Protein AF-A0A2W5VAD0-F1 (afdb_monomer)

Solvent-accessible surface area (backbone atoms only — not comparable to full-atom values): 26681 Å² total; per-residue (Å²): 139,82,81,85,80,80,77,78,74,78,78,87,59,71,68,73,34,74,65,69,66,50,74,40,64,46,43,73,44,69,30,93,56,56,63,43,83,46,50,28,27,33,19,43,77,51,24,27,41,37,34,29,76,85,23,42,71,40,27,38,33,60,83,33,42,81,41,68,60,40,76,38,90,83,41,94,64,73,59,63,50,40,74,34,24,31,52,51,52,70,71,29,30,38,33,26,19,83,64,29,39,26,39,37,43,98,41,27,33,37,62,52,93,53,34,88,79,47,72,33,80,48,67,56,35,42,30,57,48,67,65,39,29,24,37,38,29,22,58,81,19,32,32,38,38,46,62,83,41,76,44,80,47,56,65,81,93,42,64,47,49,58,38,62,28,36,22,34,22,45,41,89,94,41,66,15,47,33,35,25,39,88,39,40,46,33,32,39,34,63,78,46,101,90,41,63,49,77,41,76,55,86,69,56,70,88,70,42,72,69,44,49,72,30,34,24,24,23,35,44,46,77,88,38,74,24,28,35,37,38,31,23,60,49,40,42,36,41,30,67,52,82,54,69,41,43,28,44,53,101,39,46,46,78,48,50,44,48,25,25,47,23,38,41,38,33,30,64,59,46,45,35,39,35,36,60,94,72,73,45,36,29,34,62,38,91,68,97,48,58,51,44,80,37,34,41,19,52,67,56,38,33,34,31,33,41,78,84,44,24,28,38,35,22,80,52,84,70,54,31,57,45,74,64,54,53,40,35,61,40,53,65,49,57,39,55,36,33,40,36,40,55,54,88,60,71,57,77,40,33,37,35,26,56,66,92,51,80,68,46,78,45,67,55,87,67,47,40,72,37,62,81,98,38,48,66,24,28,35,35,43,77,55,36,60,45,98,86,66,48,66,31,58,35,74,46,76,85,59,69,73,41,71,39,30,43,38,38,39,39,29,36,89,92,45,74,45,72,36,73,40,23,29,31,38,37,69,78,65,69,76,81,46,25,32,72,81,54,44,44,58,42,30,68,76,55,42,24,83,63,16,65,76,90,35,86,72,54,38,77,47,72,70,40,38,56,78,37,24,67,60,53,29,50,33,39,70,70,66,69,31,43,93,93,46,86,67,47,56,32,40,41,50,49,44,36,40,20,40,74,65,72,50,42,97

Mean predicted aligned error: 5.44 Å

Radius of gyration: 22.88 Å; Cα contacts (8 Å, |Δi|>4): 1283; chains: 1; bounding box: 80×57×48 Å

Nearest PDB structures (foldseek):
  3va6-assembly3_B  TM=4.829E-01  e=1.197E-11  Bacteroides thetaiotaomicron
  3va6-assembly1_A  TM=4.848E-01  e=2.156E-11  Bacteroides thetaiotaomicron
  3ott-assembly2_A  TM=4.731E-01  e=1.019E-11  Bacteroides thetaiotaomicron
  3ott-assembly1_B  TM=4.854E-01  e=7.782E-11  Bacteroides thetaiotaomicron
  1qjs-assembly2_B  TM=2.672E-01  e=8.150E-08  Oryctolagus cuniculus

pLDDT: mean 91.23, std 10.2, range [33.84, 98.5]

Organism: NCBI:txid48

Sequence (505 aa):
MLVPLLLAGCDESTLPQPLVVESFDAVTQVTMLDLSAGPSFADERGGGVFVDLAGRVVRVRANSQRGVLESHPRNGVWPGPATGVYSLGPSNALVATSRGFFVADQGWLIAPSWQSKLPPEGLRATTLDTEGAAWLAHDTGLFRLAGGLLSEFKTGETSLTGITALAVAPYDGANGVWFTREGRLFVAAQTARTTYNVREVVLDPSVISGSVIGLAGLSPTGRTGGELWAITQNVLLAYTGTSWRQFTLGASPRKLISAGRFAWLQAGDSIYRFDADGAGWAKANGLDAAATLLGMDATGAAWIRVGENTMSISPSTPVRISGLHEGSRIYDGQLVLQAALPSTLAVDAVEWQFDDHAPHQLEPSNGMMGAGPTLEQTFFSLAGNEASGLPRPVSLGSLEDGWHTLTFTATSGYTKLTRKVNFEFAGAATATVSWAEDIKPISEARCAKCHSTGTEPELTTYAQWKANAAFAAAAVRDARMPADGPMDAASISAIVRWANGGTQP

Secondary structure (DSSP, 8-state):
-PPP----------S-EEPPEEEEE-EEEEESS-B-SS--EE-TTS-EEEEBTTS-EEEEPTTSSEEP-EE-TT-SS---SEEEEEESSSS-EEEEETTEEEEEETTEEE--TTGGGS-STTEEEEEE-TTS-EEEEETTEEEEEETTEEEEEEETTEE---EEEEEEEEETTEEEEEEEETTEEEEEEEEETTEEEEEEE---TTT-SS---EEEEE---SSS--EEEEE-SSEEEEE-SS-EEEEE-SS-EEEEEEETTEEEEEETTEEEEEETTTTEEEEEE--SS-EEEEEE-TTS-EEEEETTEEEEEESSPPPEEES--TTEEE--SEE--EEEEETT---SEEEEEETTSPPEEE-GGGPEEP-GGGTTEEEEETT-B-TTSPBPPEE-TTSPSEEEEEEEEEEETTEEEEEEEEEEE-TT------IIIIIHHHIIIIIHHHHSSSPSSP-SSHHHHHHTHHHHHHHHHTT---TTSPPPHHHHHHHHHHHHTT---

Foldseek 3Di:
DDDDPPPPPDPPFLDAAAADAAAFAKDKQFAPFFFDLAAWEAALQQWTWTAGPVQDIWIQGNNNYTDAAEEDPPDPDDFARWPYWADQFNAWIWTQHPTWIFITHPRYTADQPCRVVDHSPFFAHWEADQLQWIWTAGQFAIWIQFLSDIDGDADVPHGDHQWHEWEWAAAPRGIWIWTFHPLWIWTFDDPDPPHTDIDTDDDDCSNDDTGWRYKEWEADAPVAGIKIWIFGQFWIWIDRRPDIHIHGDPAGWDYWYDEHQKIWTDGWLWIWIDGNVVRHIYTHDDQPARWRWHYDHPQRWTWIDRPSIIIIIDSDQGKHKPFAARSHEDQDQWTFIKIKGFPPADFPWKWKDKDPDDIDTDDSVLWDQDDDSRNRITMDGRQGADPVRHRGIDGNPPPDFFKMKMWIWTDGPPDIHIGIGIYTYPNVVPPPLACVPQVQSSCVSFVCVQQVPPPPPRDNDLVSCLVCLVVVLVCLSVQVDDPSGHDGSSNSRSSVSCNSNNNHD

Structure (mmCIF, N/CA/C/O backbone):
data_AF-A0A2W5VAD0-F1
#
_entry.id   AF-A0A2W5VAD0-F1
#
loop_
_atom_site.group_PDB
_atom_site.id
_atom_site.type_symbol
_atom_site.label_atom_id
_atom_site.label_alt_id
_atom_site.label_comp_id
_atom_site.label_asym_id
_atom_site.label_entity_id
_atom_site.label_seq_id
_atom_site.pdbx_PDB_ins_code
_atom_site.Cartn_x
_atom_site.Cartn_y
_atom_site.Cartn_z
_atom_site.occupancy
_atom_site.B_iso_or_equiv
_atom_site.auth_seq_id
_atom_site.auth_comp_id
_atom_site.auth_asym_id
_atom_site.auth_atom_id
_atom_site.pdbx_PDB_model_num
ATOM 1 N N . MET A 1 1 ? -54.496 7.785 -19.651 1.00 39.09 1 MET A N 1
ATOM 2 C CA . MET A 1 1 ? -53.602 8.506 -18.723 1.00 39.09 1 MET A CA 1
ATOM 3 C C . MET A 1 1 ? -53.205 7.499 -17.650 1.00 39.09 1 MET A C 1
ATOM 5 O O . MET A 1 1 ? -53.990 7.240 -16.752 1.00 39.09 1 MET A O 1
ATOM 9 N N . LEU A 1 2 ? -52.099 6.784 -17.870 1.00 34.28 2 LEU A N 1
ATOM 10 C CA . LEU A 1 2 ? -51.623 5.695 -17.010 1.00 34.28 2 LEU A CA 1
ATOM 11 C C . LEU A 1 2 ? -50.546 6.264 -16.085 1.00 34.28 2 LEU A C 1
ATOM 13 O O . LEU A 1 2 ? -49.533 6.769 -16.561 1.00 34.28 2 LEU A O 1
ATOM 17 N N . VAL A 1 3 ? -50.814 6.233 -14.782 1.00 33.84 3 VAL A N 1
ATOM 18 C CA . VAL A 1 3 ? -49.868 6.602 -13.724 1.00 33.84 3 VAL A CA 1
ATOM 19 C C . VAL A 1 3 ? -48.884 5.438 -13.556 1.00 33.84 3 VAL A C 1
ATOM 21 O O . VAL A 1 3 ? -49.346 4.316 -13.338 1.00 33.84 3 VAL A O 1
ATOM 24 N N . PRO A 1 4 ? -47.560 5.643 -13.665 1.00 42.50 4 PRO A N 1
ATOM 25 C CA . PRO A 1 4 ? -46.606 4.584 -13.378 1.00 42.50 4 PRO A CA 1
ATOM 26 C C . PRO A 1 4 ? -46.548 4.368 -11.861 1.00 42.50 4 PRO A C 1
ATOM 28 O O . PRO A 1 4 ? -46.202 5.271 -11.100 1.00 42.50 4 PRO A O 1
ATOM 31 N N . LEU A 1 5 ? -46.916 3.163 -11.426 1.00 35.81 5 LEU A N 1
ATOM 32 C CA . LEU A 1 5 ? -46.690 2.680 -10.068 1.00 35.81 5 LEU A CA 1
ATOM 33 C C . LEU A 1 5 ? -45.183 2.411 -9.914 1.00 35.81 5 LEU A C 1
ATOM 35 O O . LEU A 1 5 ? -44.663 1.437 -10.457 1.00 35.81 5 LEU A O 1
ATOM 39 N N . LEU A 1 6 ? -44.477 3.284 -9.196 1.00 36.88 6 LEU A N 1
ATOM 40 C CA . LEU A 1 6 ? -43.134 3.007 -8.686 1.00 36.88 6 LEU A CA 1
ATOM 41 C C . LEU A 1 6 ? -43.260 1.961 -7.572 1.00 36.88 6 LEU A C 1
ATOM 43 O O . LEU A 1 6 ? -43.587 2.285 -6.432 1.00 36.88 6 LEU A O 1
ATOM 47 N N . LEU A 1 7 ? -43.036 0.694 -7.917 1.00 37.06 7 LEU A N 1
ATOM 48 C CA . LEU A 1 7 ? -42.763 -0.360 -6.945 1.00 37.06 7 LEU A CA 1
ATOM 49 C C . LEU A 1 7 ? -41.382 -0.078 -6.342 1.00 37.06 7 LEU A C 1
ATOM 51 O O . LEU A 1 7 ? -40.359 -0.430 -6.924 1.00 37.06 7 LEU A O 1
ATOM 55 N N . ALA A 1 8 ? -41.358 0.598 -5.195 1.00 41.12 8 ALA A N 1
ATOM 56 C CA . ALA A 1 8 ? -40.201 0.594 -4.314 1.00 41.12 8 ALA A CA 1
ATOM 57 C C . ALA A 1 8 ? -40.019 -0.848 -3.822 1.00 41.12 8 ALA A C 1
ATOM 59 O O . ALA A 1 8 ? -40.773 -1.317 -2.970 1.00 41.12 8 ALA A O 1
ATOM 60 N N . GLY A 1 9 ? -39.086 -1.580 -4.434 1.00 41.59 9 GLY A N 1
ATOM 61 C CA . GLY A 1 9 ? -38.684 -2.893 -3.947 1.00 41.59 9 GLY A CA 1
ATOM 62 C C . GLY A 1 9 ? -38.175 -2.749 -2.518 1.00 41.59 9 GLY A C 1
ATOM 63 O O . GLY A 1 9 ? -37.310 -1.916 -2.254 1.00 41.59 9 GLY A O 1
ATOM 64 N N . CYS A 1 10 ? -38.749 -3.509 -1.589 1.00 44.22 10 CYS A N 1
ATOM 65 C CA . CYS A 1 10 ? -38.174 -3.674 -0.263 1.00 44.22 10 CYS A CA 1
ATOM 66 C C . CYS A 1 10 ? -36.777 -4.275 -0.444 1.00 44.22 10 CYS A C 1
ATOM 68 O O . CYS A 1 10 ? -36.653 -5.374 -0.977 1.00 44.22 10 CYS A O 1
ATOM 70 N N . ASP A 1 11 ? -35.751 -3.520 -0.061 1.00 52.41 11 ASP A N 1
ATOM 71 C CA . ASP A 1 11 ? -34.351 -3.919 -0.167 1.00 52.41 11 ASP A CA 1
ATOM 72 C C . ASP A 1 11 ? -34.134 -5.164 0.712 1.00 52.41 11 ASP A C 1
ATOM 74 O O . ASP A 1 11 ? -34.175 -5.101 1.941 1.00 52.41 11 ASP A O 1
ATOM 78 N N . GLU A 1 12 ? -34.011 -6.332 0.083 1.00 50.31 12 GLU A N 1
ATOM 79 C CA . GLU A 1 12 ? -34.079 -7.653 0.723 1.00 50.31 12 GLU A CA 1
ATOM 80 C C . GLU A 1 12 ? -32.813 -8.007 1.542 1.00 50.31 12 GLU A C 1
ATOM 82 O O . GLU A 1 12 ? -32.682 -9.130 2.025 1.00 50.31 12 GLU A O 1
ATOM 87 N N . SER A 1 13 ? -31.854 -7.085 1.721 1.00 54.09 13 SER A N 1
ATOM 88 C CA . SER A 1 13 ? -30.478 -7.432 2.123 1.00 54.09 13 SER A CA 1
ATOM 89 C C . SER A 1 13 ? -29.943 -6.804 3.420 1.00 54.09 13 SER A C 1
ATOM 91 O O . SER A 1 13 ? -28.729 -6.638 3.547 1.00 54.09 13 SER A O 1
ATOM 93 N N . THR A 1 14 ? -30.780 -6.466 4.404 1.00 65.62 14 THR A N 1
ATOM 94 C CA . THR A 1 14 ? -30.287 -5.941 5.702 1.00 65.62 14 THR A CA 1
ATOM 95 C C . THR A 1 14 ? -30.060 -7.007 6.773 1.00 65.62 14 THR A C 1
ATOM 97 O O . THR A 1 14 ? -29.493 -6.703 7.821 1.00 65.62 14 THR A O 1
ATOM 100 N N . LEU A 1 15 ? -30.470 -8.261 6.547 1.00 80.94 15 LEU A N 1
ATOM 101 C CA . LEU A 1 15 ? -30.276 -9.312 7.547 1.00 80.94 15 LEU A CA 1
ATOM 102 C C . LEU A 1 15 ? -28.795 -9.727 7.642 1.00 80.94 15 LEU A C 1
ATOM 104 O O . LEU A 1 15 ? -28.183 -10.011 6.608 1.00 80.94 15 LEU A O 1
ATOM 108 N N . PRO A 1 16 ? -28.227 -9.828 8.862 1.00 86.69 16 PRO A N 1
ATOM 109 C CA . PRO A 1 16 ? -26.872 -10.326 9.060 1.00 86.69 16 PRO A CA 1
ATOM 110 C C . PRO A 1 16 ? -26.708 -11.735 8.482 1.00 86.69 16 PRO A C 1
ATOM 112 O O . PRO A 1 16 ? -27.503 -12.630 8.776 1.00 86.69 16 PRO A O 1
ATOM 115 N N . GLN A 1 17 ? -25.655 -11.947 7.696 1.00 92.94 17 GLN A N 1
ATOM 116 C CA . GLN A 1 17 ? -25.346 -13.247 7.099 1.00 92.94 17 GLN A CA 1
ATOM 117 C C . GLN A 1 17 ? -24.162 -13.903 7.823 1.00 92.94 17 GLN A C 1
ATOM 119 O O . GLN A 1 17 ? -23.232 -13.205 8.230 1.00 92.94 17 GLN A O 1
ATOM 124 N N . PRO A 1 18 ? -24.131 -15.233 7.999 1.00 93.94 18 PRO A N 1
ATOM 125 C CA . PRO A 1 18 ? -22.923 -15.896 8.474 1.00 93.94 18 PRO A CA 1
ATOM 126 C C . PRO A 1 18 ? -21.786 -15.696 7.467 1.00 93.94 18 PRO A C 1
ATOM 128 O O . PRO A 1 18 ? -21.990 -15.823 6.259 1.00 93.94 18 PRO A O 1
ATOM 131 N N . LEU A 1 19 ? -20.579 -15.398 7.956 1.00 94.94 19 LEU A N 1
ATOM 132 C CA . LEU A 1 19 ? -19.405 -15.352 7.089 1.00 94.94 19 LEU A CA 1
ATOM 133 C C . LEU A 1 19 ? -19.135 -16.760 6.535 1.00 94.94 19 LEU A C 1
ATOM 135 O O . LEU A 1 19 ? -18.831 -17.679 7.297 1.00 94.94 19 LEU A O 1
ATOM 139 N N . VAL A 1 20 ? -19.241 -16.929 5.217 1.00 95.38 20 VAL A N 1
ATOM 140 C CA . VAL A 1 20 ? -18.835 -18.168 4.541 1.00 95.38 20 VAL A CA 1
ATOM 141 C C . VAL A 1 20 ? -17.318 -18.154 4.415 1.00 95.38 20 VAL A C 1
ATOM 143 O O . VAL A 1 20 ? -16.749 -17.235 3.827 1.00 95.38 20 VAL A O 1
ATOM 146 N N . VAL A 1 21 ? -16.672 -19.149 5.019 1.00 96.19 21 VAL A N 1
ATOM 147 C CA . VAL A 1 21 ? -15.219 -19.190 5.175 1.00 96.19 21 VAL A CA 1
ATOM 148 C C . VAL A 1 21 ? -14.682 -20.520 4.666 1.00 96.19 21 VAL A C 1
ATOM 150 O O . VAL A 1 21 ? -14.989 -21.575 5.221 1.00 96.19 21 VAL A O 1
ATOM 153 N N . GLU A 1 22 ? -13.853 -20.460 3.630 1.00 97.38 22 GLU A N 1
ATOM 154 C CA . GLU A 1 22 ? -13.015 -21.580 3.205 1.00 97.38 22 GLU A CA 1
ATOM 155 C C . GLU A 1 22 ? -11.807 -21.728 4.137 1.00 97.38 22 GLU A C 1
ATOM 157 O O . GLU A 1 22 ? -11.613 -20.957 5.073 1.00 97.38 22 GLU A O 1
ATOM 162 N N . SER A 1 23 ? -10.969 -22.731 3.923 1.00 96.94 23 SER A N 1
ATOM 163 C CA . SER A 1 23 ? -9.742 -22.906 4.699 1.00 96.94 23 SER A CA 1
ATOM 164 C C . SER A 1 23 ? -8.553 -23.101 3.775 1.00 96.94 23 SER A C 1
ATOM 166 O O . SER A 1 23 ? -8.696 -23.701 2.714 1.00 96.94 23 SER A O 1
ATOM 168 N N . PHE A 1 24 ? -7.383 -22.628 4.194 1.00 97.75 24 PHE A N 1
ATOM 169 C CA . PHE A 1 24 ? -6.122 -22.925 3.521 1.00 97.75 24 PHE A CA 1
ATOM 170 C C . PHE A 1 24 ? -5.042 -23.267 4.546 1.00 97.75 24 PHE A C 1
ATOM 172 O O . PHE A 1 24 ? -4.999 -22.689 5.636 1.00 97.75 24 PHE A O 1
ATOM 179 N N . ASP A 1 25 ? -4.156 -24.188 4.182 1.00 97.75 25 ASP A N 1
ATOM 180 C CA . ASP A 1 25 ? -2.959 -24.475 4.965 1.00 97.75 25 ASP A CA 1
ATOM 181 C C . ASP A 1 25 ? -1.920 -23.388 4.692 1.00 97.75 25 ASP A C 1
ATOM 183 O O . ASP A 1 25 ? -1.546 -23.135 3.544 1.00 97.75 25 ASP A O 1
ATOM 187 N N . ALA A 1 26 ? -1.498 -22.685 5.743 1.00 97.06 26 ALA A N 1
ATOM 188 C CA . ALA A 1 26 ? -0.603 -21.552 5.589 1.00 97.06 26 ALA A CA 1
ATOM 189 C C . ALA A 1 26 ? 0.806 -22.006 5.182 1.00 97.06 26 ALA A C 1
ATOM 191 O O . ALA A 1 26 ? 1.473 -22.744 5.906 1.00 97.06 26 ALA A O 1
ATOM 192 N N . VAL A 1 27 ? 1.304 -21.476 4.065 1.00 95.88 27 VAL A N 1
ATOM 193 C CA . VAL A 1 27 ? 2.738 -21.467 3.772 1.00 95.88 27 VAL A CA 1
ATOM 194 C C . VAL A 1 27 ? 3.372 -20.411 4.668 1.00 95.88 27 VAL A C 1
ATOM 196 O O . VAL A 1 27 ? 3.050 -19.225 4.550 1.00 95.88 27 VAL A O 1
ATOM 199 N N . THR A 1 28 ? 4.242 -20.848 5.577 1.00 95.38 28 THR A N 1
ATOM 200 C CA . THR A 1 28 ? 4.876 -19.987 6.577 1.00 95.38 28 THR A CA 1
ATOM 201 C C . THR A 1 28 ? 6.324 -19.679 6.220 1.00 95.38 28 THR A C 1
ATOM 203 O O . THR A 1 28 ? 7.043 -20.491 5.637 1.00 95.38 28 THR A O 1
ATOM 206 N N . GLN A 1 29 ? 6.770 -18.484 6.597 1.00 94.06 29 GLN A N 1
ATOM 207 C CA . GLN A 1 29 ? 8.155 -18.068 6.445 1.00 94.06 29 GLN A CA 1
ATOM 208 C C . GLN A 1 29 ? 8.625 -17.313 7.686 1.00 94.06 29 GLN A C 1
ATOM 210 O O . GLN A 1 29 ? 8.358 -16.121 7.862 1.00 94.06 29 GLN A O 1
ATOM 215 N N . VAL A 1 30 ? 9.322 -18.026 8.566 1.00 94.75 30 VAL A N 1
ATOM 216 C CA . VAL A 1 30 ? 9.759 -17.516 9.871 1.00 94.75 30 VAL A CA 1
ATOM 217 C C . VAL A 1 30 ? 10.906 -16.518 9.709 1.00 94.75 30 VAL A C 1
ATOM 219 O O . VAL A 1 30 ? 11.835 -16.751 8.938 1.00 94.75 30 VAL A O 1
ATOM 222 N N . THR A 1 31 ? 10.845 -15.405 10.441 1.00 94.31 31 THR A N 1
ATOM 223 C CA . THR A 1 31 ? 11.967 -14.472 10.602 1.00 94.31 31 THR A CA 1
ATOM 224 C C . THR A 1 31 ? 12.649 -14.685 11.945 1.00 94.31 31 THR A C 1
ATOM 226 O O . THR A 1 31 ? 12.006 -14.997 12.942 1.00 94.31 31 THR A O 1
ATOM 229 N N . MET A 1 32 ? 13.964 -14.478 11.971 1.00 93.38 32 MET A N 1
ATOM 230 C CA . MET A 1 32 ? 14.776 -14.525 13.194 1.00 93.38 32 MET A CA 1
ATOM 231 C C . MET A 1 32 ? 14.707 -13.216 14.000 1.00 93.38 32 MET A C 1
ATOM 233 O O . MET A 1 32 ? 15.471 -13.039 14.946 1.00 93.38 32 MET A O 1
ATOM 237 N N . LEU A 1 33 ? 13.881 -12.254 13.577 1.00 94.31 33 LEU A N 1
ATOM 238 C CA . LEU A 1 33 ? 13.714 -10.973 14.255 1.00 94.31 33 LEU A CA 1
ATOM 239 C C . LEU A 1 33 ? 12.463 -10.986 15.133 1.00 94.31 33 LEU A C 1
ATOM 241 O O . LEU A 1 33 ? 11.365 -11.257 14.650 1.00 94.31 33 LEU A O 1
ATOM 245 N N . ASP A 1 34 ? 12.629 -10.586 16.391 1.00 93.44 34 ASP A N 1
ATOM 246 C CA . ASP A 1 34 ? 11.515 -10.402 17.316 1.00 93.44 34 ASP A CA 1
ATOM 247 C C . ASP A 1 34 ? 10.832 -9.057 17.050 1.00 93.44 34 ASP A C 1
ATOM 249 O O . ASP A 1 34 ? 11.341 -7.991 17.421 1.00 93.44 34 ASP A O 1
ATOM 253 N N . LEU A 1 35 ? 9.681 -9.096 16.377 1.00 95.81 35 LEU A N 1
ATOM 254 C CA . LEU A 1 35 ? 8.938 -7.895 16.006 1.00 95.81 35 LEU A CA 1
ATOM 255 C C . LEU A 1 35 ? 7.904 -7.521 17.079 1.00 95.81 35 LEU A C 1
ATOM 257 O O . LEU A 1 35 ? 7.247 -8.362 17.700 1.00 95.81 35 LEU A O 1
ATOM 261 N N . SER A 1 36 ? 7.751 -6.218 17.291 1.00 95.44 36 SER A N 1
ATOM 262 C CA . SER A 1 36 ? 6.703 -5.635 18.122 1.00 95.44 36 SER A CA 1
ATOM 263 C C . SER A 1 36 ? 5.330 -5.805 17.467 1.00 95.44 36 SER A C 1
ATOM 265 O O . SER A 1 36 ? 5.198 -5.777 16.246 1.00 95.44 36 SER A O 1
ATOM 267 N N . ALA A 1 37 ? 4.287 -5.912 18.294 1.00 93.19 37 ALA A N 1
ATOM 268 C CA . ALA A 1 37 ? 2.892 -5.967 17.850 1.00 93.19 37 ALA A CA 1
ATOM 269 C C . ALA A 1 37 ? 2.325 -4.603 17.392 1.00 93.19 37 ALA A C 1
ATOM 271 O O . ALA A 1 37 ? 1.140 -4.500 17.069 1.00 93.19 37 ALA A O 1
ATOM 272 N N . GLY A 1 38 ? 3.148 -3.549 17.411 1.00 92.44 38 GLY A N 1
ATOM 273 C CA . GLY A 1 38 ? 2.755 -2.202 17.008 1.00 92.44 38 GLY A CA 1
ATOM 274 C C . GLY A 1 38 ? 2.443 -2.063 15.510 1.00 92.44 38 GLY A C 1
ATOM 275 O O . GLY A 1 38 ? 2.578 -3.018 14.740 1.00 92.44 38 GLY A O 1
ATOM 276 N N . PRO A 1 39 ? 2.022 -0.860 15.075 1.00 94.31 39 PRO A N 1
ATOM 277 C CA . PRO A 1 39 ? 1.839 -0.545 13.662 1.00 94.31 39 PRO A CA 1
ATOM 278 C C . PRO A 1 39 ? 3.086 -0.904 12.851 1.00 94.31 39 PRO A C 1
ATOM 280 O O . PRO A 1 39 ? 4.205 -0.537 13.222 1.00 94.31 39 PRO A O 1
ATOM 283 N N . SER A 1 40 ? 2.881 -1.642 11.763 1.00 95.69 40 SER A N 1
ATOM 284 C CA . SER A 1 40 ? 3.943 -2.103 10.878 1.00 95.69 40 SER A CA 1
ATOM 285 C C . SER A 1 40 ? 3.527 -1.982 9.417 1.00 95.69 40 SER A C 1
ATOM 287 O O . SER A 1 40 ? 2.339 -1.900 9.102 1.00 95.69 40 SER A O 1
ATOM 289 N N . PHE A 1 41 ? 4.513 -1.980 8.527 1.00 95.62 41 PHE A N 1
ATOM 290 C CA . PHE A 1 41 ? 4.306 -1.895 7.090 1.00 95.62 41 PHE A CA 1
ATOM 291 C C . PHE A 1 41 ? 4.951 -3.096 6.410 1.00 95.62 41 PHE A C 1
ATOM 293 O O . PHE A 1 41 ? 6.126 -3.370 6.643 1.00 95.62 41 PHE A O 1
ATOM 300 N N . ALA A 1 42 ? 4.215 -3.773 5.535 1.00 94.19 42 ALA A N 1
ATOM 301 C CA . ALA A 1 42 ? 4.784 -4.751 4.622 1.00 94.19 42 ALA A CA 1
ATOM 302 C C . ALA A 1 42 ? 4.688 -4.221 3.191 1.00 94.19 42 ALA A C 1
ATOM 304 O O . ALA A 1 42 ? 3.679 -3.638 2.799 1.00 94.19 42 ALA A O 1
ATOM 305 N N . ASP A 1 43 ? 5.778 -4.366 2.443 1.00 89.69 43 ASP A N 1
ATOM 306 C CA . ASP A 1 43 ? 5.878 -3.844 1.083 1.00 89.69 43 ASP A CA 1
ATOM 307 C C . ASP A 1 43 ? 5.531 -4.906 0.046 1.00 89.69 43 ASP A C 1
ATOM 309 O O . ASP A 1 43 ? 5.699 -6.105 0.265 1.00 89.69 43 ASP A O 1
ATOM 313 N N . GLU A 1 44 ? 5.106 -4.470 -1.138 1.00 87.69 44 GLU A N 1
ATOM 314 C CA . GLU A 1 44 ? 4.735 -5.389 -2.222 1.00 87.69 44 GLU A CA 1
ATOM 315 C C . GLU A 1 44 ? 5.903 -6.255 -2.722 1.00 87.69 44 GLU A C 1
ATOM 317 O O . GLU A 1 44 ? 5.691 -7.305 -3.334 1.00 87.69 44 GLU A O 1
ATOM 322 N N . ARG A 1 45 ? 7.144 -5.862 -2.404 1.00 83.81 45 ARG A N 1
ATOM 323 C CA . ARG A 1 45 ? 8.362 -6.617 -2.728 1.00 83.81 45 ARG A CA 1
ATOM 324 C C . ARG A 1 45 ? 8.539 -7.837 -1.811 1.00 83.81 45 ARG A C 1
ATOM 326 O O . ARG A 1 45 ? 9.438 -8.638 -2.052 1.00 83.81 45 ARG A O 1
ATOM 333 N N . GLY A 1 46 ? 7.679 -7.996 -0.801 1.00 79.00 46 GLY A N 1
ATOM 334 C CA . GLY A 1 46 ? 7.570 -9.149 0.094 1.00 79.00 46 GLY A CA 1
ATOM 335 C C . GLY A 1 46 ? 8.263 -9.014 1.427 1.00 79.00 46 GLY A C 1
ATOM 336 O O . GLY A 1 46 ? 8.202 -9.929 2.243 1.00 79.00 46 GLY A O 1
ATOM 337 N N . GLY A 1 47 ? 8.917 -7.883 1.653 1.00 89.44 47 GLY A N 1
ATOM 338 C CA . GLY A 1 47 ? 9.468 -7.541 2.943 1.00 89.44 47 GLY A CA 1
ATOM 339 C C . GLY A 1 47 ? 8.544 -6.618 3.719 1.00 89.44 47 GLY A C 1
ATOM 340 O O . GLY A 1 47 ? 7.325 -6.598 3.563 1.00 89.44 47 GLY A O 1
ATOM 341 N N . GLY A 1 48 ? 9.164 -5.809 4.557 1.00 95.06 48 GLY A N 1
ATOM 342 C CA . GLY A 1 48 ? 8.486 -4.735 5.246 1.00 95.06 48 GLY A CA 1
ATOM 343 C C . GLY A 1 48 ? 9.411 -3.971 6.165 1.00 95.06 48 GLY A C 1
ATOM 344 O O . GLY A 1 48 ? 10.587 -4.307 6.335 1.00 95.06 48 GLY A O 1
ATOM 345 N N . VAL A 1 49 ? 8.862 -2.927 6.763 1.00 97.38 49 VAL A N 1
ATOM 346 C CA . VAL A 1 49 ? 9.507 -2.110 7.778 1.00 97.38 49 VAL A CA 1
ATOM 347 C C . VAL A 1 49 ? 8.711 -2.274 9.070 1.00 97.38 49 VAL A C 1
ATOM 349 O O . VAL A 1 49 ? 7.503 -2.038 9.119 1.00 97.38 49 VAL A O 1
ATOM 352 N N . PHE A 1 50 ? 9.404 -2.703 10.116 1.00 97.50 50 PHE A N 1
ATOM 353 C CA . PHE A 1 50 ? 8.822 -3.090 11.396 1.00 97.50 50 PHE A CA 1
ATOM 354 C C . PHE A 1 50 ? 9.574 -2.418 12.541 1.00 97.50 50 PHE A C 1
ATOM 356 O O . PHE A 1 50 ? 10.670 -1.885 12.357 1.00 97.50 50 PHE A O 1
ATOM 363 N N . VAL A 1 51 ? 8.994 -2.484 13.735 1.00 97.50 51 VAL A N 1
ATOM 364 C CA . VAL A 1 51 ? 9.675 -2.143 14.985 1.00 97.50 51 VAL A CA 1
ATOM 365 C C . VAL A 1 51 ? 10.013 -3.446 15.699 1.00 97.50 51 VAL A C 1
ATOM 367 O O . VAL A 1 51 ? 9.139 -4.297 15.835 1.00 97.50 51 VAL A O 1
ATOM 370 N N . ASP A 1 52 ? 11.255 -3.628 16.135 1.00 96.88 52 ASP A N 1
ATOM 371 C CA . ASP A 1 52 ? 11.630 -4.779 16.962 1.00 96.88 52 ASP A CA 1
ATOM 372 C C . ASP A 1 52 ? 11.277 -4.568 18.447 1.00 96.88 52 ASP A C 1
ATOM 374 O O . ASP A 1 52 ? 10.871 -3.479 18.860 1.00 96.88 52 ASP A O 1
ATOM 378 N N . LEU A 1 53 ? 11.430 -5.600 19.282 1.00 94.62 53 LEU A N 1
ATOM 379 C CA . LEU A 1 53 ? 11.140 -5.496 20.723 1.00 94.62 53 LEU A CA 1
ATOM 380 C C . LEU A 1 53 ? 12.014 -4.473 21.473 1.00 94.62 53 LEU A C 1
ATOM 382 O O . LEU A 1 53 ? 11.650 -4.049 22.567 1.00 94.62 53 LEU A O 1
ATOM 386 N N . ALA A 1 54 ? 13.142 -4.047 20.895 1.00 95.94 54 ALA A N 1
ATOM 387 C CA . ALA A 1 54 ? 14.000 -3.001 21.448 1.00 95.94 54 ALA A CA 1
ATOM 388 C C . ALA A 1 54 ? 13.598 -1.587 20.980 1.00 95.94 54 ALA A C 1
ATOM 390 O O . ALA A 1 54 ? 14.288 -0.614 21.293 1.00 95.94 54 ALA A O 1
ATOM 391 N N . GLY A 1 55 ? 12.511 -1.456 20.214 1.00 96.56 55 GLY A N 1
ATOM 392 C CA . GLY A 1 55 ? 12.055 -0.184 19.663 1.00 96.56 55 GLY A CA 1
ATOM 393 C C . GLY A 1 55 ? 12.881 0.294 18.468 1.00 96.56 55 GLY A C 1
ATOM 394 O O . GLY A 1 55 ? 12.813 1.468 18.116 1.00 96.56 55 GLY A O 1
ATOM 395 N N . ARG A 1 56 ? 13.695 -0.560 17.838 1.00 97.06 56 ARG A N 1
ATOM 396 C CA . ARG A 1 56 ? 14.478 -0.187 16.651 1.00 97.06 56 ARG A CA 1
ATOM 397 C C . ARG A 1 56 ? 13.668 -0.456 15.394 1.00 97.06 56 ARG A C 1
ATOM 399 O O . ARG A 1 56 ? 12.974 -1.464 15.294 1.00 97.06 56 ARG A O 1
ATOM 406 N N . VAL A 1 57 ? 13.821 0.411 14.399 1.00 97.44 57 VAL A N 1
ATOM 407 C CA . VAL A 1 57 ? 13.267 0.160 13.067 1.00 97.44 57 VAL A CA 1
ATOM 408 C C . VAL A 1 57 ? 14.115 -0.895 12.369 1.00 97.44 57 VAL A C 1
ATOM 410 O O . VAL A 1 57 ? 15.337 -0.756 12.277 1.00 97.44 57 VAL A O 1
ATOM 413 N N . VAL A 1 58 ? 13.475 -1.934 11.848 1.00 97.06 58 VAL A N 1
ATOM 414 C CA . VAL A 1 58 ? 14.130 -2.995 11.085 1.00 97.06 58 VAL A CA 1
ATOM 415 C C . VAL A 1 58 ? 13.439 -3.182 9.743 1.00 97.06 58 VAL A C 1
ATOM 417 O O . VAL A 1 58 ? 12.216 -3.125 9.636 1.00 97.06 58 VAL A O 1
ATOM 420 N N . ARG A 1 59 ? 14.234 -3.430 8.702 1.00 96.25 59 ARG A N 1
ATOM 421 C CA . ARG A 1 59 ? 13.734 -3.942 7.428 1.00 96.25 59 ARG A CA 1
ATOM 422 C C . ARG A 1 59 ? 13.756 -5.463 7.500 1.00 96.25 59 ARG A C 1
ATOM 424 O O . ARG A 1 59 ? 14.799 -6.036 7.813 1.00 96.25 59 ARG A O 1
ATOM 431 N N . VAL A 1 60 ? 12.648 -6.109 7.174 1.00 95.19 60 VAL A N 1
ATOM 432 C CA . VAL A 1 60 ? 12.599 -7.548 6.890 1.00 95.19 60 VAL A CA 1
ATOM 433 C C . VAL A 1 60 ? 12.490 -7.700 5.378 1.00 95.19 60 VAL A C 1
ATOM 435 O O . VAL A 1 60 ? 11.812 -6.910 4.723 1.00 95.19 60 VAL A O 1
ATOM 438 N N . ARG A 1 61 ? 13.215 -8.648 4.795 1.00 91.44 61 ARG A N 1
ATOM 439 C CA . ARG A 1 61 ? 13.161 -8.957 3.361 1.00 91.44 61 ARG A CA 1
ATOM 440 C C . ARG A 1 61 ? 12.135 -10.053 3.082 1.00 91.44 61 ARG A C 1
ATOM 442 O O . ARG A 1 61 ? 11.701 -10.745 3.995 1.00 91.44 61 ARG A O 1
ATOM 449 N N . ALA A 1 62 ? 11.830 -10.261 1.804 1.00 86.88 62 ALA A N 1
ATOM 450 C CA . ALA A 1 62 ? 10.968 -11.352 1.349 1.00 86.88 62 ALA A CA 1
ATOM 451 C C . ALA A 1 62 ? 11.509 -12.752 1.653 1.00 86.88 62 ALA A C 1
ATOM 453 O O . ALA A 1 62 ? 10.760 -13.715 1.603 1.00 86.88 62 ALA A O 1
ATOM 454 N N . ASN A 1 63 ? 12.797 -12.881 1.971 1.00 86.19 63 ASN A N 1
ATOM 455 C CA . ASN A 1 63 ? 13.374 -14.128 2.452 1.00 86.19 63 ASN A CA 1
ATOM 456 C C . ASN A 1 63 ? 13.388 -14.248 3.991 1.00 86.19 63 ASN A C 1
ATOM 458 O O . ASN A 1 63 ? 14.117 -15.065 4.547 1.00 86.19 63 ASN A O 1
ATOM 462 N N . SER A 1 64 ? 12.642 -13.388 4.690 1.00 90.88 64 SER A N 1
ATOM 463 C CA . SER A 1 64 ? 12.609 -13.266 6.152 1.00 90.88 64 SER A CA 1
ATOM 464 C C . SER A 1 64 ? 13.942 -12.909 6.823 1.00 90.88 64 SER A C 1
ATOM 466 O O . SER A 1 64 ? 14.033 -12.887 8.050 1.00 90.88 64 SER A O 1
ATOM 468 N N . GLN A 1 65 ? 14.974 -12.545 6.057 1.00 92.62 65 GLN A N 1
ATOM 469 C CA . GLN A 1 65 ? 16.224 -12.031 6.612 1.00 92.62 65 GLN A CA 1
ATOM 470 C C . GLN A 1 65 ? 16.139 -10.530 6.900 1.00 92.62 65 GLN A C 1
ATOM 472 O O . GLN A 1 65 ? 15.338 -9.788 6.321 1.00 92.62 65 GLN A O 1
ATOM 477 N N . ARG A 1 66 ? 17.031 -10.055 7.772 1.00 94.25 66 ARG A N 1
ATOM 478 C CA . ARG A 1 66 ? 17.198 -8.626 8.035 1.00 94.25 66 ARG A CA 1
ATOM 479 C C . ARG A 1 66 ? 17.722 -7.907 6.788 1.00 94.25 66 ARG A C 1
ATOM 481 O O . ARG A 1 66 ? 18.764 -8.254 6.235 1.00 94.25 66 ARG A O 1
ATOM 488 N N . GLY A 1 67 ? 17.007 -6.871 6.371 1.00 91.44 67 GLY A N 1
ATOM 489 C CA . GLY A 1 67 ? 17.443 -5.920 5.360 1.00 91.44 67 GLY A CA 1
ATOM 490 C C . GLY A 1 67 ? 18.300 -4.797 5.935 1.00 91.44 67 GLY A C 1
ATOM 491 O O . GLY A 1 67 ? 18.271 -4.517 7.134 1.00 91.44 67 GLY A O 1
ATOM 492 N N . VAL A 1 68 ? 19.045 -4.134 5.049 1.00 91.31 68 VAL A N 1
ATOM 493 C CA . VAL A 1 68 ? 19.745 -2.889 5.381 1.00 91.31 68 VAL A CA 1
ATOM 494 C C . VAL A 1 68 ? 18.690 -1.808 5.581 1.00 91.31 68 VAL A C 1
ATOM 496 O O . VAL A 1 68 ? 17.771 -1.685 4.770 1.00 91.31 68 VAL A O 1
ATOM 499 N N . LEU A 1 69 ? 18.801 -1.079 6.687 1.00 94.94 69 LEU A N 1
ATOM 500 C CA . LEU A 1 69 ? 18.008 0.108 6.964 1.00 94.94 69 LEU A CA 1
ATOM 501 C C . LEU A 1 69 ? 18.826 1.033 7.858 1.00 94.94 69 LEU A C 1
ATOM 503 O O . LEU A 1 69 ? 19.017 0.750 9.041 1.00 94.94 69 LEU A O 1
ATOM 507 N N . GLU A 1 70 ? 19.341 2.107 7.276 1.00 95.12 70 GLU A N 1
ATOM 508 C CA . GLU A 1 70 ? 20.298 3.001 7.922 1.00 95.12 70 GLU A CA 1
ATOM 509 C C . GLU A 1 70 ? 19.780 4.433 7.956 1.00 95.12 70 GLU A C 1
ATOM 511 O O . GLU A 1 70 ? 19.033 4.862 7.082 1.00 95.12 70 GLU A O 1
ATOM 516 N N . SER A 1 71 ? 20.185 5.211 8.960 1.00 95.88 71 SER A N 1
ATOM 517 C CA . SER A 1 71 ? 19.916 6.649 8.940 1.00 95.88 71 SER A CA 1
ATOM 518 C C . SER A 1 71 ? 20.678 7.279 7.784 1.00 95.88 71 SER A C 1
ATOM 520 O O . SER A 1 71 ? 21.899 7.157 7.711 1.00 95.88 71 SER A O 1
ATOM 522 N N . HIS A 1 72 ? 19.971 7.991 6.913 1.00 93.62 72 HIS A N 1
ATOM 523 C CA . HIS A 1 72 ? 20.601 8.699 5.811 1.00 93.62 72 HIS A CA 1
ATOM 524 C C . HIS A 1 72 ? 21.644 9.704 6.346 1.00 93.62 72 HIS A C 1
ATOM 526 O O . HIS A 1 72 ? 21.352 10.427 7.306 1.00 93.62 72 HIS A O 1
ATOM 532 N N . PRO A 1 73 ? 22.848 9.800 5.747 1.00 90.44 73 PRO A N 1
ATOM 533 C CA . PRO A 1 73 ? 23.945 10.616 6.281 1.00 90.44 73 PRO A CA 1
ATOM 534 C C . PRO A 1 73 ? 23.650 12.122 6.292 1.00 90.44 73 PRO A C 1
ATOM 536 O O . PRO A 1 73 ? 24.293 12.871 7.018 1.00 90.44 73 PRO A O 1
ATOM 539 N N . ARG A 1 74 ? 22.669 12.577 5.499 1.00 89.12 74 ARG A N 1
ATOM 540 C CA . ARG A 1 74 ? 22.204 13.978 5.499 1.00 89.12 74 ARG A CA 1
ATOM 541 C C . ARG A 1 74 ? 21.118 14.274 6.536 1.00 89.12 74 ARG A C 1
ATOM 543 O O . ARG A 1 74 ? 20.641 15.405 6.590 1.00 89.12 74 ARG A O 1
ATOM 550 N N . ASN A 1 75 ? 20.694 13.293 7.330 1.00 93.38 75 ASN A N 1
ATOM 551 C CA . ASN A 1 75 ? 19.748 13.559 8.406 1.00 93.38 75 ASN A CA 1
ATOM 552 C C . ASN A 1 75 ? 20.413 14.453 9.456 1.00 93.38 75 ASN A C 1
ATOM 554 O O . ASN A 1 75 ? 21.444 14.096 10.020 1.00 93.38 75 ASN A O 1
ATOM 558 N N . GLY A 1 76 ? 19.788 15.590 9.766 1.00 91.19 76 GLY A N 1
ATOM 559 C CA . GLY A 1 76 ? 20.232 16.454 10.864 1.00 91.19 76 GLY A CA 1
ATOM 560 C C . GLY A 1 76 ? 19.951 15.875 12.255 1.00 91.19 76 GLY A C 1
ATOM 561 O O . GLY A 1 76 ? 20.428 16.410 13.251 1.00 91.19 76 GLY A O 1
ATOM 562 N N . VAL A 1 77 ? 19.167 14.794 12.336 1.00 93.88 77 VAL A N 1
ATOM 563 C CA . VAL A 1 77 ? 18.730 14.168 13.588 1.00 93.88 77 VAL A CA 1
ATOM 564 C C . VAL A 1 77 ? 18.750 12.650 13.429 1.00 93.88 77 VAL A C 1
ATOM 566 O O . VAL A 1 77 ? 18.312 12.115 12.412 1.00 93.88 77 VAL A O 1
ATOM 569 N N . TRP A 1 78 ? 19.254 11.945 14.441 1.00 94.94 78 TRP A N 1
ATOM 570 C CA . TRP A 1 78 ? 19.184 10.483 14.489 1.00 94.94 78 TRP A CA 1
ATOM 571 C C . TRP A 1 78 ? 17.765 10.008 14.859 1.00 94.94 78 TRP A C 1
ATOM 573 O O . TRP A 1 78 ? 17.178 10.629 15.748 1.00 94.94 78 TRP A O 1
ATOM 583 N N . PRO A 1 79 ? 17.242 8.903 14.281 1.00 95.19 79 PRO A N 1
ATOM 584 C CA . PRO A 1 79 ? 15.845 8.514 14.450 1.00 95.19 79 PRO A CA 1
ATOM 585 C C . PRO A 1 79 ? 15.334 8.325 15.876 1.00 95.19 79 PRO A C 1
ATOM 587 O O . PRO A 1 79 ? 14.220 8.739 16.148 1.00 95.19 79 PRO A O 1
ATOM 590 N N . GLY A 1 80 ? 16.088 7.768 16.822 1.00 95.94 80 GLY A N 1
ATOM 591 C CA . GLY A 1 80 ? 15.493 7.403 18.117 1.00 95.94 80 GLY A CA 1
ATOM 592 C C . GLY A 1 80 ? 14.726 6.074 18.065 1.00 95.94 80 GLY A C 1
ATOM 593 O O . GLY A 1 80 ? 14.591 5.478 16.993 1.00 95.94 80 GLY A O 1
ATOM 594 N N . PRO A 1 81 ? 14.222 5.596 19.217 1.00 97.44 81 PRO A N 1
ATOM 595 C CA . PRO A 1 81 ? 13.237 4.522 19.259 1.00 97.44 81 PRO A CA 1
ATOM 596 C C . PRO A 1 81 ? 11.985 4.851 18.437 1.00 97.44 81 PRO A C 1
ATOM 598 O O . PRO A 1 81 ? 11.452 5.960 18.523 1.00 97.44 81 PRO A O 1
ATOM 601 N N . ALA A 1 82 ? 11.513 3.881 17.662 1.00 98.00 82 ALA A N 1
ATOM 602 C CA . ALA A 1 82 ? 10.294 3.964 16.876 1.00 98.00 82 ALA A CA 1
ATOM 603 C C . ALA A 1 82 ? 9.063 3.570 17.696 1.00 98.00 82 ALA A C 1
ATOM 605 O O . ALA A 1 82 ? 9.099 2.630 18.490 1.00 98.00 82 ALA A O 1
ATOM 606 N N . THR A 1 83 ? 7.965 4.283 17.473 1.00 96.31 83 THR A N 1
ATOM 607 C CA . THR A 1 83 ? 6.660 4.045 18.104 1.00 96.31 83 THR A CA 1
ATOM 608 C C . THR A 1 83 ? 5.671 3.376 17.150 1.00 96.31 83 THR A C 1
ATOM 610 O O . THR A 1 83 ? 4.712 2.753 17.600 1.00 96.31 83 THR A O 1
ATOM 613 N N . GLY A 1 84 ? 5.915 3.448 15.839 1.00 96.88 84 GLY A N 1
ATOM 614 C CA . GLY A 1 84 ? 5.118 2.760 14.831 1.00 96.88 84 GLY A CA 1
ATOM 615 C C . GLY A 1 84 ? 5.636 2.989 13.417 1.00 96.88 84 GLY A C 1
ATOM 616 O O . GLY A 1 84 ? 6.382 3.936 13.151 1.00 96.88 84 GLY A O 1
ATOM 617 N N . VAL A 1 85 ? 5.225 2.110 12.510 1.00 97.88 85 VAL A N 1
ATOM 618 C CA . VAL A 1 85 ? 5.508 2.203 11.079 1.00 97.88 85 VAL A CA 1
ATOM 619 C C . VAL A 1 85 ? 4.196 2.127 10.304 1.00 97.88 85 VAL A C 1
ATOM 621 O O . VAL A 1 85 ? 3.351 1.277 10.575 1.00 97.88 85 VAL A O 1
ATOM 624 N N . TYR A 1 86 ? 4.037 3.025 9.341 1.00 96.94 86 TYR A N 1
ATOM 625 C CA . TYR A 1 86 ? 2.800 3.266 8.612 1.00 96.94 86 TYR A CA 1
ATOM 626 C C . TYR A 1 86 ? 3.069 3.307 7.107 1.00 96.94 86 TYR A C 1
ATOM 628 O O . TYR A 1 86 ? 4.176 3.634 6.683 1.00 96.94 86 TYR A O 1
ATOM 636 N N . SER A 1 87 ? 2.076 2.979 6.283 1.00 94.06 87 SER A N 1
ATOM 637 C CA . SER A 1 87 ? 2.241 3.008 4.826 1.00 94.06 87 SER A CA 1
ATOM 638 C C . SER A 1 87 ? 2.315 4.446 4.307 1.00 94.06 87 SER A C 1
ATOM 640 O O . SER A 1 87 ? 1.497 5.289 4.670 1.00 94.06 87 SER A O 1
ATOM 642 N N . LEU A 1 88 ? 3.286 4.725 3.437 1.00 93.62 88 LEU A N 1
ATOM 643 C CA . LEU A 1 88 ? 3.394 5.987 2.692 1.00 93.62 88 LEU A CA 1
ATOM 644 C C . LEU A 1 88 ? 3.455 5.742 1.174 1.00 93.62 88 LEU A C 1
ATOM 646 O O . LEU A 1 88 ? 3.538 6.679 0.389 1.00 93.62 88 LEU A O 1
ATOM 650 N N . GLY A 1 89 ? 3.403 4.480 0.752 1.00 90.69 89 GLY A N 1
ATOM 651 C CA . GLY A 1 89 ? 3.481 4.052 -0.636 1.00 90.69 89 GLY A CA 1
ATOM 652 C C . GLY A 1 89 ? 3.536 2.524 -0.732 1.00 90.69 89 GLY A C 1
ATOM 653 O O . GLY A 1 89 ? 3.629 1.849 0.294 1.00 90.69 89 GLY A O 1
ATOM 654 N N . PRO A 1 90 ? 3.566 1.960 -1.948 1.00 88.44 90 PRO A N 1
ATOM 655 C CA . PRO A 1 90 ? 3.685 0.511 -2.153 1.00 88.44 90 PRO A CA 1
ATOM 656 C C . PRO A 1 90 ? 5.019 -0.072 -1.652 1.00 88.44 90 PRO A C 1
ATOM 658 O O . PRO A 1 90 ? 5.141 -1.276 -1.422 1.00 88.44 90 PRO A O 1
ATOM 661 N N . SER A 1 91 ? 6.039 0.771 -1.460 1.00 89.69 91 SER A N 1
ATOM 662 C CA . SER A 1 91 ? 7.355 0.340 -0.977 1.00 89.69 91 SER A CA 1
ATOM 663 C C . SER A 1 91 ? 7.992 1.207 0.102 1.00 89.69 91 SER A C 1
ATOM 665 O O . SER A 1 91 ? 9.127 0.940 0.510 1.00 89.69 91 SER A O 1
ATOM 667 N N . ASN A 1 92 ? 7.272 2.227 0.561 1.00 92.38 92 ASN A N 1
ATOM 668 C CA . ASN A 1 92 ? 7.819 3.293 1.383 1.00 92.38 92 ASN A CA 1
ATOM 669 C C . ASN A 1 92 ? 6.970 3.393 2.641 1.00 92.38 92 ASN A C 1
ATOM 671 O O . ASN A 1 92 ? 5.740 3.351 2.571 1.00 92.38 92 ASN A O 1
ATOM 675 N N . ALA A 1 93 ? 7.626 3.561 3.781 1.00 95.94 93 ALA A N 1
ATOM 676 C CA . ALA A 1 93 ? 6.940 3.635 5.059 1.00 95.94 93 ALA A CA 1
ATOM 677 C C . ALA A 1 93 ? 7.226 4.954 5.766 1.00 95.94 93 ALA A C 1
ATOM 679 O O . ALA A 1 93 ? 8.344 5.466 5.714 1.00 95.94 93 ALA A O 1
ATOM 680 N N . LEU A 1 94 ? 6.233 5.470 6.478 1.00 97.44 94 LEU A N 1
ATOM 681 C CA . LEU A 1 94 ? 6.418 6.508 7.472 1.00 97.44 94 LEU A CA 1
ATOM 682 C C . LEU A 1 94 ? 6.731 5.869 8.819 1.00 97.44 94 LEU A C 1
ATOM 684 O O . LEU A 1 94 ? 5.942 5.094 9.351 1.00 97.44 94 LEU A O 1
ATOM 688 N N . VAL A 1 95 ? 7.869 6.222 9.390 1.00 98.12 95 VAL A N 1
ATOM 689 C CA . VAL A 1 95 ? 8.308 5.776 10.705 1.00 98.12 95 VAL A CA 1
ATOM 690 C C . VAL A 1 95 ? 8.111 6.922 11.688 1.00 98.12 95 VAL A C 1
ATOM 692 O O . VAL A 1 95 ? 8.745 7.970 11.554 1.00 98.12 95 VAL A O 1
ATOM 695 N N . ALA A 1 96 ? 7.247 6.713 12.679 1.00 98.06 96 ALA A N 1
ATOM 696 C CA . ALA A 1 96 ? 7.112 7.602 13.826 1.00 98.06 96 ALA A CA 1
ATOM 697 C C . ALA A 1 96 ? 8.136 7.200 14.892 1.00 98.06 96 ALA A C 1
ATOM 699 O O . ALA A 1 96 ? 8.226 6.024 15.261 1.00 98.06 96 ALA A O 1
ATOM 700 N N . THR A 1 97 ? 8.921 8.153 15.384 1.00 97.94 97 THR A N 1
ATOM 701 C CA . THR A 1 97 ? 9.950 7.911 16.400 1.00 97.94 97 THR A CA 1
ATOM 702 C C . THR A 1 97 ? 9.891 8.950 17.508 1.00 97.94 97 THR A C 1
ATOM 704 O O . THR A 1 97 ? 9.236 9.973 17.370 1.00 97.94 97 THR A O 1
ATOM 707 N N . SER A 1 98 ? 10.629 8.750 18.599 1.00 96.56 98 SER A N 1
ATOM 708 C CA . SER A 1 98 ? 10.735 9.755 19.668 1.00 96.56 98 SER A CA 1
ATOM 709 C C . SER A 1 98 ? 11.507 11.026 19.281 1.00 96.56 98 SER A C 1
ATOM 711 O O . SER A 1 98 ? 11.706 11.905 20.119 1.00 96.56 98 SER A O 1
ATOM 713 N N . ARG A 1 99 ? 12.011 11.119 18.042 1.00 96.50 99 ARG A N 1
ATOM 714 C CA . ARG A 1 99 ? 12.773 12.276 17.542 1.00 96.50 99 ARG A CA 1
ATOM 715 C C . ARG A 1 99 ? 12.238 12.847 16.232 1.00 96.50 99 ARG A C 1
ATOM 717 O O . ARG A 1 99 ? 12.916 13.672 15.627 1.00 96.50 99 ARG A O 1
ATOM 724 N N . GLY A 1 100 ? 11.054 12.427 15.803 1.00 96.81 100 GLY A N 1
ATOM 725 C CA . GLY A 1 100 ? 10.394 12.953 14.615 1.00 96.81 100 GLY A CA 1
ATOM 726 C C . GLY A 1 100 ? 9.866 11.862 13.696 1.00 96.81 100 GLY A C 1
ATOM 727 O O . GLY A 1 100 ? 9.702 10.702 14.073 1.00 96.81 100 GLY A O 1
ATOM 728 N N . PHE A 1 101 ? 9.597 12.261 12.461 1.00 97.38 101 PHE A N 1
ATOM 729 C CA . PHE A 1 101 ? 9.205 11.356 11.392 1.00 97.38 101 PHE A CA 1
ATOM 730 C C . PHE A 1 101 ? 10.394 11.025 10.497 1.00 97.38 101 PHE A C 1
ATOM 732 O O . PHE A 1 101 ? 11.225 11.886 10.215 1.00 97.38 101 PHE A O 1
ATOM 739 N N . PHE A 1 102 ? 10.439 9.792 9.998 1.00 97.00 102 PHE A N 1
ATOM 740 C CA . PHE A 1 102 ? 11.407 9.348 8.997 1.00 97.00 102 PHE A CA 1
ATOM 741 C C . PHE A 1 102 ? 10.694 8.559 7.905 1.00 97.00 102 PHE A C 1
ATOM 743 O O . PHE A 1 102 ? 9.809 7.761 8.189 1.00 97.00 102 PHE A O 1
ATOM 750 N N . VAL A 1 103 ? 11.087 8.753 6.652 1.00 96.06 103 VAL A N 1
ATOM 751 C CA . VAL A 1 103 ? 10.629 7.930 5.533 1.00 96.06 103 VAL A CA 1
ATOM 752 C C . VAL A 1 103 ? 11.616 6.784 5.356 1.00 96.06 103 VAL A C 1
ATOM 754 O O . VAL A 1 103 ? 12.798 7.022 5.113 1.00 96.06 103 VAL A O 1
ATOM 757 N N . ALA A 1 104 ? 11.140 5.551 5.509 1.00 95.88 104 ALA A N 1
ATOM 758 C CA . ALA A 1 104 ? 11.896 4.351 5.192 1.00 95.88 104 ALA A CA 1
ATOM 759 C C . ALA A 1 104 ? 11.746 4.031 3.701 1.00 95.88 104 ALA A C 1
ATOM 761 O O . ALA A 1 104 ? 10.646 3.705 3.249 1.00 95.88 104 ALA A O 1
ATOM 762 N N . ASP A 1 105 ? 12.843 4.106 2.955 1.00 91.06 105 ASP A N 1
ATOM 763 C CA . ASP A 1 105 ? 12.871 3.856 1.516 1.00 91.06 105 ASP A CA 1
ATOM 764 C C . ASP A 1 105 ? 14.247 3.366 1.048 1.00 91.06 105 ASP A C 1
ATOM 766 O O . ASP A 1 105 ? 15.271 3.867 1.500 1.00 91.06 105 ASP A O 1
ATOM 770 N N . GLN A 1 106 ? 14.269 2.364 0.163 1.00 85.75 106 GLN A N 1
ATOM 771 C CA . GLN A 1 106 ? 15.484 1.770 -0.431 1.00 85.75 106 GLN A CA 1
ATOM 772 C C . GLN A 1 106 ? 16.650 1.513 0.553 1.00 85.75 106 GLN A C 1
ATOM 774 O O . GLN A 1 106 ? 17.820 1.621 0.196 1.00 85.75 106 GLN A O 1
ATOM 779 N N . GLY A 1 107 ? 16.345 1.150 1.802 1.00 89.94 107 GLY A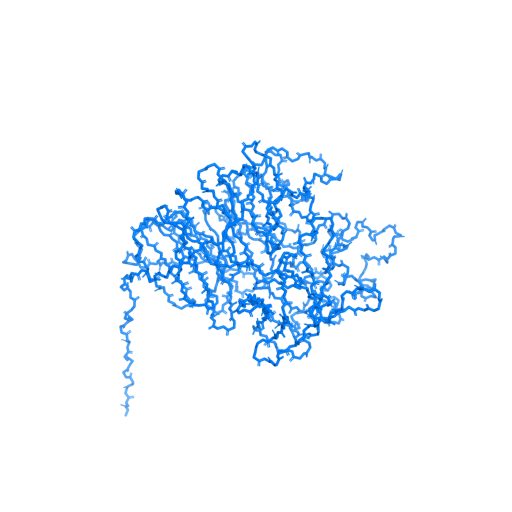 N 1
ATOM 780 C CA . GLY A 1 107 ? 17.350 0.885 2.838 1.00 89.94 107 GLY A CA 1
ATOM 781 C C . GLY A 1 107 ? 17.840 2.116 3.608 1.00 89.94 107 GLY A C 1
ATOM 782 O O . GLY A 1 107 ? 18.733 1.997 4.443 1.00 89.94 107 GLY A O 1
ATOM 783 N N . TRP A 1 108 ? 17.218 3.273 3.404 1.00 94.31 108 TRP A N 1
ATOM 784 C CA . TRP A 1 108 ? 17.464 4.498 4.154 1.00 94.31 108 TRP A CA 1
ATOM 785 C C . TRP A 1 108 ? 16.267 4.882 5.021 1.00 94.31 108 TRP A C 1
ATOM 787 O O . TRP A 1 108 ? 15.117 4.676 4.649 1.00 94.31 108 TRP A O 1
ATOM 797 N N . LEU A 1 109 ? 16.547 5.492 6.168 1.00 96.31 109 LEU A N 1
ATOM 798 C CA . LEU A 1 109 ? 15.627 6.297 6.963 1.00 96.31 109 LEU A CA 1
ATOM 799 C C . LEU A 1 109 ? 15.953 7.757 6.692 1.00 96.31 109 LEU A C 1
ATOM 801 O O . LEU A 1 109 ? 17.055 8.209 7.006 1.00 96.31 109 LEU A O 1
ATOM 805 N N . ILE A 1 110 ? 15.014 8.494 6.115 1.00 94.25 110 ILE A N 1
ATOM 806 C CA . ILE A 1 110 ? 15.232 9.854 5.621 1.00 94.25 110 ILE A CA 1
ATOM 807 C C . ILE A 1 110 ? 14.321 10.809 6.381 1.00 94.25 110 ILE A C 1
ATOM 809 O O . ILE A 1 110 ? 13.106 10.649 6.377 1.00 94.25 110 ILE A O 1
ATOM 813 N N . ALA A 1 111 ? 14.910 11.809 7.027 1.00 94.69 111 ALA A N 1
ATOM 814 C CA . ALA A 1 111 ? 14.189 12.885 7.696 1.00 94.69 111 ALA A CA 1
ATOM 815 C C . ALA A 1 111 ? 13.455 13.758 6.651 1.00 94.69 111 ALA A C 1
ATOM 817 O O . ALA A 1 111 ? 14.124 14.478 5.903 1.00 94.69 111 ALA A O 1
ATOM 818 N N . PRO A 1 112 ? 12.108 13.741 6.566 1.00 92.56 112 PRO A N 1
ATOM 819 C CA . PRO A 1 112 ? 11.400 14.593 5.628 1.00 92.56 112 PRO A CA 1
ATOM 820 C C . PRO A 1 112 ? 11.456 16.055 6.090 1.00 92.56 112 PRO A C 1
ATOM 822 O O . PRO A 1 112 ? 11.485 16.357 7.286 1.00 92.56 112 PRO A O 1
ATOM 825 N N . SER A 1 113 ? 11.429 16.988 5.136 1.00 88.69 113 SER A N 1
ATOM 826 C CA . SER A 1 113 ? 11.495 18.433 5.410 1.00 88.69 113 SER A CA 1
ATOM 827 C C . SER A 1 113 ? 10.295 18.957 6.203 1.00 88.69 113 SER A C 1
ATOM 829 O O . SER A 1 113 ? 10.395 19.981 6.874 1.00 88.69 113 SER A O 1
ATOM 831 N N . TRP A 1 114 ? 9.160 18.259 6.142 1.00 92.31 114 TRP A N 1
ATOM 832 C CA . TRP A 1 114 ? 7.933 18.619 6.843 1.00 92.31 114 TRP A CA 1
ATOM 833 C C . TRP A 1 114 ? 7.839 18.051 8.261 1.00 92.31 114 TRP A C 1
ATOM 835 O O . TRP A 1 114 ? 6.871 18.372 8.942 1.00 92.31 114 TRP A O 1
ATOM 845 N N . GLN A 1 115 ? 8.804 17.253 8.741 1.00 93.38 115 GLN A N 1
ATOM 846 C CA . GLN A 1 115 ? 8.699 16.605 10.060 1.00 93.38 115 GLN A CA 1
ATOM 847 C C . GLN A 1 115 ? 8.504 17.595 11.221 1.00 93.38 115 GLN A C 1
ATOM 849 O O . GLN A 1 115 ? 7.947 17.237 12.244 1.00 93.38 115 GLN A O 1
ATOM 854 N N . SER A 1 116 ? 8.953 18.847 11.081 1.00 92.19 116 SER A N 1
ATOM 855 C CA . SER A 1 116 ? 8.769 19.885 12.104 1.00 92.19 116 SER A CA 1
ATOM 856 C C . SER A 1 116 ? 7.348 20.452 12.145 1.00 92.19 116 SER A C 1
ATOM 858 O O . SER A 1 116 ? 6.997 21.145 13.095 1.00 92.19 116 SER A O 1
ATOM 860 N N . LYS A 1 117 ? 6.531 20.183 11.118 1.00 94.25 117 LYS A N 1
ATOM 861 C CA . LYS A 1 117 ? 5.139 20.641 11.025 1.00 94.25 117 LYS A CA 1
ATOM 862 C C . LYS A 1 117 ? 4.165 19.739 11.779 1.00 94.25 117 LYS A C 1
ATOM 864 O O . LYS A 1 117 ? 3.052 20.175 12.052 1.00 94.25 117 LYS A O 1
ATOM 869 N N . LEU A 1 118 ? 4.555 18.498 12.073 1.00 95.31 118 LEU A N 1
ATOM 870 C CA . LEU A 1 118 ? 3.699 17.514 12.724 1.00 95.31 118 LEU A CA 1
ATOM 871 C C . LEU A 1 118 ? 4.538 16.661 13.685 1.00 95.31 118 LEU A C 1
ATOM 873 O O . LEU A 1 118 ? 5.485 16.024 13.222 1.00 95.31 118 LEU A O 1
ATOM 877 N N . PRO A 1 119 ? 4.228 16.633 14.993 1.00 96.06 119 PRO A N 1
ATOM 878 C CA . PRO A 1 119 ? 4.925 15.752 15.917 1.00 96.06 119 PRO A CA 1
ATOM 879 C C . PRO A 1 119 ? 4.639 14.276 15.584 1.00 96.06 119 PRO A C 1
ATOM 881 O O . PRO A 1 119 ? 3.579 13.960 15.044 1.00 96.06 119 PRO A O 1
ATOM 884 N N . PRO A 1 120 ? 5.572 13.358 15.877 1.00 95.44 120 PRO A N 1
ATOM 885 C CA . PRO A 1 120 ? 5.365 11.928 15.670 1.00 95.44 120 PRO A CA 1
ATOM 886 C C . PRO A 1 120 ? 4.343 11.328 16.640 1.00 95.44 120 PRO A C 1
ATOM 888 O O . PRO A 1 120 ? 3.680 10.339 16.310 1.00 95.44 120 PRO A O 1
ATOM 891 N N . GLU A 1 121 ? 4.208 11.905 17.837 1.00 95.56 121 GLU A N 1
ATOM 892 C CA . GLU A 1 121 ? 3.209 11.493 18.811 1.00 95.56 121 GLU A CA 1
ATOM 893 C C . GLU A 1 121 ? 1.807 11.881 18.342 1.00 95.56 121 GLU A C 1
ATOM 895 O O . GLU A 1 121 ? 1.481 13.059 18.235 1.00 95.56 121 GLU A O 1
ATOM 900 N N . GLY A 1 122 ? 0.957 10.875 18.138 1.00 95.75 122 GLY A N 1
ATOM 901 C CA . GLY A 1 122 ? -0.447 11.075 17.783 1.00 95.75 122 GLY A CA 1
ATOM 902 C C . GLY A 1 122 ? -0.811 10.628 16.373 1.00 95.75 122 GLY A C 1
ATOM 903 O O . GLY A 1 122 ? -1.986 10.686 16.026 1.00 95.75 122 GLY A O 1
ATOM 904 N N . LEU A 1 123 ? 0.135 10.129 15.566 1.00 97.69 123 LEU A N 1
ATOM 905 C CA . LEU A 1 123 ? -0.207 9.438 14.319 1.00 97.69 123 LEU A CA 1
ATOM 906 C C . LEU A 1 123 ? -0.971 8.142 14.641 1.00 97.69 123 LEU A C 1
ATOM 908 O O . LEU A 1 123 ? -0.489 7.306 15.406 1.00 97.69 123 LEU A O 1
ATOM 912 N N . ARG A 1 124 ? -2.170 7.989 14.070 1.00 96.88 124 ARG A N 1
ATOM 913 C CA . ARG A 1 124 ? -3.085 6.862 14.323 1.00 96.88 124 ARG A CA 1
ATOM 914 C C . ARG A 1 124 ? -3.193 5.907 13.149 1.00 96.88 124 ARG A C 1
ATOM 916 O O . ARG A 1 124 ? -3.182 4.696 13.347 1.00 96.88 124 ARG A O 1
ATOM 923 N N . ALA A 1 125 ? -3.304 6.445 11.940 1.00 96.94 125 ALA A N 1
ATOM 924 C CA . ALA A 1 125 ? -3.486 5.653 10.733 1.00 96.94 125 ALA A CA 1
ATOM 925 C C . ALA A 1 125 ? -2.966 6.395 9.503 1.00 96.94 125 ALA A C 1
ATOM 927 O O . ALA A 1 125 ? -2.872 7.626 9.492 1.00 96.94 125 ALA A O 1
ATOM 928 N N . THR A 1 126 ? -2.687 5.631 8.451 1.00 97.62 126 THR A N 1
ATOM 929 C CA . THR A 1 126 ? -2.371 6.153 7.123 1.00 97.62 126 THR A CA 1
ATOM 930 C C . THR A 1 126 ? -3.106 5.362 6.053 1.00 97.62 126 THR A C 1
ATOM 932 O O . THR A 1 126 ? -3.312 4.162 6.212 1.00 97.62 126 THR A O 1
ATOM 935 N N . THR A 1 127 ? -3.428 6.002 4.937 1.00 96.31 127 THR A N 1
ATOM 936 C CA . THR A 1 127 ? -3.921 5.331 3.726 1.00 96.31 127 THR A CA 1
ATOM 937 C C . THR A 1 127 ? -3.401 6.058 2.490 1.00 96.31 127 THR A C 1
ATOM 939 O O . THR A 1 127 ? -2.965 7.203 2.591 1.00 96.31 127 THR A O 1
ATOM 942 N N . LEU A 1 128 ? -3.444 5.410 1.330 1.00 93.50 128 LEU A N 1
ATOM 943 C CA . LEU A 1 128 ? -3.074 6.008 0.046 1.00 93.50 128 LEU A CA 1
ATOM 944 C C . LEU A 1 128 ? -4.324 6.228 -0.797 1.00 93.50 128 LEU A C 1
ATOM 946 O O . LEU A 1 128 ? -5.201 5.367 -0.809 1.00 93.50 128 LEU A O 1
ATOM 950 N N . ASP A 1 129 ? -4.403 7.367 -1.482 1.00 90.31 129 ASP A N 1
ATOM 951 C CA . ASP A 1 129 ? -5.371 7.553 -2.563 1.00 90.31 129 ASP A CA 1
ATOM 952 C C . ASP A 1 129 ? -4.855 6.965 -3.888 1.00 90.31 129 ASP A C 1
ATOM 954 O O . ASP A 1 129 ? -3.700 6.550 -4.001 1.00 90.31 129 ASP A O 1
ATOM 958 N N . THR A 1 130 ? -5.720 6.899 -4.901 1.00 83.50 130 THR A N 1
ATOM 959 C CA . THR A 1 130 ? -5.376 6.326 -6.215 1.00 83.50 130 THR A CA 1
ATOM 960 C C . THR A 1 130 ? -4.380 7.158 -7.017 1.00 83.50 130 THR A C 1
ATOM 962 O O . THR A 1 130 ? -3.814 6.660 -7.984 1.00 83.50 130 THR A O 1
ATOM 965 N N . GLU A 1 131 ? -4.129 8.405 -6.614 1.00 83.44 131 GLU A N 1
ATOM 966 C CA . GLU A 1 131 ? -3.060 9.232 -7.182 1.00 83.44 131 GLU A CA 1
ATOM 967 C C . GLU A 1 131 ? -1.736 9.053 -6.421 1.00 83.44 131 GLU A C 1
ATOM 969 O O . GLU A 1 131 ? -0.733 9.676 -6.762 1.00 83.44 131 GLU A O 1
ATOM 974 N N . GLY A 1 132 ? -1.711 8.204 -5.388 1.00 87.81 132 GLY A N 1
ATOM 975 C CA . GLY A 1 132 ? -0.527 7.913 -4.590 1.00 87.81 132 GLY A CA 1
ATOM 976 C C . GLY A 1 132 ? -0.217 8.957 -3.519 1.00 87.81 132 GLY A C 1
ATOM 977 O O . GLY A 1 132 ? 0.880 8.924 -2.958 1.00 87.81 132 GLY A O 1
ATOM 978 N N . ALA A 1 133 ? -1.137 9.876 -3.211 1.00 91.50 133 ALA A N 1
ATOM 979 C CA . ALA A 1 133 ? -0.972 10.753 -2.060 1.00 91.50 133 ALA A CA 1
ATOM 980 C C . ALA A 1 133 ? -1.343 10.020 -0.768 1.00 91.50 133 ALA A C 1
ATOM 982 O O . ALA A 1 133 ? -2.327 9.278 -0.699 1.00 91.50 133 ALA A O 1
ATOM 983 N N . ALA A 1 134 ? -0.560 10.262 0.280 1.00 95.50 134 ALA A N 1
ATOM 984 C CA . ALA A 1 134 ? -0.792 9.668 1.585 1.00 95.50 134 ALA A CA 1
ATOM 985 C C . ALA A 1 134 ? -1.700 10.561 2.433 1.00 95.50 134 ALA A C 1
ATOM 987 O O . ALA A 1 134 ? -1.506 11.772 2.529 1.00 95.50 134 ALA A O 1
ATOM 988 N N . TRP A 1 135 ? -2.668 9.945 3.095 1.00 97.81 135 TRP A N 1
ATOM 989 C CA . TRP A 1 135 ? -3.521 10.561 4.101 1.00 97.81 135 TRP A CA 1
ATOM 990 C C . TRP A 1 135 ? -3.082 10.086 5.478 1.00 97.81 135 TRP A C 1
ATOM 992 O O . TRP A 1 135 ? -2.864 8.893 5.669 1.00 97.81 135 TRP A O 1
ATOM 1002 N N . LEU A 1 136 ? -2.927 11.014 6.419 1.00 98.31 136 LEU A N 1
ATOM 1003 C CA . LEU A 1 136 ? -2.398 10.776 7.757 1.00 98.31 136 LEU A CA 1
ATOM 1004 C C . LEU A 1 136 ? -3.435 11.239 8.784 1.00 98.31 136 LEU A C 1
ATOM 1006 O O . LEU A 1 136 ? -3.713 12.434 8.893 1.00 98.31 136 LEU A O 1
ATOM 1010 N N . ALA A 1 137 ? -3.994 10.305 9.549 1.00 98.31 137 ALA A N 1
ATOM 1011 C CA . ALA A 1 137 ? -4.852 10.619 10.686 1.00 98.31 137 ALA A CA 1
ATOM 1012 C C . ALA A 1 137 ? -3.977 10.866 11.908 1.00 98.31 137 ALA A C 1
ATOM 1014 O O . ALA A 1 137 ? -3.310 9.949 12.392 1.00 98.31 137 ALA A O 1
ATOM 1015 N N . HIS A 1 138 ? -3.995 12.095 12.403 1.00 98.19 138 HIS A N 1
ATOM 1016 C CA . HIS A 1 138 ? -3.252 12.520 13.574 1.00 98.19 138 HIS A CA 1
ATOM 1017 C C . HIS A 1 138 ? -4.215 13.032 14.652 1.00 98.19 138 HIS A C 1
ATOM 1019 O O . HIS 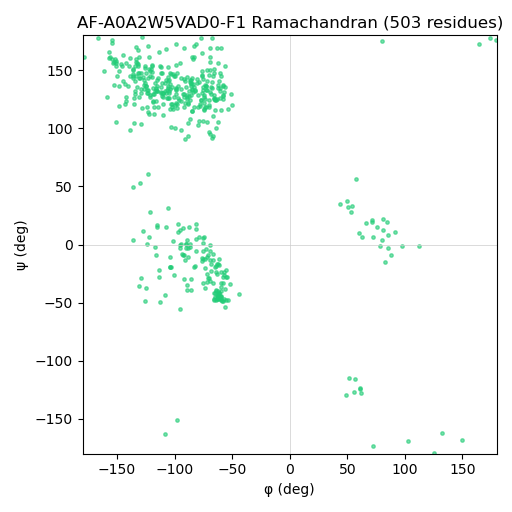A 1 138 ? -5.296 13.536 14.345 1.00 98.19 138 HIS A O 1
ATOM 1025 N N . ASP A 1 139 ? -3.817 12.972 15.922 1.00 97.69 139 ASP A N 1
ATOM 1026 C CA . ASP A 1 139 ? -4.633 13.468 17.043 1.00 97.69 139 ASP A CA 1
ATOM 1027 C C . ASP A 1 139 ? -5.051 14.942 16.878 1.00 97.69 139 ASP A C 1
ATOM 1029 O O . ASP A 1 139 ? -6.107 15.359 17.356 1.00 97.69 139 ASP A O 1
ATOM 1033 N N . THR A 1 140 ? -4.244 15.725 16.159 1.00 97.62 140 THR A N 1
ATOM 1034 C CA . THR A 1 140 ? -4.478 17.152 15.892 1.00 97.62 140 THR A CA 1
ATOM 1035 C C . THR A 1 140 ? -5.226 17.441 14.590 1.00 97.62 140 THR A C 1
ATOM 1037 O O . THR A 1 140 ? -5.607 18.588 14.378 1.00 97.62 140 THR A O 1
ATOM 1040 N N . GLY A 1 141 ? -5.452 16.455 13.718 1.00 98.12 141 GLY A N 1
ATOM 1041 C CA . GLY A 1 141 ? -6.085 16.701 12.423 1.00 98.12 141 GLY A CA 1
ATOM 1042 C C . GLY A 1 141 ? -5.935 15.561 11.415 1.00 98.12 141 GLY A C 1
ATOM 1043 O O . GLY A 1 141 ? -5.169 14.617 11.610 1.00 98.12 141 GLY A O 1
ATOM 1044 N N . LEU A 1 142 ? -6.629 15.692 10.286 1.00 98.44 142 LEU A N 1
ATOM 1045 C CA . LEU A 1 142 ? -6.381 14.894 9.088 1.00 98.44 142 LEU A CA 1
ATOM 1046 C C . LEU A 1 142 ? -5.393 15.650 8.201 1.00 98.44 142 LEU A C 1
ATOM 1048 O O . LEU A 1 142 ? -5.602 16.824 7.911 1.00 98.44 142 LEU A O 1
ATOM 1052 N N . PHE A 1 143 ? -4.332 14.993 7.752 1.00 98.06 143 PHE A N 1
ATOM 1053 C CA . PHE A 1 143 ? -3.319 15.599 6.892 1.00 98.06 143 PHE A CA 1
ATOM 1054 C C . PHE A 1 143 ? -3.207 14.836 5.579 1.00 98.06 143 PHE A C 1
ATOM 1056 O O . PHE A 1 143 ? -3.403 13.624 5.529 1.00 98.06 143 PHE A O 1
ATOM 1063 N N . ARG A 1 144 ? -2.852 15.552 4.517 1.00 95.94 144 ARG A N 1
ATOM 1064 C CA . ARG A 1 144 ? -2.543 14.997 3.202 1.00 95.94 144 ARG A CA 1
ATOM 1065 C C . ARG A 1 144 ? -1.094 15.311 2.858 1.00 95.94 144 ARG A C 1
ATOM 1067 O O . ARG A 1 144 ? -0.675 16.464 2.953 1.00 95.94 144 ARG A O 1
ATOM 1074 N N . LEU A 1 145 ? -0.347 14.289 2.464 1.00 93.81 145 LEU A N 1
ATOM 1075 C CA . LEU A 1 145 ? 1.013 14.374 1.957 1.00 93.81 145 LEU A CA 1
ATOM 1076 C C . LEU A 1 145 ? 1.008 14.046 0.462 1.00 93.81 145 LEU A C 1
ATOM 1078 O O . LEU A 1 145 ? 0.777 12.904 0.070 1.00 93.81 145 LEU A O 1
ATOM 1082 N N . ALA A 1 146 ? 1.282 15.052 -0.361 1.00 88.81 146 ALA A N 1
ATOM 1083 C CA . ALA A 1 146 ? 1.394 14.930 -1.813 1.00 88.81 146 ALA A CA 1
ATOM 1084 C C . ALA A 1 146 ? 2.479 15.885 -2.306 1.00 88.81 146 ALA A C 1
ATOM 1086 O O . ALA A 1 146 ? 2.566 17.002 -1.795 1.00 88.81 146 ALA A O 1
ATOM 1087 N N . GLY A 1 147 ? 3.310 15.504 -3.277 1.00 79.56 147 GLY A N 1
ATOM 1088 C CA . GLY A 1 147 ? 4.310 16.460 -3.770 1.00 79.56 147 GLY A CA 1
ATOM 1089 C C . GLY A 1 147 ? 5.453 16.727 -2.782 1.00 79.56 147 GLY A C 1
ATOM 1090 O O . GLY A 1 147 ? 6.048 17.802 -2.804 1.00 79.56 147 GLY A O 1
ATOM 1091 N N . GLY A 1 148 ? 5.669 15.843 -1.802 1.00 82.69 148 GLY A N 1
ATOM 1092 C CA . GLY A 1 148 ? 6.472 16.133 -0.608 1.00 82.69 148 GLY A CA 1
ATOM 1093 C C . GLY A 1 148 ? 5.916 17.250 0.297 1.00 82.69 148 GLY A C 1
ATOM 1094 O O . GLY A 1 148 ? 6.580 17.632 1.264 1.00 82.69 148 GLY A O 1
ATOM 1095 N N . LEU A 1 149 ? 4.717 17.774 0.020 1.00 86.75 149 LEU A N 1
ATOM 1096 C CA . LEU A 1 149 ? 4.058 18.813 0.803 1.00 86.75 149 LEU A CA 1
ATOM 1097 C C . LEU A 1 149 ? 3.030 18.192 1.749 1.00 86.75 149 LEU A C 1
ATOM 1099 O O . LEU A 1 149 ? 2.085 17.535 1.318 1.00 86.75 149 LEU A O 1
ATOM 1103 N N . LEU A 1 150 ? 3.203 18.448 3.045 1.00 94.12 150 LEU A N 1
ATOM 1104 C CA . LEU A 1 150 ? 2.203 18.143 4.061 1.00 94.12 150 LEU A CA 1
ATOM 1105 C C . LEU A 1 150 ? 1.246 19.332 4.215 1.00 94.12 150 LEU A C 1
ATOM 1107 O O . LEU A 1 150 ? 1.681 20.438 4.559 1.00 94.12 150 LEU A O 1
ATOM 1111 N N . SER A 1 151 ? -0.042 19.088 3.992 1.00 95.00 151 SER A N 1
ATOM 1112 C CA . SER A 1 151 ? -1.133 20.048 4.176 1.00 95.00 151 SER A CA 1
ATOM 1113 C C . SER A 1 151 ? -2.194 19.479 5.112 1.00 95.00 151 SER A C 1
ATOM 1115 O O . SER A 1 151 ? -2.580 18.319 4.976 1.00 95.00 151 SER A O 1
ATOM 1117 N N . GLU A 1 152 ? -2.686 20.293 6.040 1.00 97.19 152 GLU A N 1
ATOM 1118 C CA . GLU A 1 152 ? -3.831 19.927 6.871 1.00 97.19 152 GLU A CA 1
ATOM 1119 C C . GLU A 1 152 ? -5.124 19.985 6.051 1.00 97.19 152 GLU A C 1
ATOM 1121 O O . GLU A 1 152 ? -5.352 20.925 5.288 1.00 97.19 152 GLU A O 1
ATOM 1126 N N . PHE A 1 153 ? -5.976 18.984 6.227 1.00 96.94 153 PHE A N 1
ATOM 1127 C CA . PHE A 1 153 ? -7.296 18.910 5.633 1.00 96.94 153 PHE A CA 1
ATOM 1128 C C . PHE A 1 153 ? -8.357 19.373 6.639 1.00 96.94 153 PHE A C 1
ATOM 1130 O O . PHE A 1 153 ? -8.503 18.804 7.725 1.00 96.94 153 PHE A O 1
ATOM 1137 N N . LYS A 1 154 ? -9.105 20.415 6.264 1.00 96.00 154 LYS A N 1
ATOM 1138 C CA . LYS A 1 154 ? -10.084 21.094 7.122 1.00 96.00 154 LYS A CA 1
ATOM 1139 C C . LYS A 1 154 ? -11.461 21.159 6.473 1.00 96.00 154 LYS A C 1
ATOM 1141 O O . LYS A 1 154 ? -11.584 21.222 5.252 1.00 96.00 154 LYS A O 1
ATOM 1146 N N . THR A 1 155 ? -12.496 21.228 7.306 1.00 94.62 155 THR A N 1
ATOM 1147 C CA . THR A 1 155 ? -13.857 21.598 6.894 1.00 94.62 155 THR A CA 1
ATOM 1148 C C . THR A 1 155 ? -14.122 23.038 7.317 1.00 94.62 155 THR A C 1
ATOM 1150 O O . THR A 1 155 ? -14.362 23.307 8.497 1.00 94.62 155 THR A O 1
ATOM 1153 N N . GLY A 1 156 ? -14.020 23.975 6.372 1.00 92.31 156 GLY A N 1
ATOM 1154 C CA . GLY A 1 156 ? -13.904 25.396 6.709 1.00 92.31 156 GLY A CA 1
ATOM 1155 C C . GLY A 1 156 ? -12.622 25.640 7.509 1.00 92.31 156 GLY A C 1
ATOM 1156 O O . GLY A 1 156 ? -11.555 25.177 7.121 1.00 92.31 156 GLY A O 1
ATOM 1157 N N . GLU A 1 157 ? -12.735 26.296 8.662 1.00 94.88 157 GLU A N 1
ATOM 1158 C CA . GLU A 1 157 ? -11.599 26.548 9.565 1.00 94.88 157 GLU A CA 1
ATOM 1159 C C . GLU A 1 157 ? -11.381 25.434 10.605 1.00 94.88 157 GLU A C 1
ATOM 1161 O O . GLU A 1 157 ? -10.484 25.519 11.443 1.00 94.88 157 GLU A O 1
ATOM 1166 N N . THR A 1 158 ? -12.206 24.383 10.586 1.00 96.69 158 THR A N 1
ATOM 1167 C CA . THR A 1 158 ? -12.191 23.331 11.607 1.00 96.69 158 THR A CA 1
ATOM 1168 C C . THR A 1 158 ? -11.325 22.146 11.192 1.00 96.69 158 THR A C 1
ATOM 1170 O O . THR A 1 158 ? -11.563 21.513 10.160 1.00 96.69 158 THR A O 1
ATOM 1173 N N . SER A 1 159 ? -10.350 21.820 12.040 1.00 97.50 159 SER A N 1
ATOM 1174 C CA . SER A 1 159 ? -9.541 20.604 11.958 1.00 97.50 159 SER A CA 1
ATOM 1175 C C . SER A 1 159 ? -10.381 19.356 12.232 1.00 97.50 159 SER A C 1
ATOM 1177 O O . SER A 1 159 ? -11.213 19.331 13.143 1.00 97.50 159 SER A O 1
ATOM 1179 N N . LEU A 1 160 ? -10.138 18.288 11.473 1.00 97.75 160 LEU A N 1
ATOM 1180 C CA . LEU A 1 160 ? -10.783 16.994 11.694 1.00 97.75 160 LEU A CA 1
ATOM 1181 C C . LEU A 1 160 ? -9.973 16.151 12.687 1.00 97.75 160 LEU A C 1
ATOM 1183 O O . LEU A 1 160 ? -9.042 15.454 12.297 1.00 97.75 160 LEU A O 1
ATOM 1187 N N . THR A 1 161 ? -10.317 16.230 13.971 1.00 98.06 161 THR A N 1
ATOM 1188 C CA . THR A 1 161 ? -9.636 15.512 15.065 1.00 98.06 161 THR A CA 1
ATOM 1189 C C . THR A 1 161 ? -10.373 14.233 15.476 1.00 98.06 161 THR A C 1
ATOM 1191 O O . THR A 1 161 ? -11.478 13.956 15.007 1.00 98.06 161 THR A O 1
ATOM 1194 N N . GLY A 1 162 ? -9.760 13.433 16.359 1.00 97.06 162 GLY A N 1
ATOM 1195 C CA . GLY A 1 162 ? -10.389 12.232 16.930 1.00 97.06 162 GLY A CA 1
ATOM 1196 C C . GLY A 1 162 ? -10.539 11.067 15.947 1.00 97.06 162 GLY A C 1
ATOM 1197 O O . GLY A 1 162 ? -11.393 10.201 16.153 1.00 97.06 162 GLY A O 1
ATOM 1198 N N . ILE A 1 163 ? -9.742 11.061 14.874 1.00 98.19 163 ILE A N 1
ATOM 1199 C CA . ILE A 1 163 ? -9.772 10.023 13.844 1.00 98.19 163 ILE A CA 1
ATOM 1200 C C . ILE A 1 163 ? -9.007 8.788 14.323 1.00 98.19 163 ILE A C 1
ATOM 1202 O O . ILE A 1 163 ? -7.853 8.893 14.735 1.00 98.19 163 ILE A O 1
ATOM 1206 N N . THR A 1 164 ? -9.633 7.613 14.243 1.00 97.00 164 THR A N 1
ATOM 1207 C CA . THR A 1 164 ? -9.053 6.354 14.748 1.00 97.00 164 THR A CA 1
ATOM 1208 C C . THR A 1 164 ? -8.712 5.333 13.664 1.00 97.00 164 THR A C 1
ATOM 1210 O O . THR A 1 164 ? -7.855 4.484 13.894 1.00 97.00 164 THR A O 1
ATOM 1213 N N . ALA A 1 165 ? -9.328 5.419 12.485 1.00 97.62 165 ALA A N 1
ATOM 1214 C CA . ALA A 1 165 ? -9.048 4.557 11.340 1.00 97.62 165 ALA A CA 1
ATOM 1215 C C . ALA A 1 165 ? -9.201 5.334 10.027 1.00 97.62 165 ALA A C 1
ATOM 1217 O O . ALA A 1 165 ? -9.960 6.303 9.958 1.00 97.62 165 ALA A O 1
ATOM 1218 N N . LEU A 1 166 ? -8.488 4.880 8.992 1.00 98.19 166 LEU A N 1
ATOM 1219 C CA . LEU A 1 166 ? -8.518 5.427 7.638 1.00 98.19 166 LEU A CA 1
ATOM 1220 C C . LEU A 1 166 ? -8.573 4.307 6.600 1.00 98.19 166 LEU A C 1
ATOM 1222 O O . LEU A 1 166 ? -7.955 3.263 6.788 1.00 98.19 166 LEU A O 1
ATOM 1226 N N . ALA A 1 167 ? -9.256 4.564 5.489 1.00 97.88 167 ALA A N 1
ATOM 1227 C CA . ALA A 1 167 ? -9.219 3.748 4.281 1.00 97.88 167 ALA A CA 1
ATOM 1228 C C . ALA A 1 167 ? -9.548 4.608 3.054 1.00 97.88 167 ALA A C 1
ATOM 1230 O O . ALA A 1 167 ? -10.235 5.621 3.168 1.00 97.88 167 ALA A O 1
ATOM 1231 N N . VAL A 1 168 ? -9.103 4.192 1.869 1.00 96.69 168 VAL A N 1
ATOM 1232 C CA . VAL A 1 168 ? -9.609 4.729 0.598 1.00 96.69 168 VAL A CA 1
ATOM 1233 C C . VAL A 1 168 ? -10.402 3.646 -0.106 1.00 96.69 168 VAL A C 1
ATOM 1235 O O . VAL A 1 168 ? -9.916 2.533 -0.274 1.00 96.69 168 VAL A O 1
ATOM 1238 N N . ALA A 1 169 ? -11.629 3.973 -0.490 1.00 96.38 169 ALA A N 1
ATOM 1239 C CA . ALA A 1 169 ? -12.545 3.056 -1.154 1.00 96.38 169 ALA A CA 1
ATOM 1240 C C . ALA A 1 169 ? -13.603 3.845 -1.945 1.00 96.38 169 ALA A C 1
ATOM 1242 O O . ALA A 1 169 ? -13.762 5.049 -1.705 1.00 96.38 169 ALA A O 1
ATOM 1243 N N . PRO A 1 170 ? -14.356 3.202 -2.853 1.00 94.38 170 PRO A N 1
ATOM 1244 C CA . PRO A 1 170 ? -15.368 3.893 -3.645 1.00 94.38 170 PRO A CA 1
ATOM 1245 C C . PRO A 1 170 ? -16.475 4.548 -2.807 1.00 94.38 170 PRO A C 1
ATOM 1247 O O . PRO A 1 170 ? -16.852 4.045 -1.750 1.00 94.38 170 PRO A O 1
ATOM 1250 N N . TYR A 1 171 ? -17.003 5.666 -3.301 1.00 94.38 171 TYR A N 1
ATOM 1251 C CA . TYR A 1 171 ? -18.148 6.418 -2.791 1.00 94.38 171 TYR A CA 1
ATOM 1252 C C . TYR A 1 171 ? -18.734 7.288 -3.917 1.00 94.38 171 TYR A C 1
ATOM 1254 O O . TYR A 1 171 ? -18.000 8.049 -4.546 1.00 94.38 171 TYR A O 1
ATOM 1262 N N . ASP A 1 172 ? -20.041 7.184 -4.182 1.00 90.62 172 ASP A N 1
ATOM 1263 C CA . ASP A 1 172 ? -20.755 7.972 -5.209 1.00 90.62 172 ASP A CA 1
ATOM 1264 C C . ASP A 1 172 ? -20.067 7.975 -6.600 1.00 90.62 172 ASP A C 1
ATOM 1266 O O . ASP A 1 172 ? -20.036 8.984 -7.302 1.00 90.62 172 ASP A O 1
ATOM 1270 N N . GLY A 1 173 ? -19.489 6.838 -7.010 1.00 86.56 173 GLY A N 1
ATOM 1271 C CA . GLY A 1 173 ? -18.824 6.688 -8.315 1.00 86.56 173 GLY A CA 1
ATOM 1272 C C . GLY A 1 173 ? -17.393 7.242 -8.403 1.00 86.56 173 GLY A C 1
ATOM 1273 O O . GLY A 1 173 ? -16.793 7.181 -9.472 1.00 86.56 173 GLY A O 1
ATOM 1274 N N . ALA A 1 174 ? -16.827 7.742 -7.303 1.00 88.38 174 ALA A N 1
ATOM 1275 C CA . ALA A 1 174 ? -15.428 8.161 -7.189 1.00 88.38 174 ALA A CA 1
ATOM 1276 C C . ALA A 1 174 ? -14.756 7.499 -5.974 1.00 88.38 174 ALA A C 1
ATOM 1278 O O . ALA A 1 174 ? -15.397 6.761 -5.234 1.00 88.38 174 ALA A O 1
ATOM 1279 N N . ASN A 1 175 ? -13.465 7.748 -5.741 1.00 90.62 175 ASN A N 1
ATOM 1280 C CA . ASN A 1 175 ? -12.805 7.316 -4.506 1.00 90.62 175 ASN A CA 1
ATOM 1281 C C . ASN A 1 175 ? -13.028 8.340 -3.387 1.00 90.62 175 ASN A C 1
ATOM 1283 O O . ASN A 1 175 ? -12.849 9.544 -3.579 1.00 90.62 175 ASN A O 1
ATOM 1287 N N . GLY A 1 176 ? -13.402 7.850 -2.208 1.00 95.31 176 GLY A N 1
ATOM 1288 C CA . GLY A 1 176 ? -13.526 8.632 -0.985 1.00 95.31 176 GLY A CA 1
ATOM 1289 C C . GLY A 1 176 ? -12.456 8.247 0.030 1.00 95.31 176 GLY A C 1
ATOM 1290 O O . GLY A 1 176 ? -12.048 7.086 0.113 1.00 95.31 176 GLY A O 1
ATOM 1291 N N . VAL A 1 177 ? -12.022 9.219 0.832 1.00 97.69 177 VAL A N 1
ATOM 1292 C CA . VAL A 1 177 ? -11.201 8.951 2.021 1.00 97.69 177 VAL A CA 1
ATOM 1293 C C . VAL A 1 177 ? -12.149 8.704 3.183 1.00 97.69 177 VAL A C 1
ATOM 1295 O O . VAL A 1 177 ? -12.768 9.631 3.707 1.00 97.69 177 VAL A O 1
ATOM 1298 N N . TRP A 1 178 ? -12.292 7.442 3.555 1.00 98.44 178 TRP A N 1
ATOM 1299 C CA . TRP A 1 178 ? -13.135 6.990 4.648 1.00 98.44 178 TRP A CA 1
ATOM 1300 C C . TRP A 1 178 ? -12.380 7.065 5.963 1.00 98.44 178 TRP A C 1
ATOM 1302 O O . TRP A 1 178 ? -11.208 6.691 6.042 1.00 98.44 178 TRP A O 1
ATOM 1312 N N . PHE A 1 179 ? -13.057 7.528 7.006 1.00 98.50 179 PHE A N 1
ATOM 1313 C CA . PHE A 1 179 ? -12.461 7.641 8.326 1.00 98.50 179 PHE A CA 1
ATOM 1314 C C . PHE A 1 179 ? -13.476 7.426 9.437 1.00 98.50 179 PHE A C 1
ATOM 1316 O O . PHE A 1 179 ? -14.657 7.753 9.305 1.00 98.50 179 PHE A O 1
ATOM 1323 N N . THR A 1 180 ? -13.006 6.885 10.557 1.00 98.06 180 THR A N 1
ATOM 1324 C CA . THR A 1 180 ? -13.805 6.795 11.781 1.00 98.06 180 THR A CA 1
ATOM 1325 C C . THR A 1 180 ? -13.444 7.927 12.719 1.00 98.06 180 THR A C 1
ATOM 1327 O O . THR A 1 180 ? -12.265 8.158 12.980 1.00 98.06 180 THR A O 1
ATOM 1330 N N . ARG A 1 181 ? -14.448 8.601 13.277 1.00 96.62 181 ARG A N 1
ATOM 1331 C CA . ARG A 1 181 ? -14.279 9.629 14.309 1.00 96.62 181 ARG A CA 1
ATOM 1332 C C . ARG A 1 181 ? -15.315 9.412 15.396 1.00 96.62 181 ARG A C 1
ATOM 1334 O O . ARG A 1 181 ? -16.501 9.312 15.099 1.00 96.62 181 ARG A O 1
ATOM 1341 N N . GLU A 1 182 ? -14.861 9.314 16.646 1.00 93.69 182 GLU A N 1
ATOM 1342 C CA . GLU A 1 182 ? -15.743 9.097 17.809 1.00 93.69 182 GLU A CA 1
ATOM 1343 C C . GLU A 1 182 ? -16.654 7.856 17.635 1.00 93.69 182 GLU A C 1
ATOM 1345 O O . GLU A 1 182 ? -17.801 7.825 18.070 1.00 93.69 182 GLU A O 1
ATOM 1350 N N . GLY A 1 183 ? -16.149 6.822 16.949 1.00 91.19 183 GLY A N 1
ATOM 1351 C CA . GLY A 1 183 ? -16.886 5.588 16.649 1.00 91.19 183 GLY A CA 1
ATOM 1352 C C . GLY A 1 183 ? -17.896 5.675 15.497 1.00 91.19 183 GLY A C 1
ATOM 1353 O O . GLY A 1 183 ? -18.500 4.655 15.163 1.00 91.19 183 GLY A O 1
ATOM 1354 N N . ARG A 1 184 ? -18.060 6.851 14.879 1.00 94.56 184 ARG A N 1
ATOM 1355 C CA . ARG A 1 184 ? -18.939 7.107 13.726 1.00 94.56 184 ARG A CA 1
ATOM 1356 C C . ARG A 1 184 ? -18.139 7.090 12.426 1.00 94.56 184 ARG A C 1
ATOM 1358 O O . ARG A 1 184 ? -16.937 7.362 12.434 1.00 94.56 184 ARG A O 1
ATOM 1365 N N . LEU A 1 185 ? -18.808 6.779 11.319 1.00 97.00 185 LEU A N 1
ATOM 1366 C CA . LEU A 1 185 ? -18.194 6.661 9.999 1.00 97.00 185 LEU A CA 1
ATOM 1367 C C . LEU A 1 185 ? -18.400 7.937 9.179 1.00 97.00 185 LEU A C 1
ATOM 1369 O O . LEU A 1 185 ? -19.506 8.465 9.098 1.00 97.00 185 LEU A O 1
ATOM 1373 N N . PHE A 1 186 ? -17.337 8.407 8.538 1.00 98.12 186 PHE A N 1
ATOM 1374 C CA . PHE A 1 186 ? -17.344 9.569 7.661 1.00 98.12 186 PHE A CA 1
ATOM 1375 C C . PHE A 1 186 ? -16.605 9.260 6.360 1.00 98.12 186 PHE A C 1
ATOM 1377 O O . PHE A 1 186 ? -15.762 8.362 6.301 1.00 98.12 186 PHE A O 1
ATOM 1384 N N . VAL A 1 187 ? -16.892 10.049 5.330 1.00 98.00 187 VAL A N 1
ATOM 1385 C CA . VAL A 1 187 ? -16.180 10.033 4.053 1.00 98.00 187 VAL A CA 1
ATOM 1386 C C . VAL A 1 187 ? -15.872 11.461 3.614 1.00 98.00 187 VAL A C 1
ATOM 1388 O O . VAL A 1 187 ? -16.742 12.331 3.643 1.00 98.00 187 VAL A O 1
ATOM 1391 N N . ALA A 1 188 ? -14.629 11.715 3.208 1.00 97.56 188 ALA A N 1
ATOM 1392 C CA . ALA A 1 188 ? -14.253 12.902 2.453 1.00 97.56 188 ALA A CA 1
ATOM 1393 C C . ALA A 1 188 ? -14.283 12.549 0.960 1.00 97.56 188 ALA A C 1
ATOM 1395 O O . ALA A 1 188 ? -13.357 11.931 0.433 1.00 97.56 188 ALA A O 1
ATOM 1396 N N . ALA A 1 189 ? -15.378 12.906 0.293 1.00 94.94 189 ALA A N 1
ATOM 1397 C CA . ALA A 1 189 ? -15.595 12.642 -1.124 1.00 94.94 189 ALA A CA 1
ATOM 1398 C C . ALA A 1 189 ? -14.996 13.771 -1.965 1.00 94.94 189 ALA A C 1
ATOM 1400 O O . ALA A 1 189 ? -15.336 14.939 -1.763 1.00 94.94 189 ALA A O 1
ATOM 1401 N N . GLN A 1 190 ? -14.110 13.443 -2.902 1.00 90.31 190 GLN A N 1
ATOM 1402 C CA . GLN A 1 190 ? -13.503 14.439 -3.778 1.00 90.31 190 GLN A CA 1
ATOM 1403 C C . GLN A 1 190 ? -14.550 14.987 -4.762 1.00 90.31 190 GLN A C 1
ATOM 1405 O O . GLN A 1 190 ? -15.122 14.240 -5.548 1.00 90.31 190 GLN A O 1
ATOM 1410 N N . THR A 1 191 ? -14.809 16.295 -4.728 1.00 89.31 191 THR A N 1
ATOM 1411 C CA . THR A 1 191 ? -15.742 16.976 -5.649 1.00 89.31 191 THR A CA 1
ATOM 1412 C C . THR A 1 191 ? -15.019 17.773 -6.733 1.00 89.31 191 THR A C 1
ATOM 1414 O O . THR A 1 191 ? -15.612 18.113 -7.750 1.00 89.31 191 THR A O 1
ATOM 1417 N N . ALA A 1 192 ? -13.744 18.098 -6.509 1.00 86.62 192 ALA A N 1
ATOM 1418 C CA . ALA A 1 192 ? -12.823 18.674 -7.487 1.00 86.62 192 ALA A CA 1
ATOM 1419 C C . ALA A 1 192 ? -11.378 18.320 -7.096 1.00 86.62 192 ALA A C 1
ATOM 1421 O O . ALA A 1 192 ? -11.142 17.801 -6.007 1.00 86.62 192 ALA A O 1
ATOM 1422 N N . ARG A 1 193 ? -10.390 18.648 -7.942 1.00 79.06 193 ARG A N 1
ATOM 1423 C CA . ARG A 1 193 ? -8.967 18.278 -7.762 1.00 79.06 193 ARG A CA 1
ATOM 1424 C C . ARG A 1 193 ? -8.448 18.465 -6.328 1.00 79.06 193 ARG A C 1
ATOM 1426 O O . ARG A 1 193 ? -7.768 17.590 -5.802 1.00 79.06 193 A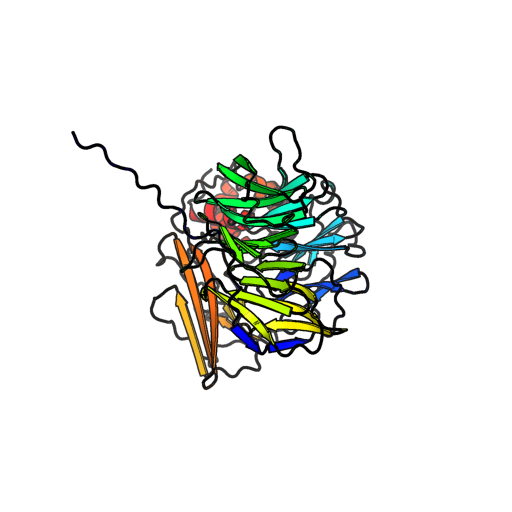RG A O 1
ATOM 1433 N N . THR A 1 194 ? -8.803 19.570 -5.681 1.00 81.75 194 THR A N 1
ATOM 1434 C CA . THR A 1 194 ? -8.381 19.909 -4.311 1.00 81.75 194 THR A CA 1
ATOM 1435 C C . THR A 1 194 ? -9.554 20.130 -3.356 1.00 81.75 194 THR A C 1
ATOM 1437 O O . THR A 1 194 ? -9.350 20.530 -2.212 1.00 81.75 194 THR A O 1
ATOM 1440 N N . THR A 1 195 ? -10.786 19.873 -3.800 1.00 88.94 195 THR A N 1
ATOM 1441 C CA . THR A 1 195 ? -12.001 20.134 -3.023 1.00 88.94 195 THR A CA 1
ATOM 1442 C C . THR A 1 195 ? -12.659 18.826 -2.636 1.00 88.94 195 THR A C 1
ATOM 1444 O O . THR A 1 195 ? -12.882 17.961 -3.481 1.00 88.94 195 THR A O 1
ATOM 1447 N N . TYR A 1 196 ? -13.004 18.710 -1.359 1.00 94.00 196 TYR A N 1
ATOM 1448 C CA . TYR A 1 196 ? -13.644 17.531 -0.802 1.00 94.00 196 TYR A CA 1
ATOM 1449 C C . TYR A 1 196 ? -14.872 17.946 -0.004 1.00 94.00 196 TYR A C 1
ATOM 1451 O O . TYR A 1 196 ? -14.864 18.961 0.696 1.00 94.00 196 TYR A O 1
ATOM 1459 N N . ASN A 1 197 ? -15.911 17.128 -0.081 1.00 95.25 197 ASN A N 1
ATOM 1460 C CA . ASN A 1 197 ? -17.090 17.229 0.756 1.00 95.25 197 ASN A CA 1
ATOM 1461 C C . ASN A 1 197 ? -17.017 16.149 1.837 1.00 95.25 197 ASN A C 1
ATOM 1463 O O . ASN A 1 197 ? -16.944 14.962 1.523 1.00 95.25 197 ASN A O 1
ATOM 1467 N N . VAL A 1 198 ? -17.023 16.566 3.102 1.00 97.44 198 VAL A N 1
ATOM 1468 C CA . VAL A 1 198 ? -17.029 15.646 4.239 1.00 97.44 198 VAL A CA 1
ATOM 1469 C C . VAL A 1 198 ? -18.464 15.352 4.633 1.00 97.44 198 VAL A C 1
ATOM 1471 O O . VAL A 1 198 ? -19.221 16.257 4.982 1.00 97.44 198 VAL A O 1
ATOM 1474 N N . ARG A 1 199 ? -18.822 14.072 4.606 1.00 96.94 199 ARG A N 1
ATOM 1475 C CA . ARG A 1 199 ? -20.156 13.586 4.943 1.00 96.94 199 ARG A CA 1
ATOM 1476 C C . ARG A 1 199 ? -20.060 12.529 6.023 1.00 96.94 199 ARG A C 1
ATOM 1478 O O . ARG A 1 199 ? -19.185 11.667 5.984 1.00 96.94 199 ARG A O 1
ATOM 1485 N N . GLU A 1 200 ? -20.979 12.587 6.974 1.00 96.62 200 GLU A N 1
ATOM 1486 C CA . GLU A 1 200 ? -21.215 11.453 7.853 1.00 96.62 200 GLU A CA 1
ATOM 1487 C C . GLU A 1 200 ? -21.998 10.382 7.099 1.00 96.62 200 GLU A C 1
ATOM 1489 O O . GLU A 1 200 ? -22.980 10.682 6.417 1.00 96.62 200 GLU A O 1
ATOM 1494 N N . VAL A 1 201 ? -21.575 9.131 7.247 1.00 95.31 201 VAL A N 1
ATOM 1495 C CA . VAL A 1 201 ? -22.301 7.976 6.734 1.00 95.31 201 VAL A CA 1
ATOM 1496 C C . VAL A 1 201 ? -23.077 7.366 7.888 1.00 95.31 201 VAL A C 1
ATOM 1498 O O . VAL A 1 201 ? -22.531 6.654 8.730 1.00 95.31 201 VAL A O 1
ATOM 1501 N N . VAL A 1 202 ? -24.371 7.687 7.926 1.00 91.50 202 VAL A N 1
ATOM 1502 C CA . VAL A 1 202 ? -25.301 7.122 8.903 1.00 91.50 202 VAL A CA 1
ATOM 1503 C C . VAL A 1 202 ? -25.608 5.695 8.485 1.00 91.50 202 VAL A C 1
ATOM 1505 O O . VAL A 1 202 ? -26.312 5.440 7.512 1.00 91.50 202 VAL A O 1
ATOM 1508 N N . LEU A 1 203 ? -25.035 4.768 9.230 1.00 88.12 203 LEU A N 1
ATOM 1509 C CA . LEU A 1 203 ? -25.313 3.351 9.111 1.00 88.12 203 LEU A CA 1
ATOM 1510 C C . LEU A 1 203 ? -26.547 3.022 9.961 1.00 88.12 203 LEU A C 1
ATOM 1512 O O . LEU A 1 203 ? -26.703 3.542 11.068 1.00 88.12 203 LEU A O 1
ATOM 1516 N N . ASP A 1 204 ? -27.431 2.177 9.433 1.00 82.75 204 ASP A N 1
ATOM 1517 C CA . ASP A 1 204 ? -28.651 1.769 10.130 1.00 82.75 204 ASP A CA 1
ATOM 1518 C C . ASP A 1 204 ? -28.287 1.113 11.482 1.00 82.75 204 ASP A C 1
ATOM 1520 O O . ASP A 1 204 ? -27.455 0.201 11.511 1.00 82.75 204 ASP A O 1
ATOM 1524 N N . PRO A 1 205 ? -28.875 1.539 12.617 1.00 78.38 205 PRO A N 1
ATOM 1525 C CA . PRO A 1 205 ? -28.622 0.920 13.919 1.00 78.38 205 PRO A CA 1
ATOM 1526 C C . PRO A 1 205 ? -28.924 -0.585 13.972 1.00 78.38 205 PRO A C 1
ATOM 1528 O O . PRO A 1 205 ? -28.371 -1.288 14.811 1.00 78.38 205 PRO A O 1
ATOM 1531 N N . SER A 1 206 ? -29.794 -1.095 13.097 1.00 72.81 206 SER A N 1
ATOM 1532 C CA . SER A 1 206 ? -30.024 -2.535 12.937 1.00 72.81 206 SER A CA 1
ATOM 1533 C C . SER A 1 206 ? -28.854 -3.252 12.250 1.00 72.81 206 SER A C 1
ATOM 1535 O O . SER A 1 206 ? -28.625 -4.431 12.516 1.00 72.81 206 SER A O 1
ATOM 1537 N N . VAL A 1 207 ? -28.074 -2.529 11.438 1.00 70.81 207 VAL A N 1
ATOM 1538 C CA . VAL A 1 207 ? -26.883 -3.017 10.727 1.00 70.81 207 VAL A CA 1
ATOM 1539 C C . VAL A 1 207 ? -25.626 -2.938 11.602 1.00 70.81 207 VAL A C 1
ATOM 1541 O O . VAL A 1 207 ? -24.725 -3.772 11.478 1.00 70.81 207 VAL A O 1
ATOM 1544 N N . ILE A 1 208 ? -25.547 -1.977 12.531 1.00 79.25 208 ILE A N 1
ATOM 1545 C CA . ILE A 1 208 ? -24.406 -1.854 13.449 1.00 79.25 208 ILE A CA 1
ATOM 1546 C C . ILE A 1 208 ? -24.795 -2.110 14.902 1.00 79.25 208 ILE A C 1
ATOM 1548 O O . ILE A 1 208 ? -25.477 -1.313 15.541 1.00 79.25 208 ILE A O 1
ATOM 1552 N N . SER A 1 209 ? -24.204 -3.139 15.503 1.00 71.62 209 SER A N 1
ATOM 1553 C CA . SER A 1 209 ? -24.101 -3.212 16.960 1.00 71.62 209 SER A CA 1
ATOM 1554 C C . SER A 1 209 ? -22.780 -2.572 17.419 1.00 71.62 209 SER A C 1
ATOM 1556 O O . SER A 1 209 ? -21.754 -3.253 17.504 1.00 71.62 209 SER A O 1
ATOM 1558 N N . GLY A 1 210 ? -22.794 -1.269 17.706 1.00 83.75 210 GLY A N 1
ATOM 1559 C CA . GLY A 1 210 ? -21.672 -0.552 18.330 1.00 83.75 210 GLY A CA 1
ATOM 1560 C C . GLY A 1 210 ? -20.825 0.305 17.385 1.00 83.75 210 GLY A C 1
ATOM 1561 O O . GLY A 1 210 ? -21.202 0.578 16.252 1.00 83.75 210 GLY A O 1
ATOM 1562 N N . SER A 1 211 ? -19.680 0.772 17.884 1.00 92.06 211 SER A N 1
ATOM 1563 C CA . SER A 1 211 ? -18.790 1.686 17.158 1.00 92.06 211 SER A CA 1
ATOM 1564 C C . SER A 1 211 ? -17.972 0.973 16.082 1.00 92.06 211 SER A C 1
ATOM 1566 O O . SER A 1 211 ? -17.523 -0.158 16.288 1.00 92.06 211 SER A O 1
ATOM 1568 N N . VAL A 1 212 ? -17.705 1.659 14.968 1.00 95.62 212 VAL A N 1
ATOM 1569 C CA . VAL A 1 212 ? -16.726 1.197 13.973 1.00 95.62 212 VAL A CA 1
ATOM 1570 C C . VAL A 1 212 ? -15.317 1.406 14.536 1.00 95.62 212 VAL A C 1
ATOM 1572 O O . VAL A 1 212 ? -14.972 2.511 14.956 1.00 95.62 212 VAL A O 1
ATOM 1575 N N . ILE A 1 213 ? -14.514 0.340 14.571 1.00 95.88 213 ILE A N 1
ATOM 1576 C CA . ILE A 1 213 ? -13.181 0.319 15.204 1.00 95.88 213 ILE A CA 1
ATOM 1577 C C . ILE A 1 213 ? -12.032 0.074 14.219 1.00 95.88 213 ILE A C 1
ATOM 1579 O O . ILE A 1 213 ? -10.872 0.201 14.598 1.00 95.88 213 ILE A O 1
ATOM 1583 N N . GLY A 1 214 ? -12.330 -0.271 12.967 1.00 97.06 214 GLY A N 1
ATOM 1584 C CA . GLY A 1 214 ? -11.320 -0.500 11.937 1.00 97.06 214 GLY A CA 1
ATOM 1585 C C . GLY A 1 214 ? -11.915 -0.431 10.539 1.00 97.06 214 GLY A C 1
ATOM 1586 O O . GLY A 1 214 ? -13.083 -0.772 10.347 1.00 97.06 214 GLY A O 1
ATOM 1587 N N . LEU A 1 215 ? -11.099 0.010 9.584 1.00 98.38 215 LEU A N 1
ATOM 1588 C CA . LEU A 1 215 ? -11.443 0.156 8.174 1.00 98.38 215 LEU A CA 1
ATOM 1589 C C . LEU A 1 215 ? -10.360 -0.494 7.311 1.00 98.38 215 LEU A C 1
ATOM 1591 O O . LEU A 1 215 ? -9.184 -0.460 7.666 1.00 98.38 215 LEU A O 1
ATOM 1595 N N 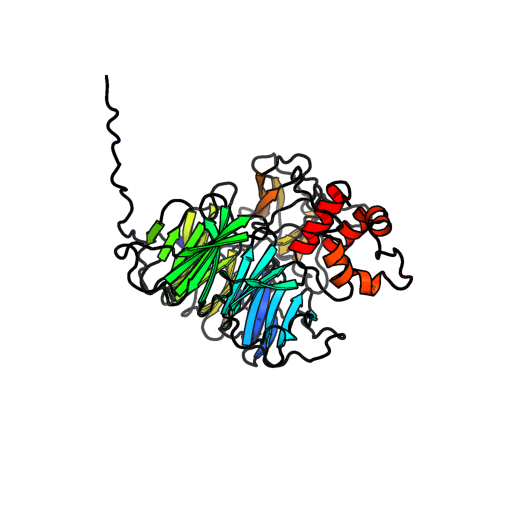. ALA A 1 216 ? -10.761 -1.035 6.168 1.00 97.94 216 ALA A N 1
ATOM 1596 C CA . ALA A 1 216 ? -9.870 -1.487 5.112 1.00 97.94 216 ALA A CA 1
ATOM 1597 C C . ALA A 1 216 ? -10.486 -1.171 3.751 1.00 97.94 216 ALA A C 1
ATOM 1599 O O . ALA A 1 216 ? -11.627 -1.531 3.480 1.00 97.94 216 ALA A O 1
ATOM 1600 N N . GLY A 1 217 ? -9.728 -0.489 2.901 1.00 97.12 217 GLY A N 1
ATOM 1601 C CA . GLY A 1 217 ? -10.117 -0.202 1.525 1.00 97.12 217 GLY A CA 1
ATOM 1602 C C . GLY A 1 217 ? -9.457 -1.183 0.570 1.00 97.12 217 GLY A C 1
ATOM 1603 O O . GLY A 1 217 ? -8.259 -1.442 0.706 1.00 97.12 217 GLY A O 1
ATOM 1604 N N . LEU A 1 218 ? -10.230 -1.736 -0.359 1.00 96.44 218 LEU A N 1
ATOM 1605 C CA . LEU A 1 218 ? -9.745 -2.603 -1.424 1.00 96.44 218 LEU A CA 1
ATOM 1606 C C . LEU A 1 218 ? -9.764 -1.861 -2.752 1.00 96.44 218 LEU A C 1
ATOM 1608 O O . LEU A 1 218 ? -10.762 -1.228 -3.110 1.00 96.44 218 LEU A O 1
ATOM 1612 N N . SER A 1 219 ? -8.661 -1.969 -3.485 1.00 93.19 219 SER A N 1
ATOM 1613 C CA . SER A 1 219 ? -8.559 -1.439 -4.841 1.00 93.19 219 SER A CA 1
ATOM 1614 C C . SER A 1 219 ? -9.510 -2.182 -5.789 1.00 93.19 219 SER A C 1
ATOM 1616 O O . SER A 1 219 ? -9.730 -3.383 -5.603 1.00 93.19 219 SER A O 1
ATOM 1618 N N . PRO A 1 220 ? -10.053 -1.502 -6.815 1.00 92.06 220 PRO A N 1
ATOM 1619 C CA . PRO A 1 220 ? -10.791 -2.167 -7.880 1.00 92.06 220 PRO A CA 1
ATOM 1620 C C . PRO A 1 220 ? -9.960 -3.253 -8.571 1.00 92.06 220 PRO A C 1
ATOM 1622 O O . PRO A 1 220 ? -8.728 -3.197 -8.617 1.00 92.06 220 PRO A O 1
ATOM 1625 N N . THR A 1 221 ? -10.658 -4.234 -9.129 1.00 89.31 221 THR A N 1
ATOM 1626 C CA . THR A 1 221 ? -10.088 -5.305 -9.949 1.00 89.31 221 THR A CA 1
ATOM 1627 C C . THR A 1 221 ? -10.772 -5.312 -11.314 1.00 89.31 221 THR A C 1
ATOM 1629 O O . THR A 1 221 ? -11.802 -4.664 -11.499 1.00 89.31 221 THR A O 1
ATOM 1632 N N . GLY A 1 222 ? -10.271 -6.098 -12.271 1.00 81.00 222 GLY A N 1
ATOM 1633 C CA . GLY A 1 222 ? -10.988 -6.313 -13.538 1.00 81.00 222 GLY A CA 1
ATOM 1634 C C . GLY A 1 222 ? -12.374 -6.968 -13.373 1.00 81.00 222 GLY A C 1
ATOM 1635 O O . GLY A 1 222 ? -13.161 -6.994 -14.314 1.00 81.00 222 GLY A O 1
ATOM 1636 N N . ARG A 1 223 ? -12.696 -7.512 -12.186 1.00 84.56 223 ARG A N 1
ATOM 1637 C CA . ARG A 1 223 ? -13.944 -8.253 -11.913 1.00 84.56 223 ARG A CA 1
ATOM 1638 C C . ARG A 1 223 ? -14.876 -7.554 -10.930 1.00 84.56 223 ARG A C 1
ATOM 1640 O O . ARG A 1 223 ? -16.081 -7.794 -10.959 1.00 84.56 223 ARG A O 1
ATOM 1647 N N . THR A 1 224 ? -14.326 -6.749 -10.031 1.00 89.56 224 THR A N 1
ATOM 1648 C CA . THR A 1 224 ? -15.050 -6.119 -8.926 1.00 89.56 224 THR A CA 1
ATOM 1649 C C . THR A 1 224 ? -14.684 -4.647 -8.848 1.00 89.56 224 THR A C 1
ATOM 1651 O O . THR A 1 224 ? -13.532 -4.265 -9.051 1.00 89.56 224 THR A O 1
ATOM 1654 N N . GLY A 1 225 ? -15.652 -3.809 -8.477 1.00 91.38 225 GLY A N 1
ATOM 1655 C CA . GLY A 1 225 ? -15.328 -2.465 -8.007 1.00 91.38 225 GLY A CA 1
ATOM 1656 C C . GLY A 1 225 ? -14.428 -2.518 -6.768 1.00 91.38 225 GLY A C 1
ATOM 1657 O O . GLY A 1 225 ? -14.229 -3.575 -6.164 1.00 91.38 225 GLY A O 1
ATOM 1658 N N . GLY A 1 226 ? -13.887 -1.365 -6.380 1.00 93.69 226 GLY A N 1
ATOM 1659 C CA . GLY A 1 226 ? -13.266 -1.246 -5.064 1.00 93.69 226 GLY A CA 1
ATOM 1660 C C . GLY A 1 226 ? -14.303 -1.474 -3.961 1.00 93.69 226 GLY A C 1
ATOM 1661 O O . GLY A 1 226 ? -15.504 -1.266 -4.156 1.00 93.69 226 GLY A O 1
ATOM 1662 N N . GLU A 1 227 ? -13.843 -1.881 -2.787 1.00 96.38 227 GLU A N 1
ATOM 1663 C CA . GLU A 1 227 ? -14.717 -2.182 -1.653 1.00 96.38 227 GLU A CA 1
ATOM 1664 C C . GLU A 1 227 ? -14.203 -1.501 -0.389 1.00 96.38 227 GLU A C 1
ATOM 1666 O O . GLU A 1 227 ? -12.997 -1.365 -0.187 1.00 96.38 227 GLU A O 1
ATOM 1671 N N . LEU A 1 228 ? -15.117 -1.102 0.491 1.00 97.81 228 LEU A N 1
ATOM 1672 C CA . LEU A 1 228 ? -14.780 -0.731 1.859 1.00 97.81 228 LEU A CA 1
ATOM 1673 C C . LEU A 1 228 ? -15.217 -1.847 2.797 1.00 97.81 228 LEU A C 1
ATOM 1675 O O . LEU A 1 228 ? -16.390 -2.201 2.847 1.00 97.81 228 LEU A O 1
ATOM 1679 N N . TRP A 1 229 ? -14.292 -2.334 3.605 1.00 98.19 229 TRP A N 1
ATOM 1680 C CA . TRP A 1 229 ? -14.575 -3.221 4.718 1.00 98.19 229 TRP A CA 1
ATOM 1681 C C . TRP A 1 229 ? -14.442 -2.457 6.030 1.00 98.19 229 TRP A C 1
ATOM 1683 O O . TRP A 1 229 ? -13.538 -1.638 6.206 1.00 98.19 229 TRP A O 1
ATOM 1693 N N . ALA A 1 230 ? -15.341 -2.733 6.967 1.00 97.75 230 ALA A N 1
ATOM 1694 C CA . ALA A 1 230 ? -15.333 -2.126 8.288 1.00 97.75 230 ALA A CA 1
ATOM 1695 C C . ALA A 1 230 ? -15.600 -3.178 9.364 1.00 97.75 230 ALA A C 1
ATOM 1697 O O . ALA A 1 230 ? -16.403 -4.088 9.171 1.00 97.75 230 ALA A O 1
ATOM 1698 N N . ILE A 1 231 ? -14.942 -3.053 10.514 1.00 97.38 231 ILE A N 1
ATOM 1699 C CA . ILE A 1 231 ? -15.217 -3.890 11.687 1.00 97.38 231 ILE A CA 1
ATOM 1700 C C . ILE A 1 231 ? -15.781 -3.056 12.827 1.00 97.38 231 ILE A C 1
ATOM 1702 O O . ILE A 1 231 ? -15.370 -1.920 13.067 1.00 97.38 231 ILE A O 1
ATOM 1706 N N . THR A 1 232 ? -16.713 -3.662 13.549 1.00 95.19 232 THR A N 1
ATOM 1707 C CA . THR A 1 232 ? -17.237 -3.178 14.833 1.00 95.19 232 THR A CA 1
ATOM 1708 C C . THR A 1 232 ? -16.715 -4.085 15.946 1.00 95.19 232 THR A C 1
ATOM 1710 O O . THR A 1 232 ? -15.781 -4.841 15.723 1.00 95.19 232 THR A O 1
ATOM 1713 N N . GLN A 1 233 ? -17.308 -4.071 17.140 1.00 91.25 233 GLN A N 1
ATOM 1714 C CA . GLN A 1 233 ? -16.970 -5.053 18.180 1.00 91.25 233 GLN A CA 1
ATOM 1715 C C . GLN A 1 233 ? -17.521 -6.463 17.902 1.00 91.25 233 GLN A C 1
ATOM 1717 O O . GLN A 1 233 ? -17.019 -7.436 18.466 1.00 91.25 233 GLN A O 1
ATOM 1722 N N . ASN A 1 234 ? -18.540 -6.584 17.042 1.00 90.88 234 ASN A N 1
ATOM 1723 C CA . ASN A 1 234 ? -19.308 -7.827 16.892 1.00 90.88 234 ASN A CA 1
ATOM 1724 C C . ASN A 1 234 ? -19.446 -8.301 15.443 1.00 90.88 234 ASN A C 1
ATOM 1726 O O . ASN A 1 234 ? -19.597 -9.495 15.201 1.00 90.88 234 ASN A O 1
ATOM 1730 N N . VAL A 1 235 ? -19.427 -7.380 14.479 1.00 94.62 235 VAL A N 1
ATOM 1731 C CA . VAL A 1 235 ? -19.732 -7.679 13.076 1.00 94.62 235 VAL A CA 1
ATOM 1732 C C . VAL A 1 235 ? -18.702 -7.102 12.123 1.00 94.62 235 VAL A C 1
ATOM 1734 O O . VAL A 1 235 ? -18.028 -6.112 12.428 1.00 94.62 235 VAL A O 1
ATOM 1737 N N . LEU A 1 236 ? -18.621 -7.742 10.961 1.00 96.56 236 LEU A N 1
ATOM 1738 C CA . LEU A 1 236 ? -17.893 -7.288 9.788 1.00 96.56 236 LEU A CA 1
ATOM 1739 C C . LEU A 1 236 ? -18.898 -6.701 8.795 1.00 96.56 236 LEU A C 1
ATOM 1741 O O . LEU A 1 236 ? -19.953 -7.282 8.556 1.00 96.56 236 LEU A O 1
ATOM 1745 N N . LEU A 1 237 ? -18.568 -5.555 8.220 1.00 96.31 237 LEU A N 1
ATOM 1746 C CA . LEU A 1 237 ? -19.383 -4.842 7.248 1.00 96.31 237 LEU A CA 1
ATOM 1747 C C . LEU A 1 237 ? -18.606 -4.717 5.936 1.00 96.31 237 LEU A C 1
ATOM 1749 O O . LEU A 1 237 ? -17.392 -4.508 5.965 1.00 96.31 237 LEU A O 1
ATOM 1753 N N . ALA A 1 238 ? -19.303 -4.803 4.806 1.00 96.06 238 ALA A N 1
ATOM 1754 C CA . ALA A 1 238 ? -18.748 -4.541 3.481 1.00 96.06 238 ALA A CA 1
ATOM 1755 C C . ALA A 1 238 ? -19.626 -3.551 2.721 1.00 96.06 238 ALA A C 1
ATOM 1757 O O . ALA A 1 238 ? -20.838 -3.738 2.654 1.00 96.06 238 ALA A O 1
ATOM 1758 N N . TYR A 1 239 ? -19.017 -2.551 2.104 1.00 95.19 239 TYR A N 1
ATOM 1759 C CA . TYR A 1 239 ? -19.668 -1.585 1.235 1.00 95.19 239 TYR A CA 1
ATOM 1760 C C . TYR A 1 239 ? -19.086 -1.668 -0.171 1.00 95.19 239 TYR A C 1
ATOM 1762 O O . TYR A 1 239 ? -17.881 -1.514 -0.368 1.00 95.19 239 TYR A O 1
ATOM 1770 N N . THR A 1 240 ? -19.954 -1.901 -1.153 1.00 90.81 240 THR A N 1
ATOM 1771 C CA . THR A 1 240 ? -19.578 -2.100 -2.565 1.00 90.81 240 THR A CA 1
ATOM 1772 C C . THR A 1 240 ? -19.911 -0.876 -3.423 1.00 90.81 240 THR A C 1
ATOM 1774 O O . THR A 1 240 ? -20.311 -1.007 -4.578 1.00 90.81 240 THR A O 1
ATOM 1777 N N . GLY A 1 241 ? -19.853 0.326 -2.843 1.00 87.69 241 GLY A N 1
ATOM 1778 C CA . GLY A 1 241 ? -20.168 1.584 -3.531 1.00 87.69 241 GLY A CA 1
ATOM 1779 C C . GLY A 1 241 ? -21.658 1.939 -3.596 1.00 87.69 241 GLY A C 1
ATOM 1780 O O . GLY A 1 241 ? -21.994 3.089 -3.859 1.00 87.69 241 GLY A O 1
ATOM 1781 N N . THR A 1 242 ? -22.559 0.992 -3.328 1.00 87.69 242 THR A N 1
ATOM 1782 C CA . THR A 1 242 ? -24.015 1.226 -3.384 1.00 87.69 242 THR A CA 1
ATOM 1783 C C . THR A 1 242 ? -24.759 0.730 -2.154 1.00 87.69 242 THR A C 1
ATOM 1785 O O . THR A 1 242 ? -25.708 1.374 -1.720 1.00 87.69 242 THR A O 1
ATOM 1788 N N . SER A 1 243 ? -24.328 -0.386 -1.568 1.00 89.62 243 SER A N 1
ATOM 1789 C CA . SER A 1 243 ? -25.025 -1.038 -0.460 1.00 89.62 243 SER A CA 1
ATOM 1790 C C . SER A 1 243 ? -24.048 -1.554 0.587 1.00 89.62 243 SER A C 1
ATOM 1792 O O . SER A 1 243 ? -22.883 -1.835 0.290 1.00 89.62 243 SER A O 1
ATOM 1794 N N . TRP A 1 244 ? -24.542 -1.657 1.821 1.00 92.69 244 TRP A N 1
ATOM 1795 C CA . TRP A 1 244 ? -23.846 -2.290 2.933 1.00 92.69 244 TRP A CA 1
ATOM 1796 C C . TRP A 1 244 ? -24.325 -3.729 3.097 1.00 92.69 244 TRP A C 1
ATOM 1798 O O . TRP A 1 244 ? -25.521 -4.002 3.083 1.00 92.69 244 TRP A O 1
ATOM 1808 N N . ARG A 1 245 ? -23.379 -4.641 3.307 1.00 92.69 245 ARG A N 1
ATOM 1809 C CA . ARG A 1 245 ? -23.613 -6.033 3.692 1.00 92.69 245 ARG A CA 1
ATOM 1810 C C . ARG A 1 245 ? -23.031 -6.266 5.075 1.00 92.69 245 ARG A C 1
ATOM 1812 O O . ARG A 1 245 ? -21.950 -5.762 5.379 1.00 92.69 245 ARG A O 1
ATOM 1819 N N . GLN A 1 246 ? -23.724 -7.053 5.887 1.00 93.44 246 GLN A N 1
ATOM 1820 C CA . GLN A 1 246 ? -23.310 -7.380 7.246 1.00 93.44 246 GLN A CA 1
ATOM 1821 C C . GLN A 1 246 ? -23.035 -8.871 7.387 1.00 93.44 246 GLN A C 1
ATOM 1823 O O . GLN A 1 246 ? -23.841 -9.709 6.983 1.00 93.44 246 GLN A O 1
ATOM 1828 N N . PHE A 1 247 ? -21.917 -9.182 8.035 1.00 95.00 247 PHE A N 1
ATOM 1829 C CA . PHE A 1 247 ? -21.480 -10.537 8.313 1.00 95.00 247 PHE A CA 1
ATOM 1830 C C . PHE A 1 247 ? -21.318 -10.761 9.817 1.00 95.00 247 PHE A C 1
ATOM 1832 O O . PHE A 1 247 ? -20.628 -10.004 10.510 1.00 95.00 247 PHE A O 1
ATOM 1839 N N . THR A 1 248 ? -21.928 -11.829 10.326 1.00 93.12 248 THR A N 1
ATOM 1840 C CA . THR A 1 248 ? -21.690 -12.311 11.687 1.00 93.12 248 THR A CA 1
ATOM 1841 C C . THR A 1 248 ? -20.438 -13.172 11.716 1.00 93.12 248 THR A C 1
ATOM 1843 O O . THR A 1 248 ? -20.277 -14.084 10.899 1.00 93.12 248 THR A O 1
ATOM 1846 N N . LEU A 1 249 ? -19.581 -12.911 12.696 1.00 93.12 249 LEU A N 1
ATOM 1847 C CA . LEU A 1 249 ? -18.365 -13.671 12.942 1.00 93.12 249 LEU A CA 1
ATOM 1848 C C . LEU A 1 249 ? -18.577 -14.610 14.132 1.00 93.12 249 LEU A C 1
ATOM 1850 O O . LEU A 1 249 ? -19.261 -14.262 15.091 1.00 93.12 249 LEU A O 1
ATOM 1854 N N . GLY A 1 250 ? -17.939 -15.781 14.110 1.00 93.06 250 GLY A N 1
ATOM 1855 C CA . GLY A 1 250 ? -17.935 -16.697 15.260 1.00 93.06 250 GLY A CA 1
ATOM 1856 C C . GLY A 1 250 ? -17.122 -16.191 16.463 1.00 93.06 250 GLY A C 1
ATOM 1857 O O . GLY A 1 250 ? -17.114 -16.832 17.509 1.00 93.06 250 GLY A O 1
ATOM 1858 N N . ALA A 1 251 ? -16.418 -15.064 16.318 1.00 95.81 251 ALA A N 1
ATOM 1859 C CA . ALA A 1 251 ? -15.616 -14.422 17.354 1.00 95.81 251 ALA A CA 1
ATOM 1860 C C . ALA A 1 251 ? -15.554 -12.906 17.117 1.00 95.81 251 ALA A C 1
ATOM 1862 O O . ALA A 1 251 ? -15.684 -12.450 15.981 1.00 95.81 251 ALA A O 1
ATOM 1863 N N . SER A 1 252 ? -15.294 -12.129 18.171 1.00 95.62 252 SER A N 1
ATOM 1864 C CA . SER A 1 252 ? -15.164 -10.674 18.054 1.00 95.62 252 SER A CA 1
ATOM 1865 C C . SER A 1 252 ? -13.971 -10.287 17.166 1.00 95.62 252 SER A C 1
ATOM 1867 O O . SER A 1 252 ? -12.840 -10.716 17.446 1.00 95.62 252 SER A O 1
ATOM 1869 N N . PRO A 1 253 ? -14.185 -9.475 16.116 1.00 97.12 253 PRO A N 1
ATOM 1870 C CA . PRO A 1 253 ? -13.104 -8.926 15.309 1.00 97.12 253 PRO A CA 1
ATOM 1871 C C . PRO A 1 253 ? -12.262 -7.943 16.132 1.00 97.12 253 PRO A C 1
ATOM 1873 O O . PRO A 1 253 ? -12.762 -7.240 17.008 1.00 97.12 253 PRO A O 1
ATOM 1876 N N . ARG A 1 254 ? -10.955 -7.917 15.865 1.00 96.88 254 ARG A N 1
ATOM 1877 C CA . ARG A 1 254 ? -9.970 -7.115 16.612 1.00 96.88 254 ARG A CA 1
ATOM 1878 C C . ARG A 1 254 ? -9.150 -6.196 15.723 1.00 96.88 254 ARG A C 1
ATOM 1880 O O . ARG A 1 254 ? -8.818 -5.090 16.135 1.00 96.88 254 ARG A O 1
ATOM 1887 N N . LYS A 1 255 ? -8.790 -6.659 14.526 1.00 97.38 255 LYS A N 1
ATOM 1888 C CA . LYS A 1 255 ? -7.952 -5.911 13.587 1.00 97.38 255 LYS A CA 1
ATOM 1889 C C . LYS A 1 255 ? -8.334 -6.270 12.160 1.00 97.38 255 LYS A C 1
ATOM 1891 O O . LYS A 1 255 ? -8.521 -7.444 11.855 1.00 97.38 255 LYS A O 1
ATOM 1896 N N . LEU A 1 256 ? -8.431 -5.256 11.314 1.00 98.06 256 LEU A N 1
ATOM 1897 C CA . LEU A 1 256 ? -8.683 -5.373 9.885 1.00 98.06 256 LEU A CA 1
ATOM 1898 C C . LEU A 1 256 ? -7.645 -4.501 9.179 1.00 98.06 256 LEU A C 1
ATOM 1900 O O . LEU A 1 256 ? -7.482 -3.338 9.540 1.00 98.06 256 LEU A O 1
ATOM 1904 N N . ILE A 1 257 ? -6.921 -5.075 8.225 1.00 97.12 257 ILE A N 1
ATOM 1905 C CA . ILE A 1 257 ? -5.949 -4.367 7.385 1.00 97.12 257 ILE A CA 1
ATOM 1906 C C . ILE A 1 257 ? -6.155 -4.778 5.928 1.00 97.12 257 ILE A C 1
ATOM 1908 O O . ILE A 1 257 ? -6.626 -5.885 5.663 1.00 97.12 257 ILE A O 1
ATOM 1912 N N . SER A 1 258 ? -5.793 -3.902 4.994 1.00 96.62 258 SER A N 1
ATOM 1913 C CA . SER A 1 258 ? -5.767 -4.211 3.565 1.00 96.62 258 SER A CA 1
ATOM 1914 C C . SER A 1 258 ? -4.484 -3.743 2.899 1.00 96.62 258 SER A C 1
ATOM 1916 O O . SER A 1 258 ? -3.804 -2.831 3.371 1.00 96.62 258 SER A O 1
ATOM 1918 N N . ALA A 1 259 ? -4.183 -4.379 1.772 1.00 95.12 259 ALA A N 1
ATOM 1919 C CA . ALA A 1 259 ? -3.209 -3.917 0.801 1.00 95.12 259 ALA A CA 1
ATOM 1920 C C . ALA A 1 259 ? -3.670 -4.368 -0.587 1.00 95.12 259 ALA A C 1
ATOM 1922 O O . ALA A 1 259 ? -3.836 -5.566 -0.847 1.00 95.12 259 ALA A O 1
ATOM 1923 N N . GLY A 1 260 ? -3.906 -3.394 -1.467 1.00 94.00 260 GLY A N 1
ATOM 1924 C CA . GLY A 1 260 ? -4.412 -3.653 -2.805 1.00 94.00 260 GLY A CA 1
ATOM 1925 C C . GLY A 1 260 ? -5.780 -4.339 -2.779 1.00 94.00 260 GLY A C 1
ATOM 1926 O O . GLY A 1 260 ? -6.717 -3.837 -2.165 1.00 94.00 260 GLY A O 1
ATOM 1927 N N . ARG A 1 261 ? -5.898 -5.507 -3.413 1.00 95.31 261 ARG A N 1
ATOM 1928 C CA . ARG A 1 261 ? -7.153 -6.280 -3.497 1.00 95.31 261 ARG A CA 1
ATOM 1929 C C . ARG A 1 261 ? -7.415 -7.231 -2.320 1.00 95.31 261 ARG A C 1
ATOM 1931 O O . ARG A 1 261 ? -8.411 -7.955 -2.316 1.00 95.31 261 ARG A O 1
ATOM 1938 N N . PHE A 1 262 ? -6.487 -7.308 -1.369 1.00 97.25 262 PHE A N 1
ATOM 1939 C CA . PHE A 1 262 ? -6.536 -8.270 -0.273 1.00 97.25 262 PHE A CA 1
ATOM 1940 C C . PHE A 1 262 ? -6.892 -7.584 1.044 1.00 97.25 262 PHE A C 1
ATOM 1942 O O . PHE A 1 262 ? -6.376 -6.504 1.343 1.00 97.25 262 PHE A O 1
ATOM 1949 N N . ALA A 1 263 ? -7.697 -8.255 1.869 1.00 98.00 263 ALA A N 1
ATOM 1950 C CA . ALA A 1 263 ? -7.890 -7.898 3.274 1.00 98.00 263 ALA A CA 1
ATOM 1951 C C . ALA A 1 263 ? -7.462 -9.052 4.180 1.00 98.00 263 ALA A C 1
ATOM 1953 O O . ALA A 1 263 ? -7.635 -10.223 3.835 1.00 98.00 263 ALA A O 1
ATOM 1954 N N . TRP A 1 264 ? -6.967 -8.722 5.368 1.00 98.38 264 TRP A N 1
ATOM 1955 C CA . TRP A 1 264 ? -6.775 -9.680 6.448 1.00 98.38 264 TRP A CA 1
ATOM 1956 C C . TRP A 1 264 ? -7.506 -9.221 7.705 1.00 98.38 264 TRP A C 1
ATOM 1958 O O . TRP A 1 264 ? -7.408 -8.066 8.125 1.00 98.38 264 TRP A O 1
ATOM 1968 N N . LEU A 1 265 ? -8.234 -10.156 8.308 1.00 98.50 265 LEU A N 1
ATOM 1969 C CA . LEU A 1 265 ? -9.049 -9.964 9.498 1.00 98.50 265 LEU A CA 1
ATOM 1970 C C . LEU A 1 265 ? -8.531 -10.859 10.621 1.00 98.50 265 LEU A C 1
ATOM 1972 O O . LEU A 1 265 ? -8.409 -12.070 10.456 1.00 98.50 265 LEU A O 1
ATOM 1976 N N . GLN A 1 266 ? -8.301 -10.274 11.791 1.00 98.19 266 GLN A N 1
ATOM 1977 C CA . GLN A 1 266 ? -8.117 -11.006 13.038 1.00 98.19 266 GLN A CA 1
ATOM 1978 C C . GLN A 1 266 ? -9.426 -10.991 13.829 1.00 98.19 266 GLN A C 1
ATOM 1980 O O . GLN A 1 266 ? -9.898 -9.916 14.210 1.00 98.19 266 GLN A O 1
ATOM 1985 N N . ALA A 1 267 ? -9.983 -12.169 14.118 1.00 97.56 267 ALA A N 1
ATOM 1986 C CA . ALA A 1 267 ? -11.154 -12.325 14.981 1.00 97.56 267 ALA A CA 1
ATOM 1987 C C . ALA A 1 267 ? -10.946 -13.482 15.968 1.00 97.56 267 ALA A C 1
ATOM 1989 O O . ALA A 1 267 ? -10.711 -14.627 15.572 1.00 97.56 267 ALA A O 1
ATOM 1990 N N . GLY A 1 268 ? -11.007 -13.168 17.266 1.00 95.81 268 GLY A N 1
ATOM 1991 C CA . GLY A 1 268 ? -10.507 -14.058 18.317 1.00 95.81 268 GLY A CA 1
ATOM 1992 C C . GLY A 1 268 ? -9.036 -14.426 18.085 1.00 95.81 268 GLY A C 1
ATOM 1993 O O . GLY A 1 268 ? -8.202 -13.542 17.874 1.00 95.81 268 GLY A O 1
ATOM 1994 N N . ASP A 1 269 ? -8.755 -15.729 18.083 1.00 95.38 269 ASP A N 1
ATOM 1995 C CA . ASP A 1 269 ? -7.422 -16.299 17.827 1.00 95.38 269 ASP A CA 1
ATOM 1996 C C . ASP A 1 269 ? -7.219 -16.703 16.356 1.00 95.38 269 ASP A C 1
ATOM 1998 O O . ASP A 1 269 ? -6.167 -17.218 15.984 1.00 95.38 269 ASP A O 1
ATOM 2002 N N . SER A 1 270 ? -8.237 -16.500 15.512 1.00 96.50 270 SER A N 1
ATOM 2003 C CA . SER A 1 270 ? -8.216 -16.874 14.099 1.00 96.50 270 SER A CA 1
ATOM 2004 C C . SER A 1 270 ? -7.864 -15.691 13.204 1.00 96.50 270 SER A C 1
ATOM 2006 O O . SER A 1 270 ? -8.234 -14.543 13.469 1.00 96.50 270 SER A O 1
ATOM 2008 N N . ILE A 1 271 ? -7.192 -16.008 12.102 1.00 98.00 271 ILE A N 1
ATOM 2009 C CA . ILE A 1 271 ? 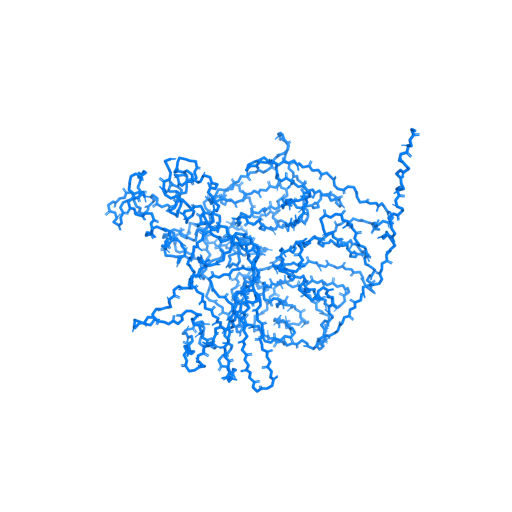-6.830 -15.070 11.050 1.00 98.00 271 ILE A CA 1
ATOM 2010 C C . ILE A 1 271 ? -7.532 -15.499 9.759 1.00 98.00 271 ILE A C 1
ATOM 2012 O O . ILE A 1 271 ? -7.500 -16.673 9.383 1.00 98.00 271 ILE A O 1
ATOM 2016 N N . TYR A 1 272 ? -8.160 -14.538 9.091 1.00 98.31 272 TYR A N 1
ATOM 2017 C CA . TYR A 1 272 ? -8.909 -14.731 7.857 1.00 98.31 272 TYR A CA 1
ATOM 2018 C C . TYR A 1 272 ? -8.339 -13.833 6.766 1.00 98.31 272 TYR A C 1
ATOM 2020 O O . TYR A 1 272 ? -7.953 -12.695 7.035 1.00 98.31 272 TYR A O 1
ATOM 2028 N N . ARG A 1 273 ? -8.324 -14.332 5.536 1.00 98.00 273 ARG A N 1
ATOM 2029 C CA . ARG A 1 273 ? -7.905 -13.622 4.330 1.00 98.00 273 ARG A CA 1
ATOM 2030 C C . ARG A 1 273 ? -9.097 -13.469 3.399 1.00 98.00 273 ARG A C 1
ATOM 2032 O O . ARG A 1 273 ? -9.806 -14.442 3.171 1.00 98.00 273 ARG A O 1
ATOM 2039 N N . PHE A 1 274 ? -9.264 -12.290 2.822 1.00 98.00 274 PHE A N 1
ATOM 2040 C CA . PHE A 1 274 ? -10.181 -12.036 1.718 1.00 98.00 274 PHE A CA 1
ATOM 2041 C C . PHE A 1 274 ? -9.396 -11.748 0.441 1.00 98.00 274 PHE A C 1
ATOM 2043 O O . PHE A 1 274 ? -8.394 -11.028 0.475 1.00 98.00 274 PHE A O 1
ATOM 2050 N N . ASP A 1 275 ? -9.860 -12.299 -0.677 1.00 96.50 275 ASP A N 1
ATOM 2051 C CA . ASP A 1 275 ? -9.354 -12.013 -2.021 1.00 96.50 275 ASP A CA 1
ATOM 2052 C C . ASP A 1 275 ? -10.499 -11.494 -2.887 1.00 96.50 275 ASP A C 1
ATOM 2054 O O . ASP A 1 275 ? -11.410 -12.261 -3.204 1.00 96.50 275 ASP A O 1
ATOM 2058 N N . ALA A 1 276 ? -10.457 -10.217 -3.280 1.00 95.69 276 ALA A N 1
ATOM 2059 C CA . ALA A 1 276 ? -11.524 -9.610 -4.078 1.00 95.69 276 ALA A CA 1
ATOM 2060 C C . ALA A 1 276 ? -11.759 -10.345 -5.413 1.00 95.69 276 ALA A C 1
ATOM 2062 O O . ALA A 1 276 ? -12.901 -10.502 -5.835 1.00 95.69 276 ALA A O 1
ATOM 2063 N N . ASP A 1 277 ? -10.711 -10.902 -6.031 1.00 93.06 277 ASP A N 1
ATOM 2064 C CA . ASP A 1 277 ? -10.836 -11.676 -7.276 1.00 93.06 277 ASP A CA 1
ATOM 2065 C C . ASP A 1 277 ? -11.600 -12.995 -7.091 1.00 93.06 277 ASP A C 1
ATOM 2067 O O . ASP A 1 277 ? -12.232 -13.487 -8.034 1.00 93.06 277 ASP A O 1
ATOM 2071 N N . GLY A 1 278 ? -11.459 -13.602 -5.909 1.00 93.00 278 GLY A N 1
ATOM 2072 C CA . GLY A 1 278 ? -12.115 -14.851 -5.525 1.00 93.00 278 GLY A CA 1
ATOM 2073 C C . GLY A 1 278 ? -13.464 -14.635 -4.839 1.00 93.00 278 GLY A C 1
ATOM 2074 O O . GLY A 1 278 ? -14.218 -15.592 -4.696 1.00 93.00 278 GLY A O 1
ATOM 2075 N N . ALA A 1 279 ? -13.764 -13.397 -4.429 1.00 91.00 279 ALA A N 1
ATOM 2076 C CA . ALA A 1 279 ? -14.959 -12.999 -3.686 1.00 91.00 279 ALA A CA 1
ATOM 2077 C C . ALA A 1 279 ? -15.232 -13.860 -2.433 1.00 91.00 279 ALA A C 1
ATOM 2079 O O . ALA A 1 279 ? -16.385 -14.078 -2.058 1.00 91.00 279 ALA A O 1
ATOM 2080 N N . GLY A 1 280 ? -14.174 -14.349 -1.779 1.00 93.62 280 GLY A N 1
ATOM 2081 C CA . GLY A 1 280 ? -14.273 -15.322 -0.692 1.00 93.62 280 GLY A CA 1
ATOM 2082 C C . GLY A 1 280 ? -13.332 -15.025 0.468 1.00 93.62 280 GLY A C 1
ATOM 2083 O O . GLY A 1 280 ? -12.212 -14.541 0.280 1.00 93.62 280 GLY A O 1
ATOM 2084 N N . TRP A 1 281 ? -13.801 -15.332 1.679 1.00 97.81 281 TRP A N 1
ATOM 2085 C CA . TRP A 1 281 ? -12.973 -15.371 2.879 1.00 97.81 281 TRP A CA 1
ATOM 2086 C C . TRP A 1 281 ? -12.418 -16.777 3.083 1.00 97.81 281 TRP A C 1
ATOM 2088 O O . TRP A 1 281 ? -13.132 -17.763 2.918 1.00 97.81 281 TRP A O 1
ATOM 2098 N N . ALA A 1 282 ? -11.164 -16.871 3.513 1.00 98.06 282 ALA A N 1
ATOM 2099 C CA . ALA A 1 282 ? -10.531 -18.127 3.875 1.00 98.06 282 ALA A CA 1
ATOM 2100 C C . ALA A 1 282 ? -9.798 -18.001 5.216 1.00 98.06 282 ALA A C 1
ATOM 2102 O O . ALA A 1 282 ? -9.102 -17.017 5.469 1.00 98.06 282 ALA A O 1
ATOM 2103 N N . LYS A 1 283 ? -9.955 -18.993 6.089 1.00 97.94 283 LYS A N 1
ATOM 2104 C CA . LYS A 1 283 ? -9.272 -19.095 7.378 1.00 97.94 283 LYS A CA 1
ATOM 2105 C C . LYS A 1 283 ? -7.899 -19.738 7.198 1.00 97.94 283 LYS A C 1
ATOM 2107 O O . LYS A 1 283 ? -7.783 -20.774 6.546 1.00 97.94 283 LYS A O 1
ATOM 2112 N N . ALA A 1 284 ? -6.884 -19.142 7.817 1.00 98.06 284 ALA A N 1
ATOM 2113 C CA . ALA A 1 284 ? -5.553 -19.730 7.887 1.00 98.06 284 ALA A CA 1
ATOM 2114 C C . ALA A 1 284 ? -5.529 -20.895 8.892 1.00 98.06 284 ALA A C 1
ATOM 2116 O O . ALA A 1 284 ? -5.899 -20.718 10.057 1.00 98.06 284 ALA A O 1
ATOM 2117 N N . ASN A 1 285 ? -5.061 -22.059 8.447 1.00 97.50 285 ASN A N 1
ATOM 2118 C CA . ASN A 1 285 ? -4.805 -23.235 9.278 1.00 97.50 285 ASN A CA 1
ATOM 2119 C C . ASN A 1 285 ? -3.298 -23.467 9.474 1.00 97.50 285 ASN A C 1
ATOM 2121 O O . ASN A 1 285 ? -2.468 -22.861 8.796 1.00 97.50 285 ASN A O 1
ATOM 2125 N N . GLY A 1 286 ? -2.954 -24.364 10.405 1.00 95.12 286 GLY A N 1
ATOM 2126 C CA . GLY A 1 286 ? -1.565 -24.758 10.670 1.00 95.12 286 GLY A CA 1
ATOM 2127 C C . GLY A 1 286 ? -0.782 -23.786 11.559 1.00 95.12 286 GLY A C 1
ATOM 2128 O O . GLY A 1 286 ? 0.442 -23.771 11.503 1.00 95.12 286 GLY A O 1
ATOM 2129 N N . LEU A 1 287 ? -1.469 -22.957 12.355 1.00 96.00 287 LEU A N 1
ATOM 2130 C CA . LEU A 1 287 ? -0.836 -22.063 13.329 1.00 96.00 287 LEU A CA 1
ATOM 2131 C C . LEU A 1 287 ? -0.844 -22.706 14.721 1.00 96.00 287 LEU A C 1
ATOM 2133 O O . LEU A 1 287 ? -1.903 -23.073 15.228 1.00 96.00 287 LEU A O 1
ATOM 2137 N N . ASP A 1 288 ? 0.328 -22.795 15.348 1.00 92.62 288 ASP A N 1
ATOM 2138 C CA . ASP A 1 288 ? 0.518 -23.512 16.620 1.00 92.62 288 ASP A CA 1
ATOM 2139 C C . ASP A 1 288 ? -0.006 -22.760 17.860 1.00 92.62 288 ASP A C 1
ATOM 2141 O O . ASP A 1 288 ? -0.081 -23.322 18.952 1.00 92.62 288 ASP A O 1
ATOM 2145 N N . ALA A 1 289 ? -0.354 -21.477 17.721 1.00 94.56 289 ALA A N 1
ATOM 2146 C CA . ALA A 1 289 ? -0.896 -20.644 18.793 1.00 94.56 289 ALA A CA 1
ATOM 2147 C C . ALA A 1 289 ? -1.759 -19.501 18.233 1.00 94.56 289 ALA A C 1
ATOM 2149 O O . ALA A 1 289 ? -1.840 -19.290 17.021 1.00 94.56 289 ALA A O 1
ATOM 2150 N N . ALA A 1 290 ? -2.378 -18.729 19.132 1.00 95.62 290 ALA A N 1
ATOM 2151 C CA . ALA A 1 290 ? -3.103 -17.518 18.768 1.00 95.62 290 ALA A CA 1
ATOM 2152 C C . ALA A 1 290 ? -2.180 -16.526 18.044 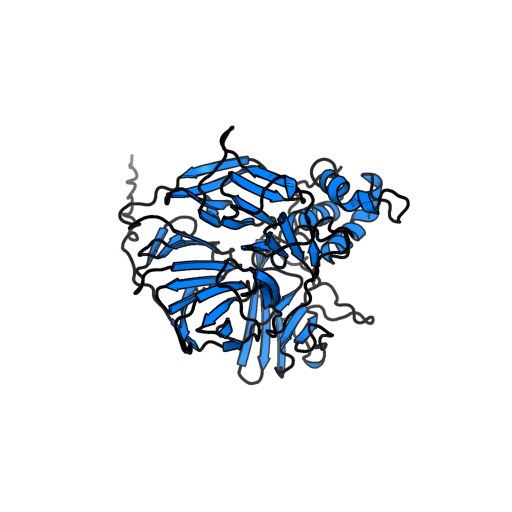1.00 95.62 290 ALA A C 1
ATOM 2154 O O . ALA A 1 290 ? -1.101 -16.176 18.534 1.00 95.62 290 ALA A O 1
ATOM 2155 N N . ALA A 1 291 ? -2.622 -16.070 16.875 1.00 96.25 291 ALA A N 1
ATOM 2156 C CA . ALA A 1 291 ? -1.857 -15.162 16.038 1.00 96.25 291 ALA A CA 1
ATOM 2157 C C . ALA A 1 291 ? -2.229 -13.696 16.295 1.00 96.25 291 ALA A C 1
ATOM 2159 O O . ALA A 1 291 ? -3.395 -13.351 16.488 1.00 96.25 291 ALA A O 1
ATOM 2160 N N . THR A 1 292 ? -1.232 -12.817 16.239 1.00 96.69 292 THR A N 1
ATOM 2161 C CA . THR A 1 292 ? -1.408 -11.361 16.224 1.00 96.69 292 THR A CA 1
ATOM 2162 C C . THR A 1 292 ? -1.034 -10.827 14.853 1.00 96.69 292 THR A C 1
ATOM 2164 O O . THR A 1 292 ? 0.102 -10.995 14.413 1.00 96.69 292 THR A O 1
ATOM 2167 N N . LEU A 1 293 ? -1.980 -10.175 14.179 1.00 97.25 293 LEU A N 1
ATOM 2168 C CA . LEU A 1 293 ? -1.769 -9.610 12.851 1.00 97.25 293 LEU A CA 1
ATOM 2169 C C . LEU A 1 293 ? -0.914 -8.342 12.939 1.00 97.25 293 LEU A C 1
ATOM 2171 O O . LEU A 1 293 ? -1.299 -7.379 13.605 1.00 97.25 293 LEU A O 1
ATOM 2175 N N . LEU A 1 294 ? 0.233 -8.314 12.262 1.00 96.06 294 LEU A N 1
ATOM 2176 C CA . LEU A 1 294 ? 1.175 -7.191 12.299 1.00 96.06 294 LEU A CA 1
ATOM 2177 C C . LEU A 1 294 ? 0.939 -6.241 11.122 1.00 96.06 294 LEU A C 1
ATOM 2179 O O . LEU A 1 294 ? 0.658 -5.058 11.340 1.00 96.06 294 LEU A O 1
ATOM 2183 N N . GLY A 1 295 ? 0.983 -6.781 9.904 1.00 94.56 295 GLY A N 1
ATOM 2184 C CA . GLY A 1 295 ? 0.874 -6.058 8.638 1.00 94.56 295 GLY A CA 1
ATOM 2185 C C . GLY A 1 295 ? 0.627 -7.023 7.477 1.00 94.56 295 GLY A C 1
ATOM 2186 O O . GLY A 1 295 ? 0.581 -8.236 7.676 1.00 94.56 295 GLY A O 1
ATOM 2187 N N . MET A 1 296 ? 0.455 -6.505 6.265 1.00 95.81 296 MET A N 1
ATOM 2188 C CA . MET A 1 296 ? 0.271 -7.317 5.060 1.00 95.81 296 MET A CA 1
ATOM 2189 C C . MET A 1 296 ? 0.794 -6.585 3.831 1.00 95.81 296 MET A C 1
ATOM 2191 O O . MET A 1 296 ? 0.889 -5.358 3.850 1.00 95.81 296 MET A O 1
ATOM 2195 N N . ASP A 1 297 ? 1.106 -7.334 2.781 1.00 93.62 297 ASP A N 1
ATOM 2196 C CA . ASP A 1 297 ? 1.507 -6.774 1.495 1.00 93.62 297 ASP A CA 1
ATOM 2197 C C . ASP A 1 297 ? 0.470 -7.056 0.399 1.00 93.62 297 ASP A C 1
ATOM 2199 O O . ASP A 1 297 ? -0.413 -7.910 0.541 1.00 93.62 297 ASP A O 1
ATOM 2203 N N . ALA A 1 298 ? 0.581 -6.344 -0.725 1.00 93.12 298 ALA A N 1
ATOM 2204 C CA . ALA A 1 298 ? -0.379 -6.467 -1.818 1.00 93.12 298 ALA A CA 1
ATOM 2205 C C . ALA A 1 298 ? -0.227 -7.749 -2.651 1.00 93.12 298 ALA A C 1
ATOM 2207 O O . ALA A 1 298 ? -0.930 -7.898 -3.639 1.00 93.12 298 ALA A O 1
ATOM 2208 N N . THR A 1 299 ? 0.646 -8.691 -2.280 1.00 93.50 299 THR A N 1
ATOM 2209 C CA . THR A 1 299 ? 0.655 -10.047 -2.869 1.00 93.50 299 THR A CA 1
ATOM 2210 C C . THR A 1 299 ? -0.235 -11.018 -2.108 1.00 93.50 299 THR A C 1
ATOM 2212 O O . THR A 1 299 ? -0.405 -12.165 -2.519 1.00 93.50 299 THR A O 1
ATOM 2215 N N . GLY A 1 300 ? -0.836 -10.549 -1.013 1.00 94.56 300 GLY A N 1
ATOM 2216 C CA . GLY A 1 300 ? -1.773 -11.314 -0.210 1.00 94.56 300 GLY A CA 1
ATOM 2217 C C . GLY A 1 300 ? -1.112 -12.086 0.923 1.00 94.56 300 GLY A C 1
ATOM 2218 O O . GLY A 1 300 ? -1.803 -12.894 1.543 1.00 94.56 300 GLY A O 1
ATOM 2219 N N . ALA A 1 301 ? 0.169 -11.837 1.209 1.00 96.06 301 ALA A N 1
ATOM 2220 C CA . ALA A 1 301 ? 0.847 -12.348 2.392 1.00 96.06 301 ALA A CA 1
ATOM 2221 C C . ALA A 1 301 ? 0.598 -11.436 3.606 1.00 96.06 301 ALA A C 1
ATOM 2223 O O . ALA A 1 301 ? 0.559 -10.209 3.477 1.00 96.06 301 ALA A O 1
ATOM 2224 N N . ALA A 1 302 ? 0.454 -12.033 4.789 1.00 96.81 302 ALA A N 1
ATOM 2225 C CA . ALA A 1 302 ? 0.347 -11.317 6.056 1.00 96.81 302 ALA A CA 1
ATOM 2226 C C . ALA A 1 302 ? 1.518 -11.647 6.976 1.00 96.81 302 ALA A C 1
ATOM 2228 O O . ALA A 1 302 ? 1.904 -12.802 7.119 1.00 96.81 302 ALA A O 1
ATOM 2229 N N . TRP A 1 303 ? 2.037 -10.631 7.654 1.00 97.00 303 TRP A N 1
ATOM 2230 C CA . TRP A 1 303 ? 2.994 -10.790 8.739 1.00 97.00 303 TRP A CA 1
ATOM 2231 C C . TRP A 1 303 ? 2.243 -10.931 10.055 1.00 97.00 303 TRP A C 1
ATOM 2233 O O . TRP A 1 303 ? 1.410 -10.088 10.403 1.00 97.00 303 TRP A O 1
ATOM 2243 N N . ILE A 1 304 ? 2.547 -11.995 10.790 1.00 97.00 304 ILE A N 1
ATOM 2244 C CA . ILE A 1 304 ? 1.906 -12.332 12.057 1.00 97.00 304 ILE A CA 1
ATOM 2245 C C . ILE A 1 304 ? 2.946 -12.679 13.121 1.00 97.00 304 ILE A C 1
ATOM 2247 O O . ILE A 1 304 ? 4.053 -13.127 12.813 1.00 97.00 304 ILE A O 1
ATOM 2251 N N . ARG A 1 305 ? 2.556 -12.529 14.385 1.00 96.12 305 ARG A N 1
ATOM 2252 C CA . ARG A 1 305 ? 3.260 -13.114 15.529 1.00 96.12 305 ARG A CA 1
ATOM 2253 C C . ARG A 1 305 ? 2.456 -14.281 16.093 1.00 96.12 305 ARG A C 1
ATOM 2255 O O . ARG A 1 305 ? 1.265 -14.118 16.346 1.00 96.12 305 ARG A O 1
ATOM 2262 N N . VAL A 1 306 ? 3.104 -15.423 16.306 1.00 95.25 306 VAL A N 1
ATOM 2263 C CA . VAL A 1 306 ? 2.530 -16.648 16.886 1.00 95.25 306 VAL A CA 1
ATOM 2264 C C . VAL A 1 306 ? 3.445 -17.093 18.025 1.00 95.25 306 VAL A C 1
ATOM 2266 O O . VAL A 1 306 ? 4.543 -17.599 17.791 1.00 95.25 306 VAL A O 1
ATOM 2269 N N . GLY A 1 307 ? 3.027 -16.848 19.269 1.00 92.75 307 GLY A N 1
ATOM 2270 C CA . GLY A 1 307 ? 3.913 -16.984 20.430 1.00 92.75 307 GLY A CA 1
ATOM 2271 C C . GLY A 1 307 ? 5.109 -16.027 20.338 1.00 92.75 307 GLY A C 1
ATOM 2272 O O . GLY A 1 307 ? 4.930 -14.817 20.177 1.00 92.75 307 GLY A O 1
ATOM 2273 N N . GLU A 1 308 ? 6.327 -16.567 20.409 1.00 91.06 308 GLU A N 1
ATOM 2274 C CA . GLU A 1 308 ? 7.567 -15.791 20.232 1.00 91.06 308 GLU A CA 1
ATOM 2275 C C . GLU A 1 308 ? 8.023 -15.692 18.773 1.00 91.06 308 GLU A C 1
ATOM 2277 O O . GLU A 1 308 ? 8.887 -14.888 18.446 1.00 91.06 308 GLU A O 1
ATOM 2282 N N . ASN A 1 309 ? 7.415 -16.459 17.867 1.00 94.88 309 ASN A N 1
ATOM 2283 C CA . ASN A 1 309 ? 7.820 -16.457 16.471 1.00 94.88 309 ASN A CA 1
ATOM 2284 C C . ASN A 1 309 ? 7.122 -15.337 15.707 1.00 94.88 309 ASN A C 1
ATOM 2286 O O . ASN A 1 309 ? 5.906 -15.155 15.811 1.00 94.88 309 ASN A O 1
ATOM 2290 N N . THR A 1 310 ? 7.881 -14.642 14.864 1.00 95.81 310 THR A N 1
ATOM 2291 C CA . THR A 1 310 ? 7.318 -13.783 13.822 1.00 95.81 310 THR A CA 1
ATOM 2292 C C . THR A 1 310 ? 7.482 -14.458 12.467 1.00 95.81 310 THR A C 1
ATOM 2294 O O . THR A 1 310 ? 8.532 -15.025 12.165 1.00 95.81 310 THR A O 1
ATOM 2297 N N . MET A 1 311 ? 6.439 -14.430 11.642 1.00 96.00 311 MET A N 1
ATOM 2298 C CA . MET A 1 311 ? 6.443 -15.089 10.338 1.00 96.00 311 MET A CA 1
ATOM 2299 C C . MET A 1 311 ? 5.529 -14.385 9.340 1.00 96.00 311 MET A C 1
ATOM 2301 O O . MET A 1 311 ? 4.549 -13.746 9.721 1.00 96.00 311 MET A O 1
ATOM 2305 N N . SER A 1 312 ? 5.846 -14.535 8.059 1.00 96.06 312 SER A N 1
ATOM 2306 C CA . SER A 1 312 ? 4.906 -14.270 6.972 1.00 96.06 312 SER A CA 1
ATOM 2307 C C . SER A 1 312 ? 4.068 -15.522 6.706 1.00 96.06 312 SER A C 1
ATOM 2309 O O . SER A 1 312 ? 4.595 -16.635 6.780 1.00 96.06 312 SER A O 1
ATOM 2311 N N . ILE A 1 313 ? 2.778 -15.351 6.414 1.00 97.06 313 ILE A N 1
ATOM 2312 C CA . ILE A 1 313 ? 1.853 -16.418 6.027 1.00 97.06 313 ILE A CA 1
ATOM 2313 C C . ILE A 1 313 ? 1.123 -16.080 4.729 1.00 97.06 313 ILE A C 1
ATOM 2315 O O . ILE A 1 313 ? 0.761 -14.930 4.475 1.00 97.06 313 ILE A O 1
ATOM 2319 N N . SER A 1 314 ? 0.879 -17.096 3.905 1.00 96.56 314 SER A N 1
ATOM 2320 C CA . SER A 1 314 ? 0.162 -16.969 2.630 1.00 96.56 314 SER A CA 1
ATOM 2321 C C . SER A 1 314 ? -0.445 -18.314 2.199 1.00 96.56 314 SER A C 1
ATOM 2323 O O . SER A 1 314 ? 0.001 -19.350 2.692 1.00 96.56 314 SER A O 1
ATOM 2325 N N . PRO A 1 315 ? -1.442 -18.342 1.291 1.00 96.06 315 PRO A N 1
ATOM 2326 C CA . PRO A 1 315 ? -1.975 -19.600 0.750 1.00 96.06 315 PRO A CA 1
ATOM 2327 C C . PRO A 1 315 ? -0.991 -20.365 -0.146 1.00 96.06 315 PRO A C 1
ATOM 2329 O O . PRO A 1 315 ? -1.129 -21.566 -0.345 1.00 96.06 315 PRO A O 1
ATOM 2332 N N . SER A 1 316 ? -0.014 -19.665 -0.717 1.00 94.62 316 SER A N 1
ATOM 2333 C CA . SER A 1 316 ? 0.996 -20.216 -1.616 1.00 94.62 316 SER A CA 1
ATOM 2334 C C . SER A 1 316 ? 2.235 -19.334 -1.596 1.00 94.62 316 SER A C 1
ATOM 2336 O O . SER A 1 316 ? 2.145 -18.149 -1.280 1.00 94.62 316 SER A O 1
ATOM 2338 N N . THR A 1 317 ? 3.373 -19.867 -2.035 1.00 92.50 317 THR A N 1
ATOM 2339 C CA . THR A 1 317 ? 4.587 -19.077 -2.261 1.00 92.50 317 THR A CA 1
ATOM 2340 C C . THR A 1 317 ? 4.288 -17.836 -3.119 1.00 92.50 317 THR A C 1
ATOM 2342 O O . THR A 1 317 ? 3.813 -17.984 -4.249 1.00 92.50 317 THR A O 1
ATOM 2345 N N . PRO A 1 318 ? 4.540 -16.615 -2.614 1.00 91.44 318 PRO A N 1
ATOM 2346 C CA . PRO A 1 318 ? 4.144 -15.402 -3.311 1.00 91.44 318 PRO A CA 1
ATOM 2347 C C . PRO A 1 318 ? 5.076 -15.114 -4.490 1.00 91.44 318 PRO A C 1
ATOM 2349 O O . PRO A 1 318 ? 6.297 -15.057 -4.334 1.00 91.44 318 PRO A O 1
ATOM 2352 N N . VAL A 1 319 ? 4.490 -14.861 -5.660 1.00 94.50 319 VAL A N 1
ATOM 2353 C CA . VAL A 1 319 ? 5.206 -14.306 -6.814 1.00 94.50 319 VAL A CA 1
ATOM 2354 C C . VAL A 1 319 ? 5.194 -12.785 -6.721 1.00 94.50 319 VAL A C 1
ATOM 2356 O O . VAL A 1 319 ? 4.149 -12.177 -6.472 1.00 94.50 319 VAL A O 1
ATOM 2359 N N . ARG A 1 320 ? 6.356 -12.157 -6.910 1.00 94.50 320 ARG A N 1
ATOM 2360 C CA . ARG A 1 320 ? 6.505 -10.700 -6.808 1.00 94.50 320 ARG A CA 1
ATOM 2361 C C . ARG A 1 320 ? 6.623 -10.082 -8.190 1.00 94.50 320 ARG A C 1
ATOM 2363 O O . ARG A 1 320 ? 7.286 -10.651 -9.047 1.00 94.50 320 ARG A O 1
ATOM 2370 N N . ILE A 1 321 ? 6.014 -8.917 -8.377 1.00 95.56 321 ILE A N 1
ATOM 2371 C CA . ILE A 1 321 ? 6.152 -8.096 -9.582 1.00 95.56 321 ILE A CA 1
ATOM 2372 C C . ILE A 1 321 ? 6.765 -6.759 -9.164 1.00 95.56 321 ILE A C 1
ATOM 2374 O O . ILE A 1 321 ? 6.358 -6.182 -8.157 1.00 95.56 321 ILE A O 1
ATOM 2378 N N . SER A 1 322 ? 7.758 -6.285 -9.911 1.00 92.44 322 SER A N 1
ATOM 2379 C CA . SER A 1 322 ? 8.312 -4.936 -9.796 1.00 92.44 322 SER A CA 1
ATOM 2380 C C . SER A 1 322 ? 7.984 -4.112 -11.039 1.00 92.44 322 SER A C 1
ATOM 2382 O O . SER A 1 322 ? 7.788 -4.653 -12.127 1.00 92.44 322 SER A O 1
ATOM 2384 N N . GLY A 1 323 ? 7.911 -2.791 -10.858 1.00 89.94 323 GLY A N 1
ATOM 2385 C CA . GLY A 1 323 ? 7.564 -1.832 -11.912 1.00 89.94 323 GLY A CA 1
ATOM 2386 C C . GLY A 1 323 ? 6.063 -1.577 -12.078 1.00 89.94 323 GLY A C 1
ATOM 2387 O O . GLY A 1 323 ? 5.690 -0.640 -12.774 1.00 89.94 323 GLY A O 1
ATOM 2388 N N . LEU A 1 324 ? 5.214 -2.362 -11.410 1.00 92.94 324 LEU A N 1
ATOM 2389 C CA . LEU A 1 324 ? 3.764 -2.1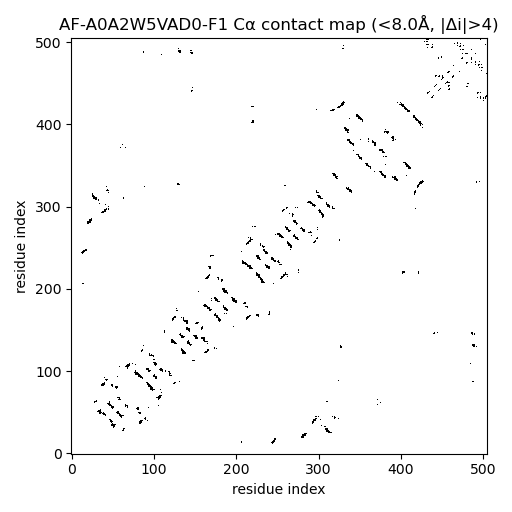89 -11.372 1.00 92.94 324 LEU A CA 1
ATOM 2390 C C . LEU A 1 324 ? 3.235 -2.551 -9.981 1.00 92.94 324 LEU A C 1
ATOM 2392 O O . LEU A 1 324 ? 3.671 -3.548 -9.404 1.00 92.94 324 LEU A O 1
ATOM 2396 N N . HIS A 1 325 ? 2.298 -1.752 -9.472 1.00 92.00 325 HIS A N 1
ATOM 2397 C CA . HIS A 1 325 ? 1.748 -1.884 -8.121 1.00 92.00 325 HIS A CA 1
ATOM 2398 C C . HIS A 1 325 ? 0.241 -2.120 -8.139 1.00 92.00 325 HIS A C 1
ATOM 2400 O O . HIS A 1 325 ? -0.454 -1.648 -9.043 1.00 92.00 325 HIS A O 1
ATOM 2406 N N . GLU A 1 326 ? -0.270 -2.825 -7.130 1.00 93.19 326 GLU A N 1
ATOM 2407 C CA . GLU A 1 326 ? -1.699 -3.129 -7.041 1.00 93.19 326 GLU A CA 1
ATOM 2408 C C . GLU A 1 326 ? -2.511 -1.842 -6.846 1.00 93.19 326 GLU A C 1
ATOM 2410 O O . GLU A 1 326 ? -2.223 -1.032 -5.965 1.00 93.19 326 GLU A O 1
ATOM 2415 N N . GLY A 1 327 ? -3.535 -1.646 -7.673 1.00 91.19 327 GLY A N 1
ATOM 2416 C CA . GLY A 1 327 ? -4.405 -0.475 -7.629 1.00 91.19 327 GLY A CA 1
ATOM 2417 C C . GLY A 1 327 ? -3.758 0.821 -8.120 1.00 91.19 327 GLY A C 1
ATOM 2418 O O . GLY A 1 327 ? -4.369 1.881 -7.987 1.00 91.19 327 GLY A O 1
ATOM 2419 N N . SER A 1 328 ? -2.535 0.764 -8.655 1.00 89.38 328 SER A N 1
ATOM 2420 C CA . SER A 1 328 ? -1.849 1.947 -9.171 1.00 89.38 328 SER A CA 1
ATOM 2421 C C . SER A 1 328 ? -2.495 2.473 -10.451 1.00 89.38 328 SER A C 1
ATOM 2423 O O . SER A 1 328 ? -2.970 1.702 -11.283 1.00 89.38 328 SER A O 1
ATOM 2425 N N . ARG A 1 329 ? -2.481 3.797 -10.617 1.00 90.19 329 ARG A N 1
ATOM 2426 C CA . ARG A 1 329 ? -2.829 4.462 -11.872 1.00 90.19 329 ARG A CA 1
ATOM 2427 C C . ARG A 1 329 ? -1.560 4.764 -12.664 1.00 90.19 329 ARG A C 1
ATOM 2429 O O . ARG A 1 329 ? -0.644 5.415 -12.160 1.00 90.19 329 ARG A O 1
ATOM 2436 N N . ILE A 1 330 ? -1.511 4.286 -13.900 1.00 89.44 330 ILE A N 1
ATOM 2437 C CA . ILE A 1 330 ? -0.364 4.353 -14.799 1.00 89.44 330 ILE A CA 1
ATOM 2438 C C . ILE A 1 330 ? -0.674 5.291 -15.959 1.00 89.44 330 ILE A C 1
ATOM 2440 O O . ILE A 1 330 ? -1.685 5.154 -16.638 1.00 89.44 330 ILE A O 1
ATOM 2444 N N . TYR A 1 331 ? 0.253 6.207 -16.217 1.00 85.88 331 TYR A N 1
ATOM 2445 C CA . TYR A 1 331 ? 0.183 7.175 -17.316 1.00 85.88 331 TYR A CA 1
ATOM 2446 C C . TYR A 1 331 ? 1.322 6.990 -18.333 1.00 85.88 331 TYR A C 1
ATOM 2448 O O . TYR A 1 331 ? 1.442 7.737 -19.304 1.00 85.88 331 TYR A O 1
ATOM 2456 N N . ASP A 1 332 ? 2.214 6.033 -18.071 1.00 82.69 332 ASP A N 1
ATOM 2457 C CA . ASP A 1 332 ? 3.345 5.704 -18.930 1.00 82.69 332 ASP A CA 1
ATOM 2458 C C . ASP A 1 332 ? 2.937 4.603 -19.911 1.00 82.69 332 ASP A C 1
ATOM 2460 O O . ASP A 1 332 ? 2.471 3.546 -19.496 1.00 82.69 332 ASP A O 1
ATOM 2464 N N . GLY A 1 333 ? 3.142 4.828 -21.209 1.00 85.94 333 GLY A N 1
ATOM 2465 C CA . GLY A 1 333 ? 2.916 3.810 -22.234 1.00 85.94 333 GLY A CA 1
ATOM 2466 C C . GLY A 1 333 ? 3.974 2.700 -22.234 1.00 85.94 333 GLY A C 1
ATOM 2467 O O . GLY A 1 333 ? 3.874 1.769 -23.037 1.00 85.94 333 GLY A O 1
ATOM 2468 N N . GLN A 1 334 ? 5.010 2.799 -21.395 1.00 88.69 334 GLN A N 1
ATOM 2469 C CA . GLN A 1 334 ? 6.102 1.835 -21.312 1.00 88.69 334 GLN A CA 1
ATOM 2470 C C . GLN A 1 334 ? 6.570 1.611 -19.869 1.00 88.69 334 GLN A C 1
ATOM 2472 O O . GLN A 1 334 ? 7.040 2.535 -19.219 1.00 88.69 334 GLN A O 1
ATOM 2477 N N . LEU A 1 335 ? 6.553 0.369 -19.380 1.00 91.25 335 LEU A N 1
ATOM 2478 C CA . LEU A 1 335 ? 7.025 0.036 -18.029 1.00 91.25 335 LEU A CA 1
ATOM 2479 C C . LEU A 1 335 ? 8.094 -1.052 -18.050 1.00 91.25 335 LEU A C 1
ATOM 2481 O O . LEU A 1 335 ? 7.946 -2.067 -18.723 1.00 91.25 335 LEU A O 1
ATOM 2485 N N . 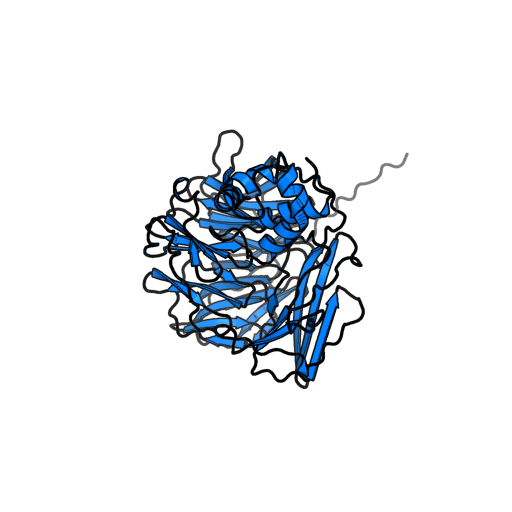VAL A 1 336 ? 9.156 -0.890 -17.262 1.00 92.88 336 VAL A N 1
ATOM 2486 C CA . VAL A 1 336 ? 10.088 -1.992 -16.991 1.00 92.88 336 VAL A CA 1
ATOM 2487 C C . VAL A 1 336 ? 9.460 -2.897 -15.939 1.00 92.88 336 VAL A C 1
ATOM 2489 O O . VAL A 1 336 ? 9.402 -2.535 -14.767 1.00 92.88 336 VAL A O 1
ATOM 2492 N N . LEU A 1 337 ? 8.986 -4.065 -16.373 1.00 96.00 337 LEU A N 1
ATOM 2493 C CA . LEU A 1 337 ? 8.321 -5.040 -15.516 1.00 96.00 337 LEU A CA 1
ATOM 2494 C C . LEU A 1 337 ? 9.204 -6.266 -15.322 1.00 96.00 337 LEU A C 1
ATOM 2496 O O . LEU A 1 337 ? 9.694 -6.852 -16.293 1.00 96.00 337 LEU A O 1
ATOM 2500 N N . GLN A 1 338 ? 9.373 -6.679 -14.068 1.00 97.06 338 GLN A N 1
ATOM 2501 C CA . GLN A 1 338 ? 10.051 -7.929 -13.743 1.00 97.06 338 GLN A CA 1
ATOM 2502 C C . GLN A 1 338 ? 9.228 -8.747 -12.757 1.00 97.06 338 GLN A C 1
ATOM 2504 O O . GLN A 1 338 ? 8.617 -8.201 -11.841 1.00 97.06 338 GLN A O 1
ATOM 2509 N N . ALA A 1 339 ? 9.251 -10.065 -12.921 1.00 97.06 339 ALA A N 1
ATOM 2510 C CA . ALA A 1 339 ? 8.749 -10.998 -11.927 1.00 97.06 339 ALA A CA 1
ATOM 2511 C C . ALA A 1 339 ? 9.903 -11.602 -11.129 1.00 97.06 339 ALA A C 1
ATOM 2513 O O . ALA A 1 339 ? 10.967 -11.862 -11.689 1.00 97.06 339 ALA A O 1
ATOM 2514 N N . ALA A 1 340 ? 9.691 -11.852 -9.840 1.00 96.25 340 ALA A N 1
ATOM 2515 C CA . ALA A 1 340 ? 10.644 -12.534 -8.978 1.00 96.25 340 ALA A CA 1
ATOM 2516 C C . ALA A 1 340 ? 10.008 -13.766 -8.326 1.00 96.25 340 ALA A C 1
ATOM 2518 O O . ALA A 1 340 ? 8.925 -13.692 -7.733 1.00 96.25 340 ALA A O 1
ATOM 2519 N N . LEU A 1 341 ? 10.720 -14.886 -8.422 1.00 95.50 341 LEU A N 1
ATOM 2520 C CA . LEU A 1 341 ? 10.382 -16.180 -7.831 1.00 95.50 341 LEU A CA 1
ATOM 2521 C C . LEU A 1 341 ? 11.487 -16.604 -6.858 1.00 95.50 341 LEU A C 1
ATOM 2523 O O . LEU A 1 341 ? 12.632 -16.199 -7.061 1.00 95.50 341 LEU A O 1
ATOM 2527 N N . PRO A 1 342 ? 11.214 -17.430 -5.834 1.00 93.50 342 PRO A N 1
ATOM 2528 C CA . PRO A 1 342 ? 12.286 -18.028 -5.040 1.00 93.50 342 PRO A CA 1
ATOM 2529 C C . PRO A 1 342 ? 13.234 -18.846 -5.920 1.00 93.50 342 PRO A C 1
ATOM 2531 O O . PRO A 1 342 ? 12.784 -19.605 -6.774 1.00 93.50 342 PRO A O 1
ATOM 2534 N N . SER A 1 343 ? 14.544 -18.729 -5.711 1.00 92.75 343 SER A N 1
ATOM 2535 C CA . SER A 1 343 ? 15.546 -19.456 -6.508 1.00 92.75 343 SER A CA 1
ATOM 2536 C C . SER A 1 343 ? 15.547 -20.967 -6.266 1.00 92.75 343 SER A C 1
ATOM 2538 O O . SER A 1 343 ? 16.068 -21.723 -7.080 1.00 92.75 343 SER A O 1
ATOM 2540 N N . THR A 1 344 ? 14.933 -21.421 -5.173 1.00 92.81 344 THR A N 1
ATOM 2541 C CA . THR A 1 344 ? 14.717 -22.842 -4.878 1.00 92.81 344 THR A CA 1
ATOM 2542 C C . THR A 1 344 ? 13.590 -23.463 -5.705 1.00 92.81 344 THR A C 1
ATOM 2544 O O . THR A 1 344 ? 13.455 -24.686 -5.720 1.00 92.81 344 THR A O 1
ATOM 2547 N N . LEU A 1 345 ? 12.781 -22.651 -6.391 1.00 93.88 345 LEU A N 1
ATOM 2548 C CA . LEU A 1 345 ? 11.699 -23.119 -7.245 1.00 93.88 345 LEU A CA 1
ATOM 2549 C C . LEU A 1 345 ? 12.226 -23.414 -8.654 1.00 93.88 345 LEU A C 1
ATOM 2551 O O . LEU A 1 345 ? 12.501 -22.500 -9.430 1.00 93.88 345 LEU A O 1
ATOM 2555 N N . ALA A 1 346 ? 12.313 -24.695 -9.008 1.00 95.25 346 ALA A N 1
ATOM 2556 C CA . ALA A 1 346 ? 12.549 -25.107 -10.388 1.00 95.25 346 ALA A CA 1
ATOM 2557 C C . ALA A 1 346 ? 11.266 -24.902 -11.208 1.00 95.25 346 ALA A C 1
ATOM 2559 O O . ALA A 1 346 ? 10.246 -25.522 -10.910 1.00 95.25 346 ALA A O 1
ATOM 2560 N N . VAL A 1 347 ? 11.304 -24.023 -12.209 1.00 97.12 347 VAL A N 1
ATOM 2561 C CA . VAL A 1 347 ? 10.151 -23.722 -13.069 1.00 97.12 347 VAL A CA 1
ATOM 2562 C C . VAL A 1 347 ? 10.309 -24.358 -14.445 1.00 97.12 347 VAL A C 1
ATOM 2564 O O . VAL A 1 347 ? 11.366 -24.254 -15.062 1.00 97.12 347 VAL A O 1
ATOM 2567 N N . ASP A 1 348 ? 9.240 -24.988 -14.922 1.00 97.44 348 ASP A N 1
ATOM 2568 C CA . ASP A 1 348 ? 9.172 -25.638 -16.234 1.00 97.44 348 ASP A CA 1
ATOM 2569 C C . ASP A 1 348 ? 8.650 -24.688 -17.316 1.00 97.44 348 ASP A C 1
ATOM 2571 O O . ASP A 1 348 ? 9.006 -24.811 -18.484 1.00 97.44 348 ASP A O 1
ATOM 2575 N N . ALA A 1 349 ? 7.797 -23.736 -16.930 1.00 97.94 349 ALA A N 1
ATOM 2576 C CA . ALA A 1 349 ? 7.229 -22.737 -17.826 1.00 97.94 349 ALA A CA 1
ATOM 2577 C C . ALA A 1 349 ? 6.947 -21.437 -17.075 1.00 97.94 349 ALA A C 1
ATOM 2579 O O . ALA A 1 349 ? 6.545 -21.452 -15.906 1.00 97.94 349 ALA A O 1
ATOM 2580 N N . VAL A 1 350 ? 7.130 -20.315 -17.765 1.00 98.25 350 VAL A N 1
ATOM 2581 C CA . VAL A 1 350 ? 6.830 -18.979 -17.259 1.00 98.25 350 VAL A CA 1
ATOM 2582 C C . VAL A 1 350 ? 6.076 -18.215 -18.337 1.00 98.25 350 VAL A C 1
ATOM 2584 O O . VAL A 1 350 ? 6.529 -18.136 -19.474 1.00 98.25 350 VAL A O 1
ATOM 2587 N N . GLU A 1 351 ? 4.944 -17.623 -17.977 1.00 98.25 351 GLU A N 1
ATOM 2588 C CA . GLU A 1 351 ? 4.115 -16.860 -18.905 1.00 98.25 351 GLU A CA 1
ATOM 2589 C C . GLU A 1 351 ? 3.506 -15.625 -18.244 1.00 98.25 351 GLU A C 1
ATOM 2591 O O . GLU A 1 351 ? 3.338 -15.563 -17.021 1.00 98.25 351 GLU A O 1
ATOM 2596 N N . TRP A 1 352 ? 3.161 -14.631 -19.058 1.00 98.31 352 TRP A N 1
ATOM 2597 C CA . TRP A 1 352 ? 2.430 -13.456 -18.601 1.00 98.31 352 TRP A CA 1
ATOM 2598 C C . TRP A 1 352 ? 1.475 -12.915 -19.668 1.00 98.31 352 TRP A C 1
ATOM 2600 O O . TRP A 1 352 ? 1.690 -13.115 -20.860 1.00 98.31 352 TRP A O 1
ATOM 2610 N N . GLN A 1 353 ? 0.424 -12.216 -19.248 1.00 97.56 353 GLN A N 1
ATOM 2611 C CA . GLN A 1 353 ? -0.545 -11.564 -20.135 1.00 97.56 353 GLN A CA 1
ATOM 2612 C C . GLN A 1 353 ? -1.189 -10.351 -19.466 1.00 97.56 353 GLN A C 1
ATOM 2614 O O . GLN A 1 353 ? -1.251 -10.282 -18.236 1.00 97.56 353 GLN A O 1
ATOM 2619 N N . PHE A 1 354 ? -1.705 -9.431 -20.277 1.00 96.88 354 PHE A N 1
ATOM 2620 C CA . PHE A 1 354 ? -2.697 -8.455 -19.832 1.00 96.88 354 PHE A CA 1
ATOM 2621 C C . PHE A 1 354 ? -4.096 -8.988 -20.132 1.00 96.88 354 PHE A C 1
ATOM 2623 O O . PHE A 1 354 ? -4.336 -9.487 -21.231 1.00 96.88 354 PHE A O 1
ATOM 2630 N N . ASP A 1 355 ? -4.997 -8.885 -19.160 1.00 94.56 355 ASP A N 1
ATOM 2631 C CA . ASP A 1 355 ? -6.406 -9.267 -19.278 1.00 94.56 355 ASP A CA 1
ATOM 2632 C C . ASP A 1 355 ? -6.576 -10.672 -19.887 1.00 94.56 355 ASP A C 1
ATOM 2634 O O . ASP A 1 355 ? -5.916 -11.623 -19.455 1.00 94.56 355 ASP A O 1
ATOM 2638 N N . ASP A 1 356 ? -7.428 -10.791 -20.907 1.00 89.19 356 ASP A N 1
ATOM 2639 C CA . ASP A 1 356 ? -7.712 -12.026 -21.642 1.00 89.19 356 ASP A CA 1
ATOM 2640 C C . ASP A 1 356 ? -6.904 -12.143 -22.953 1.00 89.19 356 ASP A C 1
ATOM 2642 O O . ASP A 1 356 ? -7.245 -12.933 -23.839 1.00 89.19 356 ASP A O 1
ATOM 2646 N N . HIS A 1 357 ? -5.828 -11.361 -23.113 1.00 92.75 357 HIS A N 1
ATOM 2647 C CA . HIS A 1 357 ? -4.936 -11.489 -24.266 1.00 92.75 357 HIS A CA 1
ATOM 2648 C C . HIS A 1 357 ? -4.127 -12.793 -24.231 1.00 92.75 357 HIS A C 1
ATOM 2650 O O . HIS A 1 357 ? -3.967 -13.439 -23.196 1.00 92.75 357 HIS A O 1
ATOM 2656 N N . ALA A 1 358 ? -3.591 -13.179 -25.395 1.00 95.81 358 ALA A N 1
ATOM 2657 C CA . ALA A 1 358 ? -2.761 -14.371 -25.514 1.00 95.81 358 ALA A CA 1
ATOM 2658 C C . ALA A 1 358 ? -1.504 -14.267 -24.623 1.00 95.81 358 ALA A C 1
ATOM 2660 O O . ALA A 1 358 ? -0.832 -13.231 -24.649 1.00 95.81 358 ALA A O 1
ATOM 2661 N N . PRO A 1 359 ? -1.149 -15.331 -23.880 1.00 97.38 359 PRO A N 1
ATOM 2662 C CA . PRO A 1 359 ? 0.007 -15.309 -23.000 1.00 97.38 359 PRO A CA 1
ATOM 2663 C C . PRO A 1 359 ? 1.324 -15.229 -23.767 1.00 97.38 359 PRO A C 1
ATOM 2665 O O . PRO A 1 359 ? 1.574 -15.968 -24.723 1.00 97.38 359 PRO A O 1
ATOM 2668 N N . HIS A 1 360 ? 2.200 -14.354 -23.289 1.00 97.62 360 HIS A N 1
ATOM 2669 C CA . HIS A 1 360 ? 3.595 -14.263 -23.681 1.00 97.62 360 HIS A CA 1
ATOM 2670 C C . HIS A 1 360 ? 4.412 -15.284 -22.890 1.00 97.62 360 HIS A C 1
ATOM 2672 O O . HIS A 1 360 ? 4.499 -15.208 -21.665 1.00 97.62 360 HIS A O 1
ATOM 2678 N N . GLN A 1 361 ? 5.036 -16.222 -23.598 1.00 97.94 361 GLN A N 1
ATOM 2679 C CA . GLN A 1 361 ? 5.926 -17.216 -23.003 1.00 97.94 361 GLN A CA 1
ATOM 2680 C C . GLN A 1 361 ? 7.317 -16.618 -22.758 1.00 97.94 361 GLN A C 1
ATOM 2682 O O . GLN A 1 361 ? 7.857 -15.901 -23.605 1.00 97.94 361 GLN A O 1
ATOM 2687 N N . LEU A 1 362 ? 7.906 -16.939 -21.609 1.00 97.62 362 LEU A N 1
ATOM 2688 C CA . LEU A 1 362 ? 9.292 -16.650 -21.267 1.00 97.62 362 LEU A CA 1
ATOM 2689 C C . LEU A 1 362 ? 10.043 -17.971 -21.112 1.00 97.62 362 LEU A C 1
ATOM 2691 O O . LEU A 1 362 ? 9.604 -18.860 -20.385 1.00 97.62 362 LEU A O 1
ATOM 2695 N N . GLU A 1 363 ? 11.211 -18.077 -21.743 1.00 97.12 363 GLU A N 1
ATOM 2696 C CA . GLU A 1 363 ? 12.090 -19.229 -21.536 1.00 97.12 363 GLU A CA 1
ATOM 2697 C C . GLU A 1 363 ? 12.570 -19.262 -20.073 1.00 97.12 363 GLU A C 1
ATOM 2699 O O . GLU A 1 363 ? 13.185 -18.285 -19.625 1.00 97.12 363 GLU A O 1
ATOM 2704 N N . PRO A 1 364 ? 12.360 -20.360 -19.320 1.00 96.81 364 PRO A N 1
ATOM 2705 C CA . PRO A 1 364 ? 12.839 -20.491 -17.942 1.00 96.81 364 PRO A CA 1
ATOM 2706 C C . PRO A 1 364 ? 14.334 -20.190 -17.775 1.00 96.81 364 PRO A C 1
ATOM 2708 O O . PRO A 1 364 ? 14.747 -19.592 -16.782 1.00 96.81 364 PRO A O 1
ATOM 2711 N N . SER A 1 365 ? 15.147 -20.533 -18.780 1.00 96.06 365 SER A N 1
ATOM 2712 C CA . SER A 1 365 ? 16.592 -20.271 -18.800 1.00 96.06 365 SER A CA 1
ATOM 2713 C C . SER A 1 365 ? 16.964 -18.787 -18.865 1.00 96.06 365 SER A C 1
ATOM 2715 O O . SER A 1 365 ? 18.121 -18.450 -18.635 1.00 96.06 365 SER A O 1
ATOM 2717 N N . ASN A 1 366 ? 16.016 -17.896 -19.174 1.00 95.56 366 ASN A N 1
ATOM 2718 C CA . ASN A 1 366 ? 16.237 -16.447 -19.166 1.00 95.56 366 ASN A CA 1
ATOM 2719 C C . ASN A 1 366 ? 16.133 -15.839 -17.759 1.00 95.56 366 ASN A C 1
ATOM 2721 O O . ASN A 1 366 ? 16.377 -14.640 -17.598 1.00 95.56 366 ASN A O 1
ATOM 2725 N N . GLY A 1 367 ? 15.760 -16.633 -16.750 1.00 95.81 367 GLY A N 1
ATOM 2726 C CA . GLY A 1 367 ? 15.760 -16.207 -15.358 1.00 95.81 367 GLY A CA 1
ATOM 2727 C C . GLY A 1 367 ? 17.164 -15.809 -14.899 1.00 95.81 367 GLY A C 1
ATOM 2728 O O . GLY A 1 367 ? 18.114 -16.582 -15.008 1.00 95.81 367 GLY A O 1
ATOM 2729 N N . MET A 1 368 ? 17.301 -14.598 -14.363 1.00 96.25 368 MET A N 1
ATOM 2730 C CA . MET A 1 368 ? 18.560 -14.101 -13.811 1.00 96.25 368 MET A CA 1
ATOM 2731 C C . MET A 1 368 ? 18.540 -14.223 -12.293 1.00 96.25 368 MET A C 1
ATOM 2733 O O . MET A 1 368 ? 17.631 -13.717 -11.636 1.00 96.25 368 MET A O 1
ATOM 2737 N N . MET A 1 369 ? 19.552 -14.868 -11.720 1.00 95.75 369 MET A N 1
ATOM 2738 C CA . MET A 1 369 ? 19.704 -14.919 -10.268 1.00 95.75 369 MET A CA 1
ATOM 2739 C C . MET A 1 369 ? 19.906 -13.504 -9.722 1.00 95.75 369 MET A C 1
ATOM 2741 O O . MET A 1 369 ? 20.675 -12.715 -10.276 1.00 95.75 369 MET A O 1
ATOM 2745 N N . GLY A 1 370 ? 19.207 -13.179 -8.639 1.00 91.56 370 GLY A N 1
ATOM 2746 C CA . GLY A 1 370 ? 19.420 -11.933 -7.924 1.00 91.56 370 GLY A CA 1
ATOM 2747 C C . GLY A 1 370 ? 20.819 -11.848 -7.323 1.00 91.56 370 GLY A C 1
ATOM 2748 O O . GLY A 1 370 ? 21.563 -12.825 -7.249 1.00 91.56 370 GLY A O 1
ATOM 2749 N N . ALA A 1 371 ? 21.177 -10.658 -6.856 1.00 89.06 371 ALA A N 1
ATOM 2750 C CA . ALA A 1 371 ? 22.469 -10.398 -6.239 1.00 89.06 371 ALA A CA 1
ATOM 2751 C C . ALA A 1 371 ? 22.286 -9.773 -4.855 1.00 89.06 371 ALA A C 1
ATOM 2753 O O . ALA A 1 371 ? 21.298 -9.089 -4.582 1.00 89.06 371 ALA A O 1
ATOM 2754 N N . GLY A 1 372 ? 23.263 -10.001 -3.973 1.00 86.94 372 GLY A N 1
ATOM 2755 C CA . GLY A 1 372 ? 23.281 -9.435 -2.626 1.00 86.94 372 GLY A CA 1
ATOM 2756 C C . GLY A 1 372 ? 21.966 -9.699 -1.874 1.00 86.94 372 GLY A C 1
ATOM 2757 O O . GLY A 1 372 ? 21.657 -10.859 -1.605 1.00 86.94 372 GLY A O 1
ATOM 2758 N N . PRO A 1 373 ? 21.172 -8.662 -1.538 1.00 76.94 373 PRO A N 1
ATOM 2759 C CA . PRO A 1 373 ? 19.890 -8.810 -0.849 1.00 76.94 373 PRO A CA 1
ATOM 2760 C C . PRO A 1 373 ? 18.853 -9.733 -1.493 1.00 76.94 373 PRO A C 1
ATOM 2762 O O . PRO A 1 373 ? 17.943 -10.163 -0.788 1.00 76.94 373 PRO A O 1
ATOM 2765 N N . THR A 1 374 ? 18.955 -9.989 -2.798 1.00 86.81 374 THR A N 1
ATOM 2766 C CA . THR A 1 374 ? 17.979 -10.771 -3.569 1.00 86.81 374 THR A CA 1
ATOM 2767 C C . THR A 1 374 ? 18.553 -12.077 -4.122 1.00 86.81 374 THR A C 1
ATOM 2769 O O . THR A 1 374 ? 17.952 -12.675 -5.004 1.00 86.81 374 THR A O 1
ATOM 2772 N N . LEU A 1 375 ? 19.695 -12.551 -3.605 1.00 90.31 375 LEU A N 1
ATOM 2773 C CA . LEU A 1 375 ? 20.378 -13.770 -4.078 1.00 90.31 375 LEU A CA 1
ATOM 2774 C C . LEU A 1 375 ? 19.488 -15.030 -4.082 1.00 90.31 375 LEU A C 1
ATOM 2776 O O . LEU A 1 375 ? 19.681 -15.936 -4.886 1.00 90.31 375 LEU A O 1
ATOM 2780 N N . GLU A 1 376 ? 18.489 -15.081 -3.203 1.00 90.44 376 GLU A N 1
ATOM 2781 C CA . GLU A 1 376 ? 17.530 -16.190 -3.099 1.00 90.44 376 GLU A CA 1
ATOM 2782 C C . GLU A 1 376 ? 16.315 -16.028 -4.030 1.00 90.44 376 GLU A C 1
ATOM 2784 O O . GLU A 1 376 ? 15.290 -16.689 -3.858 1.00 90.44 376 GLU A O 1
ATOM 2789 N N . GLN A 1 377 ? 16.401 -15.132 -5.014 1.00 93.62 377 GLN A N 1
ATOM 2790 C CA . GLN A 1 377 ? 15.353 -14.877 -5.994 1.00 93.62 377 GLN A CA 1
ATOM 2791 C C . GLN A 1 377 ? 15.886 -15.039 -7.420 1.00 93.62 377 GLN A C 1
ATOM 2793 O O . GLN A 1 377 ? 17.040 -14.727 -7.710 1.00 93.62 377 GLN A O 1
ATOM 2798 N N . THR A 1 378 ? 15.018 -15.492 -8.320 1.00 96.19 378 THR A N 1
ATOM 2799 C CA . THR A 1 378 ? 15.236 -15.510 -9.770 1.00 96.19 378 THR A CA 1
ATOM 2800 C C . THR A 1 378 ? 14.311 -14.487 -10.413 1.00 96.19 378 THR A C 1
ATOM 2802 O O . THR A 1 378 ? 13.102 -14.517 -10.176 1.00 96.19 378 THR A O 1
ATOM 2805 N N . PHE A 1 379 ? 14.879 -13.585 -11.212 1.00 97.00 379 PHE A N 1
ATOM 2806 C CA . PHE A 1 379 ? 14.190 -12.475 -11.861 1.00 97.00 379 PHE A CA 1
ATOM 2807 C C . PHE A 1 379 ? 13.950 -12.748 -13.344 1.00 97.00 379 PHE A C 1
ATOM 2809 O O . PHE A 1 379 ? 14.870 -13.116 -14.074 1.00 97.00 379 PHE A O 1
ATOM 2816 N N . PHE A 1 380 ? 12.733 -12.480 -13.803 1.00 97.56 380 PHE A N 1
ATOM 2817 C CA . PHE A 1 380 ? 12.317 -12.593 -15.197 1.00 97.56 380 PHE A CA 1
ATOM 2818 C C . PHE A 1 380 ? 11.894 -11.217 -15.703 1.00 97.56 380 PHE A C 1
ATOM 2820 O O . PHE A 1 380 ? 10.954 -10.634 -15.170 1.00 97.56 380 PHE A O 1
ATOM 2827 N N . SER A 1 381 ? 12.575 -10.686 -16.722 1.00 97.44 381 SER A N 1
ATOM 2828 C CA . SER A 1 381 ? 12.123 -9.473 -17.417 1.00 97.44 381 SER A CA 1
ATOM 2829 C C . SER A 1 381 ? 10.985 -9.822 -18.372 1.00 97.44 381 SER A C 1
ATOM 2831 O O . SER A 1 381 ? 11.165 -10.672 -19.247 1.00 97.44 381 SER A O 1
ATOM 2833 N N . LEU A 1 382 ? 9.832 -9.162 -18.238 1.00 97.50 382 LEU A N 1
ATOM 2834 C CA . LEU A 1 382 ? 8.635 -9.551 -18.993 1.00 97.50 382 LEU A CA 1
ATOM 2835 C C . LEU A 1 382 ? 8.748 -9.220 -20.491 1.00 97.50 382 LEU A C 1
ATOM 2837 O O . LEU A 1 382 ? 8.228 -9.955 -21.325 1.00 97.50 382 LEU A O 1
ATOM 2841 N N . ALA A 1 383 ? 9.514 -8.188 -20.858 1.00 96.19 383 ALA A N 1
ATOM 2842 C CA . ALA A 1 383 ? 9.860 -7.893 -22.254 1.00 96.19 383 ALA A CA 1
ATOM 2843 C C . ALA A 1 383 ? 11.243 -8.445 -22.664 1.00 96.19 383 ALA A C 1
ATOM 2845 O O . ALA A 1 383 ? 11.767 -8.100 -23.729 1.00 96.19 383 ALA A O 1
ATOM 2846 N N . GLY A 1 384 ? 11.870 -9.290 -21.841 1.00 94.62 384 GLY A N 1
ATOM 2847 C CA . GLY A 1 384 ? 13.247 -9.752 -22.030 1.00 94.62 384 GLY A CA 1
ATOM 2848 C C . GLY A 1 384 ? 14.297 -8.673 -21.737 1.00 94.62 384 GLY A C 1
ATOM 2849 O O . GLY A 1 384 ? 13.980 -7.588 -21.249 1.00 94.62 384 GLY A O 1
ATOM 2850 N N . ASN A 1 385 ? 15.562 -8.975 -22.024 1.00 92.44 385 ASN A N 1
ATOM 2851 C CA . ASN A 1 385 ? 16.689 -8.075 -21.769 1.00 92.44 385 ASN A CA 1
ATOM 2852 C C . ASN A 1 385 ? 17.313 -7.588 -23.085 1.00 92.44 385 ASN A C 1
ATOM 2854 O O . ASN A 1 385 ? 17.238 -8.257 -24.117 1.00 92.44 385 ASN A O 1
ATOM 2858 N N . GLU A 1 386 ? 17.936 -6.418 -23.047 1.00 90.44 386 GLU A N 1
ATOM 2859 C CA . GLU A 1 386 ? 18.842 -5.938 -24.086 1.00 90.44 386 GLU A CA 1
ATOM 2860 C C . GLU A 1 386 ? 20.146 -6.752 -24.105 1.00 90.44 386 GLU A C 1
ATOM 2862 O O . GLU A 1 386 ? 20.463 -7.476 -23.162 1.00 90.44 386 GLU A O 1
ATOM 2867 N N . ALA A 1 387 ? 20.967 -6.568 -25.146 1.00 89.88 387 ALA A N 1
ATOM 2868 C CA . ALA A 1 387 ? 22.306 -7.165 -25.212 1.00 89.88 387 ALA A CA 1
ATOM 2869 C C . ALA A 1 387 ? 23.225 -6.722 -24.053 1.00 89.88 387 ALA A C 1
ATOM 2871 O O . ALA A 1 387 ? 24.165 -7.431 -23.704 1.00 89.88 387 ALA A O 1
ATOM 2872 N N . SER A 1 388 ? 22.940 -5.564 -23.447 1.00 87.44 388 SER A N 1
ATOM 2873 C CA . SER A 1 388 ? 23.611 -5.038 -22.251 1.00 87.44 388 SER A CA 1
ATOM 2874 C C . SER A 1 388 ? 23.229 -5.775 -20.957 1.00 87.44 388 SER A C 1
ATOM 2876 O O . SER A 1 388 ? 23.865 -5.561 -19.928 1.00 87.44 388 SER A O 1
ATOM 2878 N N . GLY A 1 389 ? 22.186 -6.612 -20.989 1.00 87.94 389 GLY A N 1
ATOM 2879 C CA . GLY A 1 389 ? 21.582 -7.240 -19.813 1.00 87.94 389 GLY A CA 1
ATOM 2880 C C . GLY A 1 389 ? 20.521 -6.380 -19.119 1.00 87.94 389 GLY A C 1
ATOM 2881 O O . GLY A 1 389 ? 19.902 -6.845 -18.164 1.00 87.94 389 GLY A O 1
ATOM 2882 N N . LEU A 1 390 ? 20.276 -5.151 -19.588 1.00 88.25 390 LEU A N 1
ATOM 2883 C CA . LEU A 1 390 ? 19.231 -4.295 -19.028 1.00 88.25 390 LEU A CA 1
ATOM 2884 C C . LEU A 1 390 ? 17.830 -4.795 -19.424 1.00 88.25 390 LEU A C 1
ATOM 2886 O O . LEU A 1 390 ? 17.617 -5.131 -20.591 1.00 88.25 390 LEU A O 1
ATOM 2890 N N . PRO A 1 391 ? 16.858 -4.829 -18.496 1.00 91.75 391 PRO A N 1
ATOM 2891 C CA . PRO A 1 391 ? 15.474 -5.165 -18.819 1.00 91.75 391 PRO A CA 1
ATOM 2892 C C . PRO A 1 391 ? 14.866 -4.190 -19.833 1.00 91.75 391 PRO A C 1
ATOM 2894 O O . PRO A 1 391 ? 14.942 -2.973 -19.657 1.00 91.75 391 PRO A O 1
ATOM 2897 N N . ARG A 1 392 ? 14.219 -4.718 -20.877 1.00 92.31 392 ARG A N 1
ATOM 2898 C CA . ARG A 1 392 ? 13.449 -3.905 -21.827 1.00 92.31 392 ARG A CA 1
ATOM 2899 C C . ARG A 1 392 ? 12.110 -3.481 -21.214 1.00 92.31 392 ARG A C 1
ATOM 2901 O O . ARG A 1 392 ? 11.539 -4.236 -20.424 1.00 92.31 392 ARG A O 1
ATOM 2908 N N . PRO A 1 393 ? 11.565 -2.315 -21.595 1.00 92.38 393 PRO A N 1
ATOM 2909 C CA . PRO A 1 393 ? 10.218 -1.944 -21.196 1.00 92.38 393 PRO A CA 1
ATOM 2910 C C . PRO A 1 393 ? 9.160 -2.773 -21.943 1.00 92.38 393 PRO A C 1
ATOM 2912 O O . PRO A 1 393 ? 9.266 -3.013 -23.147 1.00 92.38 393 PRO A O 1
ATOM 2915 N N . VAL A 1 394 ? 8.110 -3.165 -21.226 1.00 94.75 394 VAL A N 1
ATOM 2916 C CA . VAL A 1 394 ? 6.838 -3.653 -21.766 1.00 94.75 394 VAL A CA 1
ATOM 2917 C C . VAL A 1 394 ? 6.054 -2.457 -22.298 1.00 94.75 394 VAL A C 1
ATOM 2919 O O . VAL A 1 394 ? 5.939 -1.443 -21.612 1.00 94.75 394 VAL A O 1
ATOM 2922 N N . SER A 1 395 ? 5.510 -2.564 -23.511 1.00 92.44 395 SER A N 1
ATOM 2923 C CA . SER A 1 395 ? 4.615 -1.540 -24.050 1.00 92.44 395 SER A CA 1
ATOM 2924 C C . SER A 1 395 ? 3.187 -1.762 -23.559 1.00 92.44 395 SER A C 1
ATOM 2926 O O . SER A 1 395 ? 2.663 -2.866 -23.665 1.00 92.44 395 SER A O 1
ATOM 2928 N N . LEU A 1 396 ? 2.568 -0.693 -23.066 1.00 92.88 396 LEU A N 1
ATOM 2929 C CA . LEU A 1 396 ? 1.149 -0.605 -22.721 1.00 92.88 396 LEU A CA 1
ATOM 2930 C C . LEU A 1 396 ? 0.341 0.119 -23.806 1.00 92.88 396 LEU A C 1
ATOM 2932 O O . LEU A 1 396 ? -0.853 0.322 -23.650 1.00 92.88 396 LEU A O 1
ATOM 2936 N N . GLY A 1 397 ? 0.971 0.517 -24.918 1.00 87.94 397 GLY A N 1
ATOM 2937 C CA . GLY A 1 397 ? 0.333 1.339 -25.954 1.00 87.94 397 GLY A CA 1
ATOM 2938 C C . GLY A 1 397 ? -0.803 0.650 -26.717 1.00 87.94 397 GLY A C 1
ATOM 2939 O O . GLY A 1 397 ? -1.476 1.303 -27.506 1.00 87.94 397 GLY A O 1
ATOM 2940 N N . SER A 1 398 ? -0.999 -0.656 -26.513 1.00 89.94 398 SER A N 1
ATOM 2941 C CA . SER A 1 398 ? -2.141 -1.410 -27.037 1.00 89.94 398 SER A CA 1
ATOM 2942 C C . SER A 1 398 ? -3.313 -1.517 -26.058 1.00 89.94 398 SER A C 1
ATOM 2944 O O . SER A 1 398 ? -4.343 -2.057 -26.447 1.00 89.94 398 SER A O 1
ATOM 2946 N N . LEU A 1 399 ? -3.150 -1.081 -24.804 1.00 93.50 399 LEU A N 1
ATOM 2947 C CA . LEU A 1 399 ? -4.222 -1.071 -23.811 1.00 93.50 399 LEU A CA 1
ATOM 2948 C C . LEU A 1 399 ? -5.111 0.161 -24.024 1.00 93.50 399 LEU A C 1
ATOM 2950 O O . LEU A 1 399 ? -4.622 1.239 -24.368 1.00 93.50 399 LEU A O 1
ATOM 2954 N N . GLU A 1 400 ? -6.416 -0.011 -23.833 1.00 93.25 400 GLU A N 1
ATOM 2955 C CA . GLU A 1 400 ? -7.367 1.103 -23.773 1.00 93.25 400 GLU A CA 1
ATOM 2956 C C . GLU A 1 400 ? -7.263 1.820 -22.417 1.00 93.25 400 GLU A C 1
ATOM 2958 O O . GLU A 1 400 ? -6.679 1.296 -21.478 1.00 93.25 400 GLU A O 1
ATOM 2963 N N . ASP A 1 401 ? -7.817 3.025 -22.283 1.00 92.00 401 ASP A N 1
ATOM 2964 C CA . ASP A 1 401 ? -7.910 3.653 -20.960 1.00 92.00 401 ASP A CA 1
ATOM 2965 C C . ASP A 1 401 ? -8.916 2.882 -20.087 1.00 92.00 401 ASP A C 1
ATOM 2967 O O . ASP A 1 401 ? -10.059 2.659 -20.492 1.00 92.00 401 ASP A O 1
ATOM 2971 N N . GLY A 1 402 ? -8.523 2.513 -18.868 1.00 92.19 402 GLY A N 1
ATOM 2972 C CA . GLY A 1 402 ? -9.374 1.770 -17.942 1.00 92.19 402 GLY A CA 1
ATOM 2973 C C . GLY A 1 402 ? -8.614 0.855 -16.988 1.00 92.19 402 GLY A C 1
ATOM 2974 O O . GLY A 1 402 ? -7.399 0.940 -16.831 1.00 92.19 402 GLY A O 1
ATOM 2975 N N . TRP A 1 403 ? -9.355 -0.014 -16.302 1.00 93.62 403 TRP A N 1
ATOM 2976 C CA . TRP A 1 403 ? -8.785 -1.022 -15.408 1.00 93.62 403 TRP A CA 1
ATOM 2977 C C . TRP A 1 403 ? -8.320 -2.249 -16.189 1.00 93.62 403 TRP A C 1
ATOM 2979 O O . TRP A 1 403 ? -9.082 -2.808 -16.971 1.00 93.62 403 TRP A O 1
ATOM 2989 N N . HIS A 1 404 ? -7.100 -2.690 -15.896 1.00 95.75 404 HIS A N 1
ATOM 2990 C CA . HIS A 1 404 ? -6.453 -3.858 -16.483 1.00 95.75 404 HIS A CA 1
ATOM 2991 C C . HIS A 1 404 ? -5.868 -4.764 -15.400 1.00 95.75 404 HIS A C 1
ATOM 2993 O O . HIS A 1 404 ? -5.600 -4.347 -14.267 1.00 95.75 404 HIS A O 1
ATOM 2999 N N . THR A 1 405 ? -5.604 -6.012 -15.770 1.00 96.94 405 THR A N 1
ATOM 3000 C CA . THR A 1 405 ? -4.929 -6.991 -14.921 1.00 96.94 405 THR A CA 1
ATOM 3001 C C . THR A 1 405 ? -3.697 -7.546 -15.626 1.00 96.94 405 THR A C 1
ATOM 3003 O O . THR A 1 405 ? -3.804 -8.240 -16.633 1.00 96.94 405 THR A O 1
ATOM 3006 N N . LEU A 1 406 ? -2.509 -7.338 -15.051 1.00 97.62 406 LEU A N 1
ATOM 3007 C CA . LEU A 1 406 ? -1.322 -8.119 -15.407 1.00 97.62 406 LEU A CA 1
ATOM 3008 C C . LEU A 1 406 ? -1.389 -9.469 -14.693 1.00 97.62 406 LEU A C 1
ATOM 3010 O O . LEU A 1 406 ? -1.345 -9.511 -13.465 1.00 97.62 406 LEU A O 1
ATOM 3014 N N . THR A 1 407 ? -1.431 -10.569 -15.435 1.00 97.81 407 THR A N 1
ATOM 3015 C CA . THR A 1 407 ? -1.321 -11.924 -14.885 1.00 97.81 407 THR A CA 1
ATOM 3016 C C . THR A 1 407 ? 0.046 -12.501 -15.217 1.00 97.81 407 THR A C 1
ATOM 3018 O O . THR A 1 407 ? 0.422 -12.558 -16.381 1.00 97.81 407 THR A O 1
ATOM 3021 N N . PHE A 1 408 ? 0.773 -12.962 -14.204 1.00 98.12 408 PHE A N 1
ATOM 3022 C CA . PHE A 1 408 ? 1.997 -13.744 -14.341 1.00 98.12 408 PHE A CA 1
ATOM 3023 C C . PHE A 1 408 ? 1.774 -15.136 -13.753 1.00 98.12 408 PHE A C 1
ATOM 3025 O O . PHE A 1 408 ? 1.279 -15.257 -12.628 1.00 98.12 408 PHE A O 1
ATOM 3032 N N . THR A 1 409 ? 2.183 -16.171 -14.481 1.00 98.12 409 THR A N 1
ATOM 3033 C CA . THR A 1 409 ? 2.079 -17.568 -14.058 1.00 98.12 409 THR A CA 1
ATOM 3034 C C . THR A 1 409 ? 3.428 -18.262 -14.209 1.00 98.12 409 THR A C 1
ATOM 3036 O O . THR A 1 409 ? 4.051 -18.219 -15.266 1.00 98.12 409 THR A O 1
ATOM 3039 N N . ALA A 1 410 ? 3.862 -18.947 -13.154 1.00 98.00 410 ALA A N 1
ATOM 3040 C CA . ALA A 1 410 ? 4.986 -19.872 -13.180 1.00 98.00 410 ALA A CA 1
ATOM 3041 C C . ALA A 1 410 ? 4.487 -21.290 -12.898 1.00 98.00 410 ALA A C 1
ATOM 3043 O O . ALA A 1 410 ? 3.737 -21.512 -11.946 1.00 98.00 410 ALA A O 1
ATOM 3044 N N . THR A 1 411 ? 4.906 -22.251 -13.715 1.00 98.00 411 THR A N 1
ATOM 3045 C CA . THR A 1 411 ? 4.552 -23.665 -13.557 1.00 98.00 411 THR A CA 1
ATOM 3046 C C . THR A 1 411 ? 5.769 -24.451 -13.081 1.00 98.00 411 THR A C 1
ATOM 3048 O O . THR A 1 411 ? 6.855 -24.299 -13.633 1.00 98.00 411 THR A O 1
ATOM 3051 N N . SER A 1 412 ? 5.584 -25.277 -12.051 1.00 96.56 412 SER A N 1
ATOM 3052 C CA . SER A 1 412 ? 6.585 -26.194 -11.496 1.00 96.56 412 SER A CA 1
ATOM 3053 C C . SER A 1 412 ? 5.924 -27.553 -11.256 1.00 96.56 412 SER A C 1
ATOM 3055 O O . SER A 1 412 ? 5.094 -27.715 -10.355 1.00 96.56 412 SER A O 1
ATOM 3057 N N . GLY A 1 413 ? 6.218 -28.519 -12.119 1.00 95.94 413 GLY A N 1
ATOM 3058 C CA . GLY A 1 413 ? 5.497 -29.778 -12.239 1.00 95.94 413 GLY A CA 1
ATOM 3059 C C . GLY A 1 413 ? 4.008 -29.545 -12.500 1.0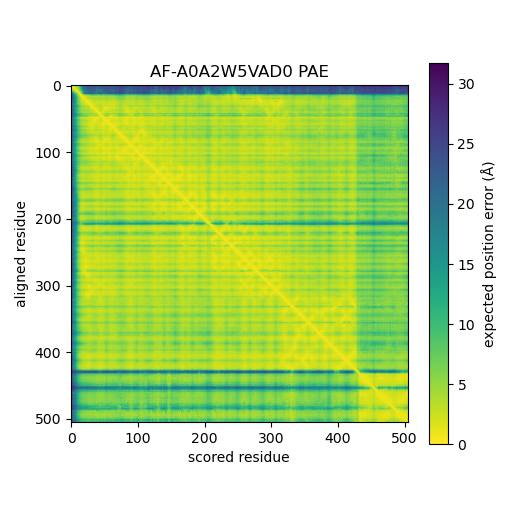0 95.94 413 GLY A C 1
ATOM 3060 O O . GLY A 1 413 ? 3.607 -28.996 -13.522 1.00 95.94 413 GLY A O 1
ATOM 3061 N N . TYR A 1 414 ? 3.177 -29.960 -11.544 1.00 95.88 414 TYR A N 1
ATOM 3062 C CA . TYR A 1 414 ? 1.719 -29.784 -11.592 1.00 95.88 414 TYR A CA 1
ATOM 3063 C C . TYR A 1 414 ? 1.230 -28.539 -10.842 1.00 95.88 414 TYR A C 1
ATOM 3065 O O . TYR A 1 414 ? 0.034 -28.249 -10.839 1.00 95.88 414 TYR A O 1
ATOM 3073 N N . THR A 1 415 ? 2.135 -27.808 -10.193 1.00 95.19 415 THR A N 1
ATOM 3074 C CA . THR A 1 415 ? 1.798 -26.628 -9.399 1.00 95.19 415 THR A CA 1
ATOM 3075 C C . THR A 1 415 ? 1.902 -25.382 -10.263 1.00 95.19 415 THR A C 1
ATOM 3077 O O . THR A 1 415 ? 2.927 -25.140 -10.901 1.00 95.19 415 THR A O 1
ATOM 3080 N N . LYS A 1 416 ? 0.853 -24.556 -10.243 1.00 96.75 416 LYS A N 1
ATOM 3081 C CA . LYS A 1 416 ? 0.865 -23.213 -10.828 1.00 96.75 416 LYS A CA 1
ATOM 3082 C C . LYS A 1 416 ? 0.923 -22.172 -9.720 1.00 96.75 416 LYS A C 1
ATOM 3084 O O . LYS A 1 416 ? 0.084 -22.174 -8.823 1.00 96.75 416 LYS A O 1
ATOM 3089 N N . LEU A 1 417 ? 1.899 -21.278 -9.803 1.00 96.31 417 LEU A N 1
ATOM 3090 C CA . LEU A 1 417 ? 1.969 -20.069 -8.995 1.00 96.31 417 LEU A CA 1
ATOM 3091 C C . LEU A 1 417 ? 1.527 -18.898 -9.864 1.00 96.31 417 LEU A C 1
ATOM 3093 O O . LEU A 1 417 ? 2.146 -18.629 -10.891 1.00 96.31 417 LEU A O 1
ATOM 3097 N N . THR A 1 418 ? 0.479 -18.196 -9.448 1.00 96.44 418 THR A N 1
ATOM 3098 C CA . THR A 1 418 ? -0.086 -17.087 -10.219 1.00 96.44 418 THR A CA 1
ATOM 3099 C C . THR A 1 418 ? -0.096 -15.822 -9.375 1.00 96.44 418 THR A C 1
ATOM 3101 O O . THR A 1 418 ? -0.566 -15.826 -8.237 1.00 96.44 418 THR A O 1
ATOM 3104 N N . ARG A 1 419 ? 0.371 -14.715 -9.954 1.00 95.75 419 ARG A N 1
ATOM 3105 C CA . ARG A 1 419 ? 0.186 -13.365 -9.416 1.00 95.75 419 ARG A CA 1
ATOM 3106 C C . ARG A 1 419 ? -0.543 -12.522 -10.442 1.00 95.75 419 ARG A C 1
ATOM 3108 O O . ARG A 1 419 ? -0.123 -12.415 -11.586 1.00 95.75 419 ARG A O 1
ATOM 3115 N N . LYS A 1 420 ? -1.626 -11.906 -9.993 1.00 96.19 420 LYS A N 1
ATOM 3116 C CA . LYS A 1 420 ? -2.399 -10.925 -10.746 1.00 96.19 420 LYS A CA 1
ATOM 3117 C C . LYS A 1 420 ? -2.198 -9.562 -10.116 1.00 96.19 420 LYS A C 1
ATOM 3119 O O . LYS A 1 420 ? -2.347 -9.485 -8.903 1.00 96.19 420 LYS A O 1
ATOM 3124 N N . VAL A 1 421 ? -1.868 -8.542 -10.896 1.00 96.62 421 VAL A N 1
ATOM 3125 C CA . VAL A 1 421 ? -1.729 -7.154 -10.443 1.00 96.62 421 VAL A CA 1
ATOM 3126 C C . VAL A 1 421 ? -2.756 -6.312 -11.180 1.00 96.62 421 VAL A C 1
ATOM 3128 O O . VAL A 1 421 ? -2.659 -6.169 -12.399 1.00 96.62 421 VAL A O 1
ATOM 3131 N N . ASN A 1 422 ? -3.746 -5.789 -10.460 1.00 96.06 422 ASN A N 1
ATOM 3132 C CA . ASN A 1 422 ? -4.728 -4.875 -11.037 1.00 96.06 422 ASN A CA 1
ATOM 3133 C C . ASN A 1 422 ? -4.178 -3.448 -11.047 1.00 96.06 422 ASN A C 1
ATOM 3135 O O . ASN A 1 422 ? -3.564 -3.022 -10.069 1.00 96.06 422 ASN A O 1
ATOM 3139 N N . PHE A 1 423 ? -4.403 -2.712 -12.129 1.00 94.88 423 PHE A N 1
ATOM 3140 C CA . PHE A 1 423 ? -3.970 -1.325 -12.287 1.00 94.88 423 PHE A CA 1
ATOM 3141 C C . PHE A 1 423 ? -4.910 -0.581 -13.233 1.00 94.88 423 PHE A C 1
ATOM 3143 O O . PHE A 1 423 ? -5.611 -1.196 -14.031 1.00 94.88 423 PHE A O 1
ATOM 3150 N N . GLU A 1 424 ? -4.921 0.742 -13.156 1.00 93.25 424 GLU A N 1
ATOM 3151 C CA . GLU A 1 424 ? -5.660 1.591 -14.086 1.00 93.25 424 GLU A CA 1
ATOM 3152 C C . GLU A 1 424 ? -4.682 2.193 -15.092 1.00 93.25 424 GLU A C 1
ATOM 3154 O O . GLU A 1 424 ? -3.765 2.918 -14.706 1.00 93.25 424 GLU A O 1
ATOM 3159 N N . PHE A 1 425 ? -4.850 1.899 -16.377 1.00 93.12 425 PHE A N 1
ATOM 3160 C CA . PHE A 1 425 ? -4.131 2.577 -17.443 1.00 93.12 425 PHE A CA 1
ATOM 3161 C C . PHE A 1 425 ? -4.904 3.825 -17.867 1.00 93.12 425 PHE A C 1
ATOM 3163 O O . PHE A 1 425 ? -6.095 3.780 -18.152 1.00 93.12 425 PHE A O 1
ATOM 3170 N N . ALA A 1 426 ? -4.216 4.957 -17.880 1.00 90.19 426 ALA A N 1
ATOM 3171 C CA . ALA A 1 426 ? -4.756 6.264 -18.223 1.00 90.19 426 ALA A CA 1
ATOM 3172 C C . ALA A 1 426 ? -3.838 6.915 -19.268 1.00 90.19 426 ALA A C 1
ATOM 3174 O O . ALA A 1 426 ? -3.309 8.013 -19.069 1.00 90.19 426 ALA A O 1
ATOM 3175 N N . GLY A 1 427 ? -3.580 6.187 -20.358 1.00 81.88 427 GLY A N 1
ATOM 3176 C CA . GLY A 1 427 ? -2.631 6.559 -21.404 1.00 81.88 427 GLY A CA 1
ATOM 3177 C C . GLY A 1 427 ? -3.085 7.754 -22.240 1.00 81.88 427 GLY A C 1
ATOM 3178 O O . GLY A 1 427 ? -2.247 8.545 -22.674 1.00 81.88 427 GLY A O 1
ATOM 3179 N N . ALA A 1 428 ? -4.397 7.928 -22.422 1.00 71.62 428 ALA A N 1
ATOM 3180 C CA . ALA A 1 428 ? -4.978 9.091 -23.087 1.00 71.62 428 ALA A CA 1
ATOM 3181 C C . ALA A 1 428 ? -5.404 10.198 -22.109 1.00 71.62 428 ALA A C 1
ATOM 3183 O O . ALA A 1 428 ? -5.892 11.239 -22.554 1.00 71.62 428 ALA A O 1
ATOM 3184 N N . ALA A 1 429 ? -5.208 10.032 -20.794 1.00 62.75 429 ALA A N 1
ATOM 3185 C CA . ALA A 1 429 ? -5.613 11.024 -19.803 1.00 62.75 429 ALA A CA 1
ATOM 3186 C C . ALA A 1 429 ? -4.798 12.323 -19.926 1.00 62.75 429 ALA A C 1
ATOM 3188 O O . ALA A 1 429 ? -3.759 12.528 -19.298 1.00 62.75 429 ALA A O 1
ATOM 3189 N N . THR A 1 430 ? -5.349 13.260 -20.695 1.00 53.12 430 THR A N 1
ATOM 3190 C CA . THR A 1 430 ? -4.835 14.614 -20.922 1.00 53.12 430 THR A CA 1
ATOM 3191 C C . THR A 1 430 ? -5.185 15.594 -19.804 1.00 53.12 430 THR A C 1
ATOM 3193 O O . THR A 1 430 ? -5.159 16.800 -20.047 1.00 53.12 430 THR A O 1
ATOM 3196 N N . ALA A 1 431 ? -5.574 15.140 -18.603 1.00 56.00 431 ALA A N 1
ATOM 3197 C CA . ALA A 1 431 ? -5.830 16.071 -17.505 1.00 56.00 431 ALA A CA 1
ATOM 3198 C C . ALA A 1 431 ? -4.583 16.948 -17.336 1.00 56.00 431 ALA A C 1
ATOM 3200 O O . ALA A 1 431 ? -3.489 16.418 -17.116 1.00 56.00 431 ALA A O 1
ATOM 3201 N N . THR A 1 432 ? -4.757 18.254 -17.556 1.00 69.88 432 THR A N 1
ATOM 3202 C CA . THR A 1 432 ? -3.684 19.175 -17.930 1.00 69.88 432 THR A CA 1
ATOM 3203 C C . THR A 1 432 ? -2.716 19.331 -16.770 1.00 69.88 432 THR A C 1
ATOM 3205 O O . THR A 1 432 ? -2.922 20.158 -15.887 1.00 69.88 432 THR A O 1
ATOM 3208 N N . VAL A 1 433 ? -1.671 18.507 -16.744 1.00 86.25 433 VAL A N 1
ATOM 3209 C CA . VAL A 1 433 ? -0.533 18.765 -15.872 1.00 86.25 433 VAL A CA 1
ATOM 3210 C C . VAL A 1 433 ? 0.200 19.940 -16.491 1.00 86.25 433 VAL A C 1
ATOM 3212 O O . VAL A 1 433 ? 0.620 19.864 -17.648 1.00 86.25 433 VAL A O 1
ATOM 3215 N N . SER A 1 434 ? 0.290 21.039 -15.755 1.00 91.38 434 SER A N 1
ATOM 3216 C CA . SER A 1 434 ? 0.949 22.262 -16.212 1.00 91.38 434 SER A CA 1
ATOM 3217 C C . SER A 1 434 ? 2.287 22.427 -15.511 1.00 91.38 434 SER A C 1
ATOM 3219 O O . SER A 1 434 ? 2.492 21.960 -14.385 1.00 91.38 434 SER A O 1
ATOM 3221 N N . TRP A 1 435 ? 3.228 23.104 -16.161 1.00 93.75 435 TRP A N 1
ATOM 3222 C CA . TRP A 1 435 ? 4.479 23.416 -15.491 1.00 93.75 435 TRP A CA 1
ATOM 3223 C C . TRP A 1 435 ? 4.230 24.340 -14.297 1.00 93.75 435 TRP A C 1
ATOM 3225 O O . TRP A 1 435 ? 4.724 24.057 -13.208 1.00 93.75 435 TRP A O 1
ATOM 3235 N N . ALA A 1 436 ? 3.449 25.407 -14.476 1.00 93.88 436 ALA A N 1
ATOM 3236 C CA . ALA A 1 436 ? 3.215 26.400 -13.432 1.00 93.88 436 ALA A CA 1
ATOM 3237 C C . ALA A 1 436 ? 2.572 25.830 -12.155 1.00 93.88 436 ALA A C 1
ATOM 3239 O O . ALA A 1 436 ? 3.018 26.177 -11.059 1.00 93.88 436 ALA A O 1
ATOM 3240 N N . GLU A 1 437 ? 1.545 24.986 -12.281 1.00 90.19 437 GLU A N 1
ATOM 3241 C CA . GLU A 1 437 ? 0.778 24.504 -11.125 1.00 90.19 437 GLU A CA 1
ATOM 3242 C C . GLU A 1 437 ? 1.356 23.224 -10.522 1.00 90.19 437 GLU A C 1
ATOM 3244 O O . GLU A 1 437 ? 1.312 23.058 -9.305 1.00 90.19 437 GLU A O 1
ATOM 3249 N N . ASP A 1 438 ? 1.909 22.333 -11.351 1.00 90.44 438 ASP A N 1
ATOM 3250 C CA . ASP A 1 438 ? 2.216 20.966 -10.926 1.00 90.44 438 ASP A CA 1
ATOM 3251 C C . ASP A 1 438 ? 3.711 20.675 -10.860 1.00 90.44 438 ASP A C 1
ATOM 3253 O O . ASP A 1 438 ? 4.206 20.172 -9.850 1.00 90.44 438 ASP A O 1
ATOM 3257 N N . ILE A 1 439 ? 4.459 21.004 -11.914 1.00 94.19 439 ILE A N 1
ATOM 3258 C CA . ILE A 1 439 ? 5.872 20.606 -11.993 1.00 94.19 439 ILE A CA 1
ATOM 3259 C C . ILE A 1 439 ? 6.782 21.605 -11.293 1.00 94.19 439 ILE A C 1
ATOM 3261 O O . ILE A 1 439 ? 7.723 21.201 -10.610 1.00 94.19 439 ILE A O 1
ATOM 3265 N N . LYS A 1 440 ? 6.506 22.905 -11.406 1.00 93.94 440 LYS A N 1
ATOM 3266 C CA . LYS A 1 440 ? 7.317 23.952 -10.786 1.00 93.94 440 LYS A CA 1
ATOM 3267 C C . LYS A 1 440 ? 7.430 23.766 -9.265 1.00 93.94 440 LYS A C 1
ATOM 3269 O O . LYS A 1 440 ? 8.567 23.777 -8.791 1.00 93.94 440 LYS A O 1
ATOM 3274 N N . PRO A 1 441 ? 6.348 23.504 -8.499 1.00 91.69 441 PRO A N 1
ATOM 3275 C CA . PRO A 1 441 ? 6.474 23.241 -7.065 1.00 91.69 441 PRO A CA 1
ATOM 3276 C C . PRO A 1 441 ? 7.354 22.025 -6.743 1.00 91.69 441 PRO A C 1
ATOM 3278 O O . PRO A 1 441 ? 8.171 22.086 -5.825 1.00 91.69 441 PRO A O 1
ATOM 3281 N N . ILE A 1 442 ? 7.241 20.937 -7.518 1.00 91.81 442 ILE A N 1
ATOM 3282 C CA . ILE A 1 442 ? 8.080 19.737 -7.347 1.00 91.81 442 ILE A CA 1
ATOM 3283 C C . ILE A 1 442 ? 9.545 20.071 -7.650 1.00 91.81 442 ILE A C 1
ATOM 3285 O O . ILE A 1 442 ? 10.441 19.716 -6.879 1.00 91.81 442 ILE A O 1
ATOM 3289 N N . SER A 1 443 ? 9.787 20.790 -8.748 1.00 92.06 443 SER A N 1
ATOM 3290 C CA . SER A 1 443 ? 11.114 21.244 -9.152 1.00 92.06 443 SER A CA 1
ATOM 3291 C C . SER A 1 443 ? 11.773 22.061 -8.045 1.00 92.06 443 SER A C 1
ATOM 3293 O O . SER A 1 443 ? 12.857 21.707 -7.586 1.00 92.06 443 SER A O 1
ATOM 3295 N N . GLU A 1 444 ? 11.101 23.102 -7.553 1.00 90.44 444 GLU A N 1
ATOM 3296 C CA . GLU A 1 444 ? 11.619 23.987 -6.506 1.00 90.44 444 GLU A CA 1
ATOM 3297 C C . GLU A 1 444 ? 11.867 23.235 -5.190 1.00 90.44 444 GLU A C 1
ATOM 3299 O O . GLU A 1 444 ? 12.890 23.443 -4.533 1.00 90.44 444 GLU A O 1
ATOM 3304 N N . ALA A 1 445 ? 10.972 22.315 -4.819 1.00 85.88 445 ALA A N 1
ATOM 3305 C CA . ALA A 1 445 ? 11.074 21.572 -3.567 1.00 85.88 445 ALA A CA 1
ATOM 3306 C C . ALA A 1 445 ? 12.152 20.470 -3.582 1.00 85.88 445 ALA A C 1
ATOM 3308 O O . ALA A 1 445 ? 12.748 20.181 -2.533 1.00 85.88 445 ALA A O 1
ATOM 3309 N N . ARG A 1 446 ? 12.386 19.826 -4.736 1.00 86.56 446 ARG A N 1
ATOM 3310 C CA . ARG A 1 446 ? 13.146 18.563 -4.832 1.00 86.56 446 ARG A CA 1
ATOM 3311 C C . ARG A 1 446 ? 14.317 18.619 -5.812 1.00 86.56 446 ARG A C 1
ATOM 3313 O O . ARG A 1 446 ? 15.425 18.230 -5.456 1.00 86.56 446 ARG A O 1
ATOM 3320 N N . CYS A 1 447 ? 14.103 19.106 -7.031 1.00 89.31 447 CYS A N 1
ATOM 3321 C CA . CYS A 1 447 ? 15.085 18.982 -8.115 1.00 89.31 447 CYS A CA 1
ATOM 3322 C C . CYS A 1 447 ? 16.078 20.151 -8.153 1.00 89.31 447 CYS A C 1
ATOM 3324 O O . CYS A 1 447 ? 17.277 19.945 -8.351 1.00 89.31 447 CYS A O 1
ATOM 3326 N N . ALA A 1 448 ? 15.612 21.375 -7.893 1.00 88.44 448 ALA A N 1
ATOM 3327 C CA . ALA A 1 448 ? 16.414 22.591 -7.983 1.00 88.44 448 ALA A CA 1
ATOM 3328 C C . ALA A 1 448 ? 17.646 22.550 -7.065 1.00 88.44 448 ALA A C 1
ATOM 3330 O O . ALA A 1 448 ? 18.680 23.110 -7.404 1.00 88.44 448 ALA A O 1
ATOM 3331 N N . LYS A 1 449 ? 17.604 21.822 -5.944 1.00 84.06 449 LYS A N 1
ATOM 3332 C CA . LYS A 1 449 ? 18.751 21.692 -5.025 1.00 84.06 449 LYS A CA 1
ATOM 3333 C C . LYS A 1 449 ? 19.992 21.080 -5.673 1.00 84.06 449 LYS A C 1
ATOM 3335 O O . LYS A 1 449 ? 21.102 21.425 -5.287 1.00 84.06 449 LYS A O 1
ATOM 3340 N N . CYS A 1 450 ? 19.805 20.163 -6.620 1.00 86.31 450 CYS A N 1
ATOM 3341 C CA . CYS A 1 450 ? 20.902 19.525 -7.347 1.00 86.31 450 CYS A CA 1
ATOM 3342 C C . CYS A 1 450 ? 21.102 20.143 -8.730 1.00 86.31 450 CYS A C 1
ATOM 3344 O O . CYS A 1 450 ? 22.209 20.128 -9.243 1.00 86.31 450 CYS A O 1
ATOM 3346 N N . HIS A 1 451 ? 20.052 20.721 -9.310 1.00 89.56 451 HIS A N 1
ATOM 3347 C CA . HIS A 1 451 ? 20.054 21.181 -10.694 1.00 89.56 451 HIS A CA 1
ATOM 3348 C C . HIS A 1 451 ? 20.093 22.710 -10.853 1.00 89.56 451 HIS A C 1
ATOM 3350 O O . HIS A 1 451 ? 19.811 23.197 -11.942 1.00 89.56 451 HIS A O 1
ATOM 3356 N N . SER A 1 452 ? 20.430 23.467 -9.796 1.00 82.62 452 SER A N 1
ATOM 3357 C CA . SER A 1 452 ? 20.573 24.939 -9.833 1.00 82.62 452 SER A CA 1
ATOM 3358 C C . SER A 1 452 ? 22.012 25.457 -9.839 1.00 82.62 452 SER A C 1
ATOM 3360 O O . SER A 1 452 ? 22.227 26.639 -10.087 1.00 82.62 452 SER A O 1
ATOM 3362 N N . THR A 1 453 ? 23.010 24.604 -9.586 1.00 76.38 453 THR A N 1
ATOM 3363 C CA . THR A 1 453 ? 24.418 25.022 -9.448 1.00 76.38 453 THR A CA 1
ATOM 3364 C C . THR A 1 453 ? 25.332 24.298 -10.438 1.00 76.38 453 THR A C 1
ATOM 3366 O O . THR A 1 453 ? 26.225 23.555 -10.033 1.00 76.38 453 THR A O 1
ATOM 3369 N N . GLY A 1 454 ? 25.095 24.474 -11.743 1.00 65.31 454 GLY A N 1
ATOM 3370 C CA . GLY A 1 454 ? 26.001 23.999 -12.804 1.00 65.31 454 GLY A CA 1
ATOM 3371 C C . GLY A 1 454 ? 26.132 22.476 -12.939 1.00 65.31 454 GLY A C 1
ATOM 3372 O O . GLY A 1 454 ? 27.111 21.997 -13.503 1.00 65.31 454 GLY A O 1
ATOM 3373 N N . THR A 1 455 ? 25.181 21.707 -12.398 1.00 74.19 455 THR A N 1
ATOM 3374 C CA . THR A 1 455 ? 25.099 20.256 -12.627 1.00 74.19 455 THR A CA 1
ATOM 3375 C C . THR A 1 455 ? 24.252 20.015 -13.871 1.00 74.19 455 THR A C 1
ATOM 3377 O O . THR A 1 455 ? 23.126 20.500 -13.930 1.00 74.19 455 THR A O 1
ATOM 3380 N N . GLU A 1 456 ? 24.785 19.291 -14.853 1.00 78.75 456 GLU A N 1
ATOM 3381 C CA . GLU A 1 456 ? 24.082 18.994 -16.106 1.00 78.75 456 GLU A CA 1
ATOM 3382 C C . GLU A 1 456 ? 23.131 17.783 -15.953 1.00 78.75 456 GLU A C 1
ATOM 3384 O O . GLU A 1 456 ? 23.540 16.763 -15.386 1.00 78.75 456 GLU A O 1
ATOM 3389 N N . PRO A 1 457 ? 21.885 17.845 -16.467 1.00 87.75 457 PRO A N 1
ATOM 3390 C CA . PRO A 1 457 ? 21.257 19.024 -17.063 1.00 87.75 457 PRO A CA 1
ATOM 3391 C C . PRO A 1 457 ? 20.810 20.028 -15.991 1.00 87.75 457 PRO A C 1
ATOM 3393 O O . PRO A 1 457 ? 20.335 19.634 -14.924 1.00 87.75 457 PRO A O 1
ATOM 3396 N N . GLU A 1 458 ? 20.902 21.324 -16.280 1.00 89.38 458 GLU A N 1
ATOM 3397 C CA . GLU A 1 458 ? 20.273 22.346 -15.436 1.00 89.38 458 GLU A CA 1
ATOM 3398 C C . GLU A 1 458 ? 18.740 22.241 -15.546 1.00 89.38 458 GLU A C 1
ATOM 3400 O O . GLU A 1 458 ? 18.216 22.081 -16.646 1.00 89.38 458 GLU A O 1
ATOM 3405 N N . LEU A 1 459 ? 18.015 22.316 -14.422 1.00 91.94 459 LEU A N 1
ATOM 3406 C CA . LEU A 1 459 ? 16.559 22.097 -14.334 1.00 91.94 459 LEU A CA 1
ATOM 3407 C C . LEU A 1 459 ? 15.884 23.163 -13.444 1.00 91.94 459 LEU A C 1
ATOM 3409 O O . LEU A 1 459 ? 15.135 22.839 -12.521 1.00 91.94 459 LEU A O 1
ATOM 3413 N N . THR A 1 460 ? 16.163 24.447 -13.682 1.00 89.38 460 THR A N 1
ATOM 3414 C CA . THR A 1 460 ? 15.621 25.571 -12.887 1.00 89.38 460 THR A CA 1
ATOM 3415 C C . THR A 1 460 ? 14.481 26.321 -13.574 1.00 89.38 460 THR A C 1
ATOM 3417 O O . THR A 1 460 ? 13.687 26.985 -12.909 1.00 89.38 460 THR A O 1
ATOM 3420 N N . THR A 1 461 ? 14.353 26.193 -14.895 1.00 93.00 461 THR A N 1
ATOM 3421 C CA . THR A 1 461 ? 13.354 26.905 -15.706 1.00 93.00 461 THR A CA 1
ATOM 3422 C C . THR A 1 461 ? 12.442 25.955 -16.483 1.00 93.00 461 THR A C 1
ATOM 3424 O O . THR A 1 461 ? 12.796 24.804 -16.742 1.00 93.00 461 THR A O 1
ATOM 3427 N N . TYR A 1 462 ? 11.284 26.459 -16.929 1.00 96.06 462 TYR A N 1
ATOM 3428 C CA . TYR A 1 462 ? 10.372 25.718 -17.812 1.00 96.06 462 TYR A CA 1
ATOM 3429 C C . TYR A 1 462 ? 11.078 25.197 -19.070 1.00 96.06 462 TYR A C 1
ATOM 3431 O O . TYR A 1 462 ? 10.945 24.028 -19.416 1.00 96.06 462 TYR A O 1
ATOM 3439 N N . ALA A 1 463 ? 11.852 26.054 -19.746 1.00 96.44 463 ALA A N 1
ATOM 3440 C CA . ALA A 1 463 ? 12.521 25.699 -20.997 1.00 96.44 463 ALA A CA 1
ATOM 3441 C C . ALA A 1 463 ? 13.520 24.546 -20.808 1.00 96.44 463 ALA A C 1
ATOM 3443 O O . ALA A 1 463 ? 13.563 23.623 -21.620 1.00 96.44 463 ALA A O 1
ATOM 3444 N N . GLN A 1 464 ? 14.275 24.574 -19.710 1.00 95.12 464 GLN A N 1
ATOM 3445 C CA . GLN A 1 464 ? 15.214 23.519 -19.334 1.00 95.12 464 GLN A CA 1
ATOM 3446 C C . GLN A 1 464 ? 14.509 22.200 -19.009 1.00 95.12 464 GLN A C 1
ATOM 3448 O O . GLN A 1 464 ? 14.892 21.155 -19.533 1.00 95.12 464 GLN A O 1
ATOM 3453 N N . TRP A 1 465 ? 13.452 22.233 -18.194 1.00 95.88 465 TRP A N 1
ATOM 3454 C CA . TRP A 1 465 ? 12.662 21.037 -17.907 1.00 95.88 465 TRP A CA 1
ATOM 3455 C C . TRP A 1 465 ? 12.024 20.459 -19.162 1.00 95.88 465 TRP A C 1
ATOM 3457 O O . TRP A 1 465 ? 12.054 19.250 -19.360 1.00 95.88 465 TRP A O 1
ATOM 3467 N N . LYS A 1 466 ? 11.497 21.314 -20.042 1.00 96.12 466 LYS A N 1
ATOM 3468 C CA . LYS A 1 466 ? 10.878 20.896 -21.300 1.00 96.12 466 LYS A CA 1
ATOM 3469 C C . LYS A 1 466 ? 11.882 20.192 -22.205 1.00 96.12 466 LYS A C 1
ATOM 3471 O O . LYS A 1 466 ? 11.572 19.138 -22.750 1.00 96.12 466 LYS A O 1
ATOM 3476 N N . ALA A 1 467 ? 13.091 20.740 -22.323 1.00 95.50 467 ALA A N 1
ATOM 3477 C CA . ALA A 1 467 ? 14.166 20.132 -23.101 1.00 95.50 467 ALA A CA 1
ATOM 3478 C C . ALA A 1 467 ? 14.618 18.767 -22.543 1.00 95.50 467 ALA A C 1
ATOM 3480 O O . ALA A 1 467 ? 15.106 17.934 -23.300 1.00 95.50 467 ALA A O 1
ATOM 3481 N N . ASN A 1 468 ? 14.428 18.525 -21.241 1.00 95.56 468 ASN A N 1
ATOM 3482 C CA . ASN A 1 468 ? 14.895 17.328 -20.538 1.00 95.56 468 ASN A CA 1
ATOM 3483 C C . ASN A 1 468 ? 13.756 16.441 -20.000 1.00 95.56 468 ASN A C 1
ATOM 3485 O O . ASN A 1 468 ? 14.003 15.567 -19.169 1.00 95.56 468 ASN A O 1
ATOM 3489 N N . ALA A 1 469 ? 12.514 16.638 -20.451 1.00 93.44 469 ALA A N 1
ATOM 3490 C CA . ALA A 1 469 ? 11.335 16.048 -19.814 1.00 93.44 469 ALA A CA 1
ATOM 3491 C C . ALA A 1 469 ? 11.372 14.510 -19.791 1.00 93.44 469 ALA A C 1
ATOM 3493 O O . ALA A 1 469 ? 11.143 13.906 -18.746 1.00 93.44 469 ALA A O 1
ATOM 3494 N N . ALA A 1 470 ? 11.747 13.877 -20.909 1.00 89.88 470 ALA A N 1
ATOM 3495 C CA . ALA A 1 470 ? 11.875 12.420 -21.000 1.00 89.88 470 ALA A CA 1
ATOM 3496 C C . ALA A 1 470 ? 12.971 11.866 -20.071 1.00 89.88 470 ALA A C 1
ATOM 3498 O O . ALA A 1 470 ? 12.782 10.838 -19.423 1.00 89.88 470 ALA A O 1
ATOM 3499 N N . PHE A 1 471 ? 14.103 12.570 -19.964 1.00 90.50 471 PHE A N 1
ATOM 3500 C CA . PHE A 1 471 ? 15.183 12.193 -19.053 1.00 90.50 471 PHE A CA 1
ATOM 3501 C C . PHE A 1 471 ? 14.743 12.307 -17.590 1.00 90.50 471 PHE A C 1
ATOM 3503 O O . PHE A 1 471 ? 14.959 11.371 -16.820 1.00 90.50 471 PHE A O 1
ATOM 3510 N N . ALA A 1 472 ? 14.109 13.422 -17.217 1.00 92.50 472 ALA A N 1
ATOM 3511 C CA . ALA A 1 472 ? 13.611 13.643 -15.865 1.00 92.50 472 ALA A CA 1
ATOM 3512 C C . ALA A 1 472 ? 12.569 12.583 -15.481 1.00 92.50 472 ALA A C 1
ATOM 3514 O O . ALA A 1 472 ? 12.701 11.970 -14.425 1.00 92.50 472 ALA A O 1
ATOM 3515 N N . ALA A 1 473 ? 11.601 12.306 -16.364 1.00 89.75 473 ALA A N 1
ATOM 3516 C CA . ALA A 1 473 ? 10.583 11.274 -16.173 1.00 89.75 473 ALA A CA 1
ATOM 3517 C C . ALA A 1 473 ? 11.200 9.883 -15.955 1.00 89.75 473 ALA A C 1
ATOM 3519 O O . ALA A 1 473 ? 10.874 9.216 -14.973 1.00 89.75 473 ALA A O 1
ATOM 3520 N N . ALA A 1 474 ? 12.152 9.473 -16.800 1.00 84.44 474 ALA A N 1
ATOM 3521 C CA . ALA A 1 474 ? 12.861 8.208 -16.620 1.00 84.44 474 ALA A CA 1
ATOM 3522 C C . ALA A 1 474 ? 13.654 8.181 -15.302 1.00 84.44 474 ALA A C 1
ATOM 3524 O O . ALA A 1 474 ? 13.583 7.212 -14.553 1.00 84.44 474 ALA A O 1
ATOM 3525 N N . ALA A 1 475 ? 14.378 9.253 -14.969 1.00 88.56 475 ALA A N 1
ATOM 3526 C CA . ALA A 1 475 ? 15.205 9.301 -13.767 1.00 88.56 475 ALA A CA 1
ATOM 3527 C C . ALA A 1 475 ? 14.395 9.214 -12.465 1.00 88.56 475 ALA A C 1
ATOM 3529 O O . ALA A 1 475 ? 14.833 8.532 -11.537 1.00 88.56 475 ALA A O 1
ATOM 3530 N N . VAL A 1 476 ? 13.229 9.867 -12.386 1.00 90.44 476 VAL A N 1
ATOM 3531 C CA . VAL A 1 476 ? 12.362 9.767 -11.198 1.00 90.44 476 VAL A CA 1
ATOM 3532 C C . VAL A 1 476 ? 11.647 8.418 -11.126 1.00 90.44 476 VAL A C 1
ATOM 3534 O O . VAL A 1 476 ? 11.555 7.847 -10.042 1.00 90.44 476 VAL A O 1
ATOM 3537 N N . ARG A 1 477 ? 11.217 7.858 -12.266 1.00 83.38 477 ARG A N 1
ATOM 3538 C CA . ARG A 1 477 ? 10.604 6.521 -12.341 1.00 83.38 477 ARG A CA 1
ATOM 3539 C C . ARG A 1 477 ? 11.571 5.428 -11.891 1.00 83.38 477 ARG A C 1
ATOM 3541 O O . ARG A 1 477 ? 11.195 4.548 -11.125 1.00 83.38 477 ARG A O 1
ATOM 3548 N N . ASP A 1 478 ? 12.828 5.524 -12.311 1.00 78.88 478 ASP A N 1
ATOM 3549 C CA . ASP A 1 478 ? 13.885 4.577 -11.948 1.00 78.88 478 ASP A CA 1
ATOM 3550 C C . ASP A 1 478 ? 14.444 4.831 -10.529 1.00 78.88 478 ASP A C 1
ATOM 3552 O O . ASP A 1 478 ? 15.454 4.237 -10.148 1.00 78.88 478 ASP A O 1
ATOM 3556 N N . ALA A 1 479 ? 13.847 5.756 -9.762 1.00 81.62 479 ALA A N 1
ATOM 3557 C CA . ALA A 1 479 ? 14.307 6.196 -8.443 1.00 81.62 479 ALA A CA 1
ATOM 3558 C C . ALA A 1 479 ? 15.786 6.649 -8.406 1.00 81.62 479 ALA A C 1
ATOM 3560 O O . ALA A 1 479 ? 16.450 6.568 -7.373 1.00 81.62 479 ALA A O 1
ATOM 3561 N N . ARG A 1 480 ? 16.315 7.151 -9.532 1.00 82.12 480 ARG A N 1
ATOM 3562 C CA . ARG A 1 480 ? 17.665 7.740 -9.633 1.00 82.12 480 ARG A CA 1
ATOM 3563 C C . ARG A 1 480 ? 17.699 9.197 -9.174 1.00 82.12 480 ARG A C 1
ATOM 3565 O O . ARG A 1 480 ? 18.772 9.730 -8.898 1.00 82.12 480 ARG A O 1
ATOM 3572 N N . MET A 1 481 ? 16.538 9.847 -9.119 1.00 85.38 481 MET A N 1
ATOM 3573 C CA . MET A 1 481 ? 16.360 11.227 -8.676 1.00 85.38 481 MET A CA 1
ATOM 3574 C C . MET A 1 481 ? 15.143 11.354 -7.748 1.00 85.38 481 MET A C 1
ATOM 3576 O O . MET A 1 481 ? 14.168 10.622 -7.925 1.00 85.38 481 MET A O 1
ATOM 3580 N N . PRO A 1 482 ? 15.153 12.324 -6.816 1.00 86.12 482 PRO A N 1
ATOM 3581 C CA . PRO A 1 482 ? 16.237 13.266 -6.529 1.00 86.12 482 PRO A CA 1
ATOM 3582 C C . PRO A 1 482 ? 17.305 12.672 -5.589 1.00 86.12 482 PRO A C 1
ATOM 3584 O O . PRO A 1 482 ? 17.073 11.712 -4.860 1.00 86.12 482 PRO A O 1
ATOM 3587 N N . ALA A 1 483 ? 18.495 13.278 -5.565 1.00 75.06 483 ALA A N 1
ATOM 3588 C CA . ALA A 1 483 ? 19.594 12.827 -4.702 1.00 75.06 483 ALA A CA 1
ATOM 3589 C C . ALA A 1 483 ? 19.364 13.106 -3.200 1.00 75.06 483 ALA A C 1
ATOM 3591 O O . ALA A 1 483 ? 20.162 12.686 -2.363 1.00 75.06 483 ALA A O 1
ATOM 3592 N N . ASP A 1 484 ? 18.325 13.868 -2.842 1.00 73.19 484 ASP A N 1
ATOM 3593 C CA . ASP A 1 484 ? 17.949 14.168 -1.456 1.00 73.19 484 ASP A CA 1
ATOM 3594 C C . ASP A 1 484 ? 16.865 13.225 -0.896 1.00 73.19 484 ASP A C 1
ATOM 3596 O O . ASP A 1 484 ? 16.317 13.489 0.176 1.00 73.19 484 ASP A O 1
ATOM 3600 N N . GLY A 1 485 ? 16.581 12.119 -1.590 1.00 71.31 485 GLY A N 1
ATOM 3601 C CA . GLY A 1 485 ? 15.714 11.034 -1.128 1.00 71.31 485 GLY A CA 1
ATOM 3602 C C . GLY A 1 485 ? 14.577 10.711 -2.101 1.00 71.31 485 GLY A C 1
ATOM 3603 O O . GLY A 1 485 ? 14.448 11.364 -3.128 1.00 71.31 485 GLY A O 1
ATOM 3604 N N . PRO A 1 486 ? 13.710 9.738 -1.787 1.00 73.00 486 PRO A N 1
ATOM 3605 C CA . PRO A 1 486 ? 12.639 9.310 -2.679 1.00 73.00 486 PRO A CA 1
ATOM 3606 C C . PRO A 1 486 ? 11.669 10.425 -3.024 1.00 73.00 486 PRO A C 1
ATOM 3608 O O . PRO A 1 486 ? 11.301 11.256 -2.189 1.00 73.00 486 PRO A O 1
ATOM 3611 N N . MET A 1 487 ? 11.188 10.382 -4.254 1.00 85.38 487 MET A N 1
ATOM 3612 C CA . MET A 1 487 ? 10.015 11.122 -4.680 1.00 85.38 487 MET A CA 1
ATOM 3613 C C . MET A 1 487 ? 8.756 10.287 -4.392 1.00 85.38 487 MET A C 1
ATOM 3615 O O . MET A 1 487 ? 8.778 9.068 -4.552 1.00 85.38 487 MET A O 1
ATOM 3619 N N . ASP A 1 488 ? 7.675 10.916 -3.923 1.00 82.56 488 ASP A N 1
ATOM 3620 C CA . ASP A 1 488 ? 6.399 10.218 -3.732 1.00 82.56 488 ASP A CA 1
ATOM 3621 C C . ASP A 1 488 ? 5.754 9.842 -5.077 1.00 82.56 488 ASP A C 1
ATOM 3623 O O . ASP A 1 488 ? 6.036 10.454 -6.111 1.00 82.56 488 ASP A O 1
ATOM 3627 N N . ALA A 1 489 ? 4.875 8.838 -5.059 1.00 81.88 489 ALA A N 1
ATOM 3628 C CA . ALA A 1 489 ? 4.241 8.310 -6.267 1.00 81.88 489 ALA A CA 1
ATOM 3629 C C . ALA A 1 489 ? 3.435 9.376 -7.032 1.00 81.88 489 ALA A C 1
ATOM 3631 O O . ALA A 1 489 ? 3.482 9.400 -8.263 1.00 81.88 489 ALA A O 1
ATOM 3632 N N . ALA A 1 490 ? 2.771 10.299 -6.324 1.00 83.94 490 ALA A N 1
ATOM 3633 C CA . ALA A 1 490 ? 2.007 11.377 -6.951 1.00 83.94 490 ALA A CA 1
ATOM 3634 C C . ALA A 1 490 ? 2.917 12.347 -7.724 1.00 83.94 490 ALA A C 1
ATOM 3636 O O . ALA A 1 490 ? 2.606 12.731 -8.851 1.00 83.94 490 ALA A O 1
ATOM 3637 N N . SER A 1 491 ? 4.073 12.703 -7.158 1.00 88.94 491 SER A N 1
ATOM 3638 C CA . SER A 1 491 ? 5.081 13.528 -7.837 1.00 88.94 491 SER A CA 1
ATOM 3639 C C . SER A 1 491 ? 5.665 12.850 -9.082 1.00 88.94 491 SER A C 1
ATOM 3641 O O . SER A 1 491 ? 5.786 13.489 -10.127 1.00 88.94 491 SER A O 1
ATOM 3643 N N . ILE A 1 492 ? 6.008 11.557 -8.986 1.00 88.50 492 ILE A N 1
ATOM 3644 C CA . ILE A 1 492 ? 6.507 10.771 -10.129 1.00 88.50 492 ILE A CA 1
ATOM 3645 C C . ILE A 1 492 ? 5.452 10.764 -11.239 1.00 88.50 492 ILE A C 1
ATOM 3647 O O . ILE A 1 492 ? 5.757 11.096 -12.384 1.00 88.50 492 ILE A O 1
ATOM 3651 N N . SER A 1 493 ? 4.202 10.461 -10.880 1.00 85.06 493 SER A N 1
ATOM 3652 C CA . SER A 1 493 ? 3.052 10.475 -11.785 1.00 85.06 493 SER A CA 1
ATOM 3653 C C . SER A 1 493 ? 2.882 11.831 -12.479 1.00 85.06 493 SER A C 1
ATOM 3655 O O . SER A 1 493 ? 2.780 11.883 -13.704 1.00 85.06 493 SER A O 1
ATOM 3657 N N . ALA A 1 494 ? 2.941 12.942 -11.736 1.00 89.25 494 ALA A N 1
ATOM 3658 C CA . ALA A 1 494 ? 2.830 14.284 -12.304 1.00 89.25 494 ALA A CA 1
ATOM 3659 C C . ALA A 1 494 ? 3.930 14.573 -13.341 1.00 89.25 494 ALA A C 1
ATOM 3661 O O . ALA A 1 494 ? 3.623 15.015 -14.449 1.00 89.25 494 ALA A O 1
ATOM 3662 N N . ILE A 1 495 ? 5.198 14.278 -13.028 1.00 92.00 495 ILE A N 1
ATOM 3663 C CA . ILE A 1 495 ? 6.324 14.493 -13.954 1.00 92.00 495 ILE A CA 1
ATOM 3664 C C . ILE A 1 495 ? 6.165 13.652 -15.223 1.00 92.00 495 ILE A C 1
ATOM 3666 O O . ILE A 1 495 ? 6.312 14.179 -16.327 1.00 92.00 495 ILE A O 1
ATOM 3670 N N . VAL A 1 496 ? 5.844 12.363 -15.078 1.00 88.88 496 VAL A N 1
ATOM 3671 C CA . VAL A 1 496 ? 5.658 11.445 -16.212 1.00 88.88 496 VAL A CA 1
ATOM 3672 C C . VAL A 1 496 ? 4.511 11.919 -17.105 1.00 88.88 496 VAL A C 1
ATOM 3674 O O . VAL A 1 496 ? 4.680 12.031 -18.319 1.00 88.88 496 VAL A O 1
ATOM 3677 N N . ARG A 1 497 ? 3.371 12.295 -16.517 1.00 87.56 497 ARG A N 1
ATOM 3678 C CA . ARG A 1 497 ? 2.220 12.839 -17.251 1.00 87.56 497 ARG A CA 1
ATOM 3679 C C . ARG A 1 497 ? 2.547 14.121 -17.996 1.00 87.56 497 ARG A C 1
ATOM 3681 O O . ARG A 1 497 ? 2.144 14.276 -19.142 1.00 87.56 497 ARG A O 1
ATOM 3688 N N . TRP A 1 498 ? 3.264 15.045 -17.364 1.00 91.69 498 TRP A N 1
ATOM 3689 C CA . TRP A 1 498 ? 3.648 16.300 -18.002 1.00 91.69 498 TRP A CA 1
ATOM 3690 C C . TRP A 1 498 ? 4.595 16.080 -19.184 1.00 91.69 498 TRP A C 1
ATOM 3692 O O . TRP A 1 498 ? 4.422 16.699 -20.237 1.00 91.69 498 TRP A O 1
ATOM 3702 N N . ALA A 1 499 ? 5.563 15.171 -19.030 1.00 90.75 499 ALA A N 1
ATOM 3703 C CA . ALA A 1 499 ? 6.481 14.792 -20.097 1.00 90.75 499 ALA A CA 1
ATOM 3704 C C . ALA A 1 499 ? 5.737 14.144 -21.278 1.00 90.75 499 ALA A C 1
ATOM 3706 O O . ALA A 1 499 ? 5.931 14.558 -22.422 1.00 90.75 499 ALA A O 1
ATOM 3707 N N . ASN A 1 500 ? 4.835 13.197 -21.000 1.00 84.56 500 ASN A N 1
ATOM 3708 C CA . ASN A 1 500 ? 4.060 12.483 -22.019 1.00 84.56 500 ASN A CA 1
ATOM 3709 C C . ASN A 1 500 ? 2.978 13.367 -22.671 1.00 84.56 500 ASN A C 1
ATOM 3711 O O . ASN A 1 500 ? 2.705 13.241 -23.861 1.00 84.56 500 ASN A O 1
ATOM 3715 N N . GLY A 1 501 ? 2.402 14.311 -21.921 1.00 82.94 501 GLY A N 1
ATOM 3716 C CA . GLY A 1 501 ? 1.340 15.228 -22.358 1.00 82.94 501 GLY A CA 1
ATOM 3717 C C . GLY A 1 501 ? 1.814 16.452 -23.153 1.00 82.94 501 GLY A C 1
ATOM 3718 O O . GLY A 1 501 ? 1.063 17.417 -23.320 1.00 82.94 501 GLY A O 1
ATOM 3719 N N . GLY A 1 502 ? 3.066 16.459 -23.622 1.00 86.56 502 GLY A N 1
ATOM 3720 C CA . GLY A 1 502 ? 3.603 17.521 -24.475 1.00 86.56 502 GLY A CA 1
ATOM 3721 C C . GLY A 1 502 ? 4.137 18.751 -23.733 1.00 86.56 502 GLY A C 1
ATOM 3722 O O . GLY A 1 502 ? 4.332 19.794 -24.360 1.00 86.56 502 GLY A O 1
ATOM 3723 N N . THR A 1 503 ? 4.444 18.651 -22.433 1.00 90.44 503 THR A N 1
ATOM 3724 C CA . THR A 1 503 ? 5.137 19.689 -21.635 1.00 90.44 503 THR A CA 1
ATOM 3725 C C . THR A 1 503 ? 4.428 21.049 -21.611 1.00 90.44 503 THR A C 1
ATOM 3727 O O . THR A 1 503 ? 4.992 22.081 -21.991 1.00 90.44 503 THR A O 1
ATOM 3730 N N . GLN A 1 504 ? 3.165 21.064 -21.186 1.00 90.50 504 GLN A N 1
ATOM 3731 C CA . GLN A 1 504 ? 2.362 22.291 -21.114 1.00 90.50 504 GLN A CA 1
ATOM 3732 C C . GLN A 1 504 ? 2.980 23.319 -20.134 1.00 90.50 504 GLN A C 1
ATOM 3734 O O . GLN A 1 504 ? 3.529 22.909 -19.107 1.00 90.50 504 GLN A O 1
ATOM 3739 N N . PRO A 1 505 ? 2.970 24.627 -20.449 1.00 88.81 505 PRO A N 1
ATOM 3740 C CA . PRO A 1 505 ? 3.550 25.676 -19.598 1.00 88.81 505 PRO A CA 1
ATOM 3741 C C . PRO A 1 505 ? 2.823 25.876 -18.263 1.00 88.81 505 PRO A C 1
ATOM 3743 O O . PRO A 1 505 ? 1.667 25.424 -18.149 1.00 88.81 505 PRO A O 1
#